Protein AF-0000000084948573 (afdb_homodimer)

Structure (mmCIF, N/CA/C/O backbone):
data_AF-0000000084948573-model_v1
#
loop_
_entity.id
_entity.type
_entity.pdbx_description
1 polymer 'hydroxymethylpyrimidine kinase'
#
loop_
_atom_site.group_PDB
_atom_site.id
_atom_site.type_symbol
_atom_site.label_atom_id
_atom_site.label_alt_id
_atom_site.label_comp_id
_atom_site.label_asym_id
_atom_site.label_entity_id
_atom_site.label_seq_id
_atom_site.pdbx_PDB_ins_code
_atom_site.Cartn_x
_atom_site.Cartn_y
_atom_site.Cartn_z
_atom_site.occupancy
_atom_site.B_iso_or_equiv
_atom_site.auth_seq_id
_atom_site.auth_comp_id
_atom_site.auth_asym_id
_atom_site.auth_atom_id
_atom_site.pdbx_PDB_model_num
ATOM 1 N N . MET A 1 1 ? -22.781 14.805 -17.938 1 33.78 1 MET A N 1
ATOM 2 C CA . MET A 1 1 ? -23.188 13.672 -17.109 1 33.78 1 MET A CA 1
ATOM 3 C C . MET A 1 1 ? -21.984 13.062 -16.406 1 33.78 1 MET A C 1
ATOM 5 O O . MET A 1 1 ? -21 12.664 -17.047 1 33.78 1 MET A O 1
ATOM 9 N N . GLU A 1 2 ? -21.562 13.5 -15.133 1 44.84 2 GLU A N 1
ATOM 10 C CA . GLU A 1 2 ? -20.297 13.422 -14.414 1 44.84 2 GLU A CA 1
ATOM 11 C C . GLU A 1 2 ? -19.797 11.984 -14.32 1 44.84 2 GLU A C 1
ATOM 13 O O . GLU A 1 2 ? -20.531 11.102 -13.859 1 44.84 2 GLU A O 1
ATOM 18 N N . LYS A 1 3 ? -19.062 11.562 -15.125 1 50.34 3 LYS A N 1
ATOM 19 C CA . LYS A 1 3 ? -18.75 10.195 -15.516 1 50.34 3 LYS A CA 1
ATOM 20 C C . LYS A 1 3 ? -18.188 9.406 -14.328 1 50.34 3 LYS A C 1
ATOM 22 O O . LYS A 1 3 ? -17.047 9.625 -13.906 1 50.34 3 LYS A O 1
ATOM 27 N N . MET A 1 4 ? -19.109 9.125 -13.406 1 59.12 4 MET A N 1
ATOM 28 C CA . MET A 1 4 ? -18.719 8.195 -12.344 1 59.12 4 MET A CA 1
ATOM 29 C C . MET A 1 4 ? -18.156 6.914 -12.93 1 59.12 4 MET A C 1
ATOM 31 O O . MET A 1 4 ? -18.609 6.434 -13.969 1 59.12 4 MET A O 1
ATOM 35 N N . SER A 1 5 ? -16.938 6.473 -12.359 1 67 5 SER A N 1
ATOM 36 C CA . SER A 1 5 ? -16.172 5.344 -12.867 1 67 5 SER A CA 1
ATOM 37 C C . SER A 1 5 ? -16.953 4.039 -12.742 1 67 5 SER A C 1
ATOM 39 O O . SER A 1 5 ? -17.859 3.936 -11.914 1 67 5 SER A O 1
ATOM 41 N N . LYS A 1 6 ? -16.766 3.203 -13.648 1 73.44 6 LYS A N 1
ATOM 42 C CA . LYS A 1 6 ? -17.281 1.835 -13.648 1 73.44 6 LYS A CA 1
ATOM 43 C C . LYS A 1 6 ? -16.922 1.106 -12.359 1 73.44 6 LYS A C 1
ATOM 45 O O . LYS A 1 6 ? -15.906 1.417 -11.727 1 73.44 6 LYS A O 1
ATOM 50 N N . HIS A 1 7 ? -17.766 0.296 -11.977 1 89.12 7 HIS A N 1
ATOM 51 C CA . HIS A 1 7 ? -17.562 -0.55 -10.812 1 89.12 7 HIS A CA 1
ATOM 52 C C . HIS A 1 7 ? -16.234 -1.288 -10.891 1 89.12 7 HIS A C 1
ATOM 54 O O . HIS A 1 7 ? -15.875 -1.82 -11.945 1 89.12 7 HIS A O 1
ATOM 60 N N . ARG A 1 8 ? -15.422 -1.22 -9.875 1 95.88 8 ARG A N 1
ATOM 61 C CA . ARG A 1 8 ? -14.164 -1.954 -9.781 1 95.88 8 ARG A CA 1
ATOM 62 C C . ARG A 1 8 ? -14.305 -3.16 -8.859 1 95.88 8 ARG A C 1
ATOM 64 O O . ARG A 1 8 ? -14.586 -3.006 -7.668 1 95.88 8 ARG A O 1
ATOM 71 N N . PRO A 1 9 ? -14.164 -4.363 -9.43 1 98.38 9 PRO A N 1
ATOM 72 C CA . PRO A 1 9 ? -14.242 -5.531 -8.547 1 98.38 9 PRO A CA 1
ATOM 73 C C . PRO A 1 9 ? -13.18 -5.512 -7.445 1 98.38 9 PRO A C 1
ATOM 75 O O . PRO A 1 9 ? -12.094 -4.973 -7.645 1 98.38 9 PRO A O 1
ATOM 78 N N . PHE A 1 10 ? -13.516 -6.109 -6.293 1 98.75 10 PHE A N 1
ATOM 79 C CA . PHE A 1 10 ? -12.57 -6.191 -5.18 1 98.75 10 PHE A CA 1
ATOM 80 C C . PHE A 1 10 ? -11.609 -7.355 -5.379 1 98.75 10 PHE A C 1
ATOM 82 O O . PHE A 1 10 ? -12.016 -8.461 -5.738 1 98.75 10 PHE A O 1
ATOM 89 N N . VAL A 1 11 ? -10.367 -7.098 -5.184 1 98.94 11 VAL A N 1
ATOM 90 C CA . VAL A 1 11 ? -9.32 -8.109 -5.121 1 98.94 11 VAL A CA 1
ATOM 91 C C . VAL A 1 11 ? -8.547 -7.98 -3.811 1 98.94 11 VAL A C 1
ATOM 93 O O . VAL A 1 11 ? -8.578 -6.93 -3.166 1 98.94 11 VAL A O 1
ATOM 96 N N . LEU A 1 12 ? -7.867 -9.078 -3.404 1 98.94 12 LEU A N 1
ATOM 97 C CA . LEU A 1 12 ? -7.152 -9.094 -2.133 1 98.94 12 LEU A CA 1
ATOM 98 C C . LEU A 1 12 ? -5.695 -9.508 -2.332 1 98.94 12 LEU A C 1
ATOM 100 O O . LEU A 1 12 ? -5.41 -10.461 -3.064 1 98.94 12 LEU A O 1
ATOM 104 N N . SER A 1 13 ? -4.832 -8.734 -1.778 1 98.94 13 SER A N 1
ATOM 105 C CA . SER A 1 13 ? -3.436 -9.125 -1.625 1 98.94 13 SER A CA 1
ATOM 106 C C . SER A 1 13 ? -3.158 -9.648 -0.219 1 98.94 13 SER A C 1
ATOM 108 O O . SER A 1 13 ? -3.375 -8.938 0.766 1 98.94 13 SER A O 1
ATOM 110 N N . LEU A 1 14 ? -2.828 -10.844 -0.097 1 98.88 14 LEU A N 1
ATOM 111 C CA . LEU A 1 14 ? -2.309 -11.461 1.118 1 98.88 14 LEU A CA 1
ATOM 112 C C . LEU A 1 14 ? -0.811 -11.727 0.996 1 98.88 14 LEU A C 1
ATOM 114 O O . LEU A 1 14 ? -0.399 -12.742 0.441 1 98.88 14 LEU A O 1
ATOM 118 N N . ALA A 1 15 ? 0.012 -10.781 1.499 1 98.44 15 ALA A N 1
ATOM 119 C CA . ALA A 1 15 ? 1.444 -10.82 1.217 1 98.44 15 ALA A CA 1
ATOM 120 C C . ALA A 1 15 ? 2.229 -10.016 2.246 1 98.44 15 ALA A C 1
ATOM 122 O O . ALA A 1 15 ? 1.662 -9.531 3.23 1 98.44 15 ALA A O 1
ATOM 123 N N . GLY A 1 16 ? 3.527 -10.023 2.086 1 97.5 16 GLY A N 1
ATOM 124 C CA . GLY A 1 16 ? 4.395 -9.289 2.998 1 97.5 16 GLY A CA 1
ATOM 125 C C . GLY A 1 16 ? 4.395 -7.793 2.75 1 97.5 16 GLY A C 1
ATOM 126 O O . GLY A 1 16 ? 3.914 -7.332 1.714 1 97.5 16 GLY A O 1
ATOM 127 N N . PHE A 1 17 ? 4.887 -7.078 3.74 1 98.44 17 PHE A N 1
ATOM 128 C CA . PHE A 1 17 ? 5.055 -5.633 3.656 1 98.44 17 PHE A CA 1
ATOM 129 C C . PHE A 1 17 ? 6.504 -5.273 3.348 1 98.44 17 PHE A C 1
ATOM 131 O O . PHE A 1 17 ? 7.41 -5.625 4.105 1 98.44 17 PHE A O 1
ATOM 138 N N . ASP A 1 18 ? 6.73 -4.602 2.23 1 97.81 18 ASP A N 1
ATOM 139 C CA . ASP A 1 18 ? 8.031 -4.102 1.795 1 97.81 18 ASP A CA 1
ATOM 140 C C . ASP A 1 18 ? 8.086 -2.576 1.878 1 97.81 18 ASP A C 1
ATOM 142 O O . ASP A 1 18 ? 7.461 -1.883 1.071 1 97.81 18 ASP A O 1
ATOM 146 N N . PRO A 1 19 ? 8.93 -2.041 2.754 1 98.62 19 PRO A N 1
ATOM 147 C CA . PRO A 1 19 ? 8.961 -0.59 2.947 1 98.62 19 PRO A CA 1
ATOM 148 C C . PRO A 1 19 ? 9.414 0.163 1.698 1 98.62 19 PRO A C 1
ATOM 150 O O . PRO A 1 19 ? 9.133 1.354 1.555 1 98.62 19 PRO A O 1
ATOM 153 N N . SER A 1 20 ? 10.117 -0.481 0.75 1 98 20 SER A N 1
ATOM 154 C CA . SER A 1 20 ? 10.562 0.183 -0.469 1 98 20 SER A CA 1
ATOM 155 C C . SER A 1 20 ? 9.43 0.314 -1.478 1 98 20 SER A C 1
ATOM 157 O O . SER A 1 20 ? 9.547 1.041 -2.465 1 98 20 SER A O 1
ATOM 159 N N . ALA A 1 21 ? 8.344 -0.411 -1.238 1 98.19 21 ALA A N 1
ATOM 160 C CA . ALA A 1 21 ? 7.156 -0.42 -2.08 1 98.19 21 ALA A CA 1
ATOM 161 C C . ALA A 1 21 ? 7.453 -1.019 -3.451 1 98.19 21 ALA A C 1
ATOM 163 O O . ALA A 1 21 ? 6.688 -0.83 -4.398 1 98.19 21 ALA A O 1
ATOM 164 N N . GLY A 1 22 ? 8.578 -1.693 -3.529 1 96.81 22 GLY A N 1
ATOM 165 C CA . GLY A 1 22 ? 8.891 -2.385 -4.77 1 96.81 22 GLY A CA 1
ATOM 166 C C . GLY A 1 22 ? 8.234 -3.746 -4.879 1 96.81 22 GLY A C 1
ATOM 167 O O . GLY A 1 22 ? 8.023 -4.254 -5.98 1 96.81 22 GLY A O 1
ATOM 168 N N . ALA A 1 23 ? 7.934 -4.32 -3.758 1 96.56 23 ALA A N 1
ATOM 169 C CA . ALA A 1 23 ? 7.297 -5.629 -3.674 1 96.56 23 ALA A CA 1
ATOM 170 C C . ALA A 1 23 ? 6.211 -5.641 -2.604 1 96.56 23 ALA A C 1
ATOM 172 O O . ALA A 1 23 ? 5.836 -4.594 -2.076 1 96.56 23 ALA A O 1
ATOM 173 N N . GLY A 1 24 ? 5.574 -6.746 -2.438 1 97.38 24 GLY A N 1
ATOM 174 C CA . GLY A 1 24 ? 4.621 -6.902 -1.348 1 97.38 24 GLY A CA 1
ATOM 175 C C . GLY A 1 24 ? 3.318 -6.16 -1.584 1 97.38 24 GLY A C 1
ATOM 176 O O . GLY A 1 24 ? 2.994 -5.809 -2.721 1 97.38 24 GLY A O 1
ATOM 177 N N . VAL A 1 25 ? 2.607 -5.895 -0.499 1 98.75 25 VAL A N 1
ATOM 178 C CA . VAL A 1 25 ? 1.239 -5.391 -0.573 1 98.75 25 VAL A CA 1
ATOM 179 C C . VAL A 1 25 ? 1.236 -3.982 -1.157 1 98.75 25 VAL A C 1
ATOM 181 O O . VAL A 1 25 ? 0.274 -3.576 -1.814 1 98.75 25 VAL A O 1
ATOM 184 N N . LEU A 1 26 ? 2.32 -3.221 -0.938 1 98.81 26 LEU A N 1
ATOM 185 C CA . LEU A 1 26 ? 2.357 -1.87 -1.487 1 98.81 26 LEU A CA 1
ATOM 186 C C . LEU A 1 26 ? 2.434 -1.904 -3.01 1 98.81 26 LEU A C 1
ATOM 188 O O . LEU A 1 26 ? 1.719 -1.162 -3.688 1 98.81 26 LEU A O 1
ATOM 192 N N . ALA A 1 27 ? 3.256 -2.771 -3.551 1 98.12 27 ALA A N 1
ATOM 193 C CA . ALA A 1 27 ? 3.318 -2.945 -5 1 98.12 27 ALA A CA 1
ATOM 194 C C . ALA A 1 27 ? 2.008 -3.514 -5.543 1 98.12 27 ALA A C 1
ATOM 196 O O . ALA A 1 27 ? 1.552 -3.117 -6.617 1 98.12 27 ALA A O 1
ATOM 197 N N . ASP A 1 28 ? 1.438 -4.391 -4.793 1 98.62 28 ASP A N 1
ATOM 198 C CA . ASP A 1 28 ? 0.198 -5.035 -5.215 1 98.62 28 ASP A CA 1
ATOM 199 C C . ASP A 1 28 ? -0.926 -4.016 -5.371 1 98.62 28 ASP A C 1
ATOM 201 O O . ASP A 1 28 ? -1.598 -3.979 -6.406 1 98.62 28 ASP A O 1
ATOM 205 N N . VAL A 1 29 ? -1.092 -3.158 -4.379 1 98.5 29 VAL A N 1
ATOM 206 C CA . VAL A 1 29 ? -2.225 -2.236 -4.395 1 98.5 29 VAL A CA 1
ATOM 207 C C . VAL A 1 29 ? -2.023 -1.191 -5.492 1 98.5 29 VAL A C 1
ATOM 209 O O . VAL A 1 29 ? -2.986 -0.75 -6.121 1 98.5 29 VAL A O 1
ATOM 212 N N . LYS A 1 30 ? -0.794 -0.769 -5.711 1 97.56 30 LYS A N 1
ATOM 213 C CA . LYS A 1 30 ? -0.526 0.122 -6.836 1 97.56 30 LYS A CA 1
ATOM 214 C C . LYS A 1 30 ? -0.896 -0.54 -8.164 1 97.56 30 LYS A C 1
ATOM 216 O O . LYS A 1 30 ? -1.521 0.085 -9.023 1 97.56 30 LYS A O 1
ATOM 221 N N . THR A 1 31 ? -0.527 -1.819 -8.305 1 98.06 31 THR A N 1
ATOM 222 C CA . THR A 1 31 ? -0.832 -2.566 -9.523 1 98.06 31 THR A CA 1
ATOM 223 C C . THR A 1 31 ? -2.34 -2.688 -9.719 1 98.06 31 THR A C 1
ATOM 225 O O . THR A 1 31 ? -2.852 -2.451 -10.812 1 98.06 31 THR A O 1
ATOM 228 N N . PHE A 1 32 ? -3.035 -3.033 -8.602 1 98.44 32 PHE A N 1
ATOM 229 C CA . PHE A 1 32 ? -4.484 -3.168 -8.672 1 98.44 32 PHE A CA 1
ATOM 230 C C . PHE A 1 32 ? -5.129 -1.867 -9.141 1 98.44 32 PHE A C 1
ATOM 232 O O . PHE A 1 32 ? -5.996 -1.877 -10.016 1 98.44 32 PHE A O 1
ATOM 239 N N . GLU A 1 33 ? -4.645 -0.78 -8.578 1 96.81 33 GLU A N 1
ATOM 240 C CA . GLU A 1 33 ? -5.188 0.521 -8.961 1 96.81 33 GLU A CA 1
ATOM 241 C C . GLU A 1 33 ? -4.961 0.804 -10.438 1 96.81 33 GLU A C 1
ATOM 243 O O . GLU A 1 33 ? -5.863 1.28 -11.133 1 96.81 33 GLU A O 1
ATOM 248 N N . MET A 1 34 ? -3.822 0.459 -10.938 1 95.56 34 MET A N 1
ATOM 249 C CA . MET A 1 34 ? -3.482 0.692 -12.336 1 95.56 34 MET A CA 1
ATOM 250 C C . MET A 1 34 ? -4.332 -0.181 -13.258 1 95.56 34 MET A C 1
ATOM 252 O O . MET A 1 34 ? -4.594 0.188 -14.398 1 95.56 34 MET A O 1
ATOM 256 N N . GLN A 1 35 ? -4.727 -1.328 -12.75 1 96.88 35 GLN A N 1
ATOM 257 C CA . GLN A 1 35 ? -5.512 -2.264 -13.555 1 96.88 35 GLN A CA 1
ATOM 258 C C . GLN A 1 35 ? -7.008 -2.023 -13.367 1 96.88 35 GLN A C 1
ATOM 260 O O . GLN A 1 35 ? -7.832 -2.809 -13.836 1 96.88 35 GLN A O 1
ATOM 265 N N . LYS A 1 36 ? -7.387 -1.027 -12.625 1 95.94 36 LYS A N 1
ATOM 266 C CA . LYS A 1 36 ? -8.758 -0.564 -12.438 1 95.94 36 LYS A CA 1
ATOM 267 C C . LYS A 1 36 ? -9.594 -1.607 -11.703 1 95.94 36 LYS A C 1
ATOM 269 O O . LYS A 1 36 ? -10.734 -1.882 -12.086 1 95.94 36 LYS A O 1
ATOM 274 N N . VAL A 1 37 ? -9.031 -2.199 -10.781 1 98 37 VAL A N 1
ATOM 275 C CA . VAL A 1 37 ? -9.719 -2.979 -9.758 1 98 37 VAL A CA 1
ATOM 276 C C . VAL A 1 37 ? -9.422 -2.406 -8.375 1 98 37 VAL A C 1
ATOM 278 O O . VAL A 1 37 ? -8.469 -1.638 -8.211 1 98 37 VAL A O 1
ATOM 281 N N . TYR A 1 38 ? -10.227 -2.682 -7.406 1 98.31 38 TYR A N 1
ATOM 282 C CA . TYR A 1 38 ? -9.992 -2.148 -6.07 1 98.31 38 TYR A CA 1
ATOM 283 C C . TYR A 1 38 ? -9.281 -3.168 -5.191 1 98.31 38 TYR A C 1
ATOM 285 O O . TYR A 1 38 ? -9.828 -4.234 -4.898 1 98.31 38 TYR A O 1
ATOM 293 N N . GLY A 1 39 ? -8.102 -2.824 -4.746 1 98.69 39 GLY A N 1
ATOM 294 C CA . GLY A 1 39 ? -7.273 -3.76 -4.008 1 98.69 39 GLY A CA 1
ATOM 295 C C . GLY A 1 39 ? -7.383 -3.598 -2.504 1 98.69 39 GLY A C 1
ATOM 296 O O . GLY A 1 39 ? -7.117 -2.518 -1.969 1 98.69 39 GLY A O 1
ATOM 297 N N . LEU A 1 40 ? -7.754 -4.664 -1.82 1 98.88 40 LEU A N 1
ATOM 298 C CA . LEU A 1 40 ? -7.598 -4.848 -0.382 1 98.88 40 LEU A CA 1
ATOM 299 C C . LEU A 1 40 ? -6.27 -5.531 -0.064 1 98.88 40 LEU A C 1
ATOM 301 O O . LEU A 1 40 ? -5.652 -6.133 -0.944 1 98.88 40 LEU A O 1
ATOM 305 N N . ALA A 1 41 ? -5.84 -5.391 1.224 1 98.94 41 ALA A N 1
ATOM 306 C CA . ALA A 1 41 ? -4.578 -6.055 1.549 1 98.94 41 ALA A CA 1
ATOM 307 C C . ALA A 1 41 ? -4.547 -6.484 3.014 1 98.94 41 ALA A C 1
ATOM 309 O O . ALA A 1 41 ? -5.051 -5.773 3.887 1 98.94 41 ALA A O 1
ATOM 310 N N . VAL A 1 42 ? -4 -7.605 3.256 1 98.88 42 VAL A N 1
ATOM 311 C CA . VAL A 1 42 ? -3.654 -8.117 4.574 1 98.88 42 VAL A CA 1
ATOM 312 C C . VAL A 1 42 ? -2.193 -8.562 4.594 1 98.88 42 VAL A C 1
ATOM 314 O O . VAL A 1 42 ? -1.747 -9.289 3.701 1 98.88 42 VAL A O 1
ATOM 317 N N . ILE A 1 43 ? -1.435 -8.125 5.57 1 98.69 43 ILE A N 1
ATOM 318 C CA . ILE A 1 43 ? -0.004 -8.414 5.566 1 98.69 43 ILE A CA 1
ATOM 319 C C . ILE A 1 43 ? 0.26 -9.734 6.277 1 98.69 43 ILE A C 1
ATOM 321 O O . ILE A 1 43 ? -0.309 -10 7.34 1 98.69 43 ILE A O 1
ATOM 325 N N . THR A 1 44 ? 1.104 -10.531 5.684 1 97.5 44 THR A N 1
ATOM 326 C CA . THR A 1 44 ? 1.516 -11.789 6.293 1 97.5 44 THR A CA 1
ATOM 327 C C . THR A 1 44 ? 2.742 -11.586 7.18 1 97.5 44 THR A C 1
ATOM 329 O O . THR A 1 44 ? 3.039 -12.414 8.039 1 97.5 44 THR A O 1
ATOM 332 N N . GLY A 1 45 ? 3.414 -10.57 6.887 1 96.5 45 GLY A N 1
ATOM 333 C CA . GLY A 1 45 ? 4.613 -10.203 7.625 1 96.5 45 GLY A CA 1
ATOM 334 C C . GLY A 1 45 ? 5.125 -8.82 7.281 1 96.5 45 GLY A C 1
ATOM 335 O O . GLY A 1 45 ? 4.758 -8.25 6.25 1 96.5 45 GLY A O 1
ATOM 336 N N . ASN A 1 46 ? 5.922 -8.266 8.172 1 97.44 46 ASN A N 1
ATOM 337 C CA . ASN A 1 46 ? 6.586 -6.98 8.023 1 97.44 46 ASN A CA 1
ATOM 338 C C . ASN A 1 46 ? 8.094 -7.141 7.84 1 97.44 46 ASN A C 1
ATOM 340 O O . ASN A 1 46 ? 8.719 -7.965 8.508 1 97.44 46 ASN A O 1
ATOM 344 N N . THR A 1 47 ? 8.664 -6.387 6.887 1 96.5 47 THR A N 1
ATOM 345 C CA . THR A 1 47 ? 10.094 -6.559 6.637 1 96.5 47 THR A CA 1
ATOM 346 C C . THR A 1 47 ? 10.836 -5.246 6.836 1 96.5 47 THR A C 1
ATOM 348 O O . THR A 1 47 ? 10.234 -4.172 6.84 1 96.5 47 THR A O 1
ATOM 351 N N . ILE A 1 48 ? 12.094 -5.375 7.109 1 96.81 48 ILE A N 1
ATOM 352 C CA . ILE A 1 48 ? 13.078 -4.309 6.938 1 96.81 48 ILE A CA 1
ATOM 353 C C . ILE A 1 48 ? 13.992 -4.637 5.758 1 96.81 48 ILE A C 1
ATOM 355 O O . ILE A 1 48 ? 14.766 -5.598 5.809 1 96.81 48 ILE A O 1
ATOM 359 N N . GLN A 1 49 ? 13.766 -3.852 4.703 1 94.88 49 GLN A N 1
ATOM 360 C CA . GLN A 1 49 ? 14.477 -4.137 3.463 1 94.88 49 GLN A CA 1
ATOM 361 C C . GLN A 1 49 ? 14.5 -2.916 2.547 1 94.88 49 GLN A C 1
ATOM 363 O O . GLN A 1 49 ? 13.742 -1.968 2.752 1 94.88 49 GLN A O 1
ATOM 368 N N . THR A 1 50 ? 15.398 -2.92 1.636 1 95.25 50 THR A N 1
ATOM 369 C CA . THR A 1 50 ? 15.43 -2.068 0.451 1 95.25 50 THR A CA 1
ATOM 370 C C . THR A 1 50 ? 15.297 -2.904 -0.819 1 95.25 50 THR A C 1
ATOM 372 O O . THR A 1 50 ? 15.078 -4.113 -0.752 1 95.25 50 THR A O 1
ATOM 375 N N . GLU A 1 51 ? 15.352 -2.207 -1.934 1 92.62 51 GLU A N 1
ATOM 376 C CA . GLU A 1 51 ? 15.141 -2.934 -3.182 1 92.62 51 GLU A CA 1
ATOM 377 C C . GLU A 1 51 ? 16.234 -3.977 -3.404 1 92.62 51 GLU A C 1
ATOM 379 O O . GLU A 1 51 ? 16.047 -4.922 -4.176 1 92.62 51 GLU A O 1
ATOM 384 N N . ASP A 1 52 ? 17.328 -3.834 -2.67 1 90.81 52 ASP A N 1
ATOM 385 C CA . ASP A 1 52 ? 18.453 -4.699 -3.006 1 90.81 52 ASP A CA 1
ATOM 386 C C . ASP A 1 52 ? 18.953 -5.449 -1.775 1 90.81 52 ASP A C 1
ATOM 388 O O . ASP A 1 52 ? 19.906 -6.238 -1.865 1 90.81 52 ASP A O 1
ATOM 392 N N . ARG A 1 53 ? 18.359 -5.148 -0.622 1 91 53 ARG A N 1
ATOM 393 C CA . ARG A 1 53 ? 18.797 -5.801 0.609 1 91 53 ARG A CA 1
ATOM 394 C C . ARG A 1 53 ? 17.609 -6.203 1.469 1 91 53 ARG A C 1
ATOM 396 O O . ARG A 1 53 ? 16.656 -5.434 1.617 1 91 53 ARG A O 1
ATOM 403 N N . PHE A 1 54 ? 17.672 -7.445 2.016 1 91.69 54 PHE A N 1
ATOM 404 C CA . PHE A 1 54 ? 16.703 -7.953 2.984 1 91.69 54 PHE A CA 1
ATOM 405 C C . PHE A 1 54 ? 17.359 -8.125 4.355 1 91.69 54 PHE A C 1
ATOM 407 O O . PHE A 1 54 ? 18.312 -8.883 4.504 1 91.69 54 PHE A O 1
ATOM 414 N N . LEU A 1 55 ? 16.781 -7.52 5.352 1 93.06 55 LEU A N 1
ATOM 415 C CA . LEU A 1 55 ? 17.5 -7.473 6.625 1 93.06 55 LEU A CA 1
ATOM 416 C C . LEU A 1 55 ? 16.734 -8.234 7.703 1 93.06 55 LEU A C 1
ATOM 418 O O . LEU A 1 55 ? 17.312 -9.008 8.461 1 93.06 55 LEU A O 1
ATOM 422 N N . LYS A 1 56 ? 15.445 -7.953 7.84 1 93.75 56 LYS A N 1
ATOM 423 C CA . LYS A 1 56 ? 14.656 -8.547 8.922 1 93.75 56 LYS A CA 1
ATOM 424 C C . LYS A 1 56 ? 13.25 -8.891 8.445 1 93.75 56 LYS A C 1
ATOM 426 O O . LYS A 1 56 ? 12.734 -8.281 7.508 1 93.75 56 LYS A O 1
ATOM 431 N N . MET A 1 57 ? 12.656 -9.891 9.117 1 93.62 57 MET A N 1
ATOM 432 C CA . MET A 1 57 ? 11.273 -10.328 8.914 1 93.62 57 MET A CA 1
ATOM 433 C C . MET A 1 57 ? 10.57 -10.547 10.25 1 93.62 57 MET A C 1
ATOM 435 O O . MET A 1 57 ? 11.164 -11.102 11.18 1 93.62 57 MET A O 1
ATOM 439 N N . GLU A 1 58 ? 9.453 -10 10.344 1 95.25 58 GLU A N 1
ATOM 440 C CA . GLU A 1 58 ? 8.547 -10.32 11.445 1 95.25 58 GLU A CA 1
ATOM 441 C C . GLU A 1 58 ? 7.188 -10.781 10.922 1 95.25 58 GLU A C 1
ATOM 443 O O . GLU A 1 58 ? 6.461 -10 10.297 1 95.25 58 GLU A O 1
ATOM 448 N N . TRP A 1 59 ? 6.82 -12.023 11.203 1 95.31 59 TRP A N 1
ATOM 449 C CA . TRP A 1 59 ? 5.566 -12.586 10.719 1 95.31 59 TRP A CA 1
ATOM 450 C C . TRP A 1 59 ? 4.391 -12.102 11.555 1 95.31 59 TRP A C 1
ATOM 452 O O . TRP A 1 59 ? 4.512 -11.938 12.773 1 95.31 59 TRP A O 1
ATOM 462 N N . MET A 1 60 ? 3.279 -11.898 10.883 1 96.81 60 MET A N 1
ATOM 463 C CA . MET A 1 60 ? 2.035 -11.656 11.609 1 96.81 60 MET A CA 1
ATOM 464 C C . MET A 1 60 ? 1.527 -12.945 12.258 1 96.81 60 MET A C 1
ATOM 466 O O . MET A 1 60 ? 1.744 -14.039 11.734 1 96.81 60 MET A O 1
ATOM 470 N N . ASN A 1 61 ? 0.822 -12.695 13.359 1 96.88 61 ASN A N 1
ATOM 471 C CA . ASN A 1 61 ? 0.112 -13.844 13.922 1 96.88 61 ASN A CA 1
ATOM 472 C C . ASN A 1 61 ? -0.971 -14.352 12.969 1 96.88 61 ASN A C 1
ATOM 474 O O . ASN A 1 61 ? -1.739 -13.562 12.422 1 96.88 61 ASN A O 1
ATOM 478 N N . THR A 1 62 ? -0.972 -15.695 12.867 1 97.31 62 THR A N 1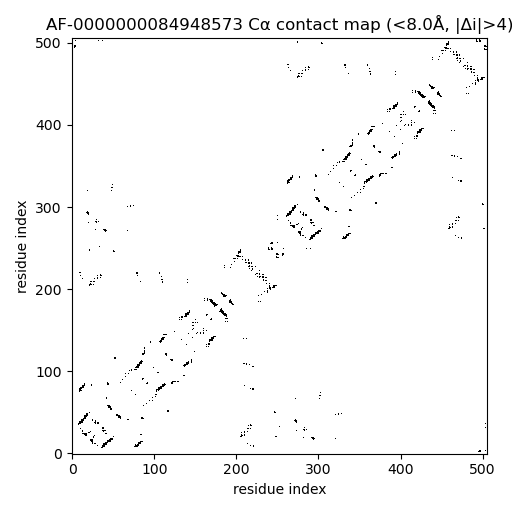
ATOM 479 C CA . THR A 1 62 ? -1.959 -16.297 11.984 1 97.31 62 THR A CA 1
ATOM 480 C C . THR A 1 62 ? -3.373 -15.891 12.383 1 97.31 62 THR A C 1
ATOM 482 O O . THR A 1 62 ? -4.219 -15.633 11.523 1 97.31 62 THR A O 1
ATOM 485 N N . SER A 1 63 ? -3.588 -15.805 13.688 1 98.12 63 SER A N 1
ATOM 486 C CA . SER A 1 63 ? -4.914 -15.43 14.172 1 98.12 63 SER A CA 1
ATOM 487 C C . SER A 1 63 ? -5.281 -14.008 13.734 1 98.12 63 SER A C 1
ATOM 489 O O . SER A 1 63 ? -6.445 -13.727 13.445 1 98.12 63 SER A O 1
ATOM 491 N N . TRP A 1 64 ? -4.324 -13.102 13.719 1 98.31 64 TRP A N 1
ATOM 492 C CA . TRP A 1 64 ? -4.566 -11.742 13.266 1 98.31 64 TRP A CA 1
ATOM 493 C C . TRP A 1 64 ? -4.973 -11.727 11.797 1 98.31 64 TRP A C 1
ATOM 495 O O . TRP A 1 64 ? -5.926 -11.039 11.414 1 98.31 64 TRP A O 1
ATOM 505 N N . VAL A 1 65 ? -4.262 -12.5 10.984 1 98.69 65 VAL A N 1
ATOM 506 C CA . VAL A 1 65 ? -4.531 -12.562 9.555 1 98.69 65 VAL A CA 1
ATOM 507 C C . VAL A 1 65 ? -5.941 -13.109 9.32 1 98.69 65 VAL A C 1
ATOM 509 O O . VAL A 1 65 ? -6.723 -12.516 8.57 1 98.69 65 VAL A O 1
ATOM 512 N N . ILE A 1 66 ? -6.258 -14.148 10.023 1 98.75 66 ILE A N 1
ATOM 513 C CA . ILE A 1 66 ? -7.555 -14.797 9.867 1 98.75 66 ILE A CA 1
ATOM 514 C C . ILE A 1 66 ? -8.664 -13.844 10.312 1 98.75 66 ILE A C 1
ATOM 516 O O . ILE A 1 66 ? -9.688 -13.719 9.641 1 98.75 66 ILE A O 1
ATOM 520 N N . ASP A 1 67 ? -8.43 -13.164 11.43 1 98.62 67 ASP A N 1
ATOM 521 C CA . ASP A 1 67 ? -9.406 -12.195 11.914 1 98.62 67 ASP A CA 1
ATOM 522 C C . ASP A 1 67 ? -9.625 -11.078 10.891 1 98.62 67 ASP A C 1
ATOM 524 O O . ASP A 1 67 ? -10.758 -10.656 10.664 1 98.62 67 ASP A O 1
ATOM 528 N N . SER A 1 68 ? -8.602 -10.617 10.336 1 98.75 68 SER A N 1
ATOM 529 C CA . SER A 1 68 ? -8.695 -9.578 9.312 1 98.75 68 SER A CA 1
ATOM 530 C C . SER A 1 68 ? -9.492 -10.055 8.109 1 98.75 68 SER A C 1
ATOM 532 O O . SER A 1 68 ? -10.398 -9.359 7.637 1 98.75 68 SER A O 1
ATOM 534 N N . LEU A 1 69 ? -9.203 -11.258 7.613 1 98.88 69 LEU A N 1
ATOM 535 C CA . LEU A 1 69 ? -9.914 -11.828 6.477 1 98.88 69 LEU A CA 1
ATOM 536 C C . LEU A 1 69 ? -11.398 -11.969 6.785 1 98.88 69 LEU A C 1
ATOM 538 O O . LEU A 1 69 ? -12.242 -11.617 5.957 1 98.88 69 LEU A O 1
ATOM 542 N N . ASN A 1 70 ? -11.688 -12.438 7.965 1 98.75 70 ASN A N 1
ATOM 543 C CA . ASN A 1 70 ? -13.078 -12.617 8.383 1 98.75 70 ASN A CA 1
ATOM 544 C C . ASN A 1 70 ? -13.844 -11.297 8.359 1 98.75 70 ASN A C 1
ATOM 546 O O . ASN A 1 70 ? -14.992 -11.25 7.91 1 98.75 70 ASN A O 1
ATOM 550 N N . HIS A 1 71 ? -13.219 -10.336 8.82 1 98.25 71 HIS A N 1
ATOM 551 C CA . HIS A 1 71 ? -13.891 -9.047 8.891 1 98.25 71 HIS A CA 1
ATOM 552 C C . HIS A 1 71 ? -14.07 -8.438 7.5 1 98.25 71 HIS A C 1
ATOM 554 O O . HIS A 1 71 ? -15.102 -7.828 7.211 1 98.25 71 HIS A O 1
ATOM 560 N N . LEU A 1 72 ? -13.086 -8.547 6.633 1 98.69 72 LEU A N 1
ATOM 561 C CA . LEU A 1 72 ? -13.211 -8.062 5.266 1 98.69 72 LEU A CA 1
ATOM 562 C C . LEU A 1 72 ? -14.344 -8.781 4.535 1 98.69 72 LEU A C 1
ATOM 564 O O . LEU A 1 72 ? -15.062 -8.164 3.742 1 98.69 72 LEU A O 1
ATOM 568 N N . ALA A 1 73 ? -14.523 -10.031 4.82 1 98.5 73 ALA A N 1
ATOM 569 C CA . ALA A 1 73 ? -15.5 -10.859 4.117 1 98.5 73 ALA A CA 1
ATOM 570 C C . ALA A 1 73 ? -16.922 -10.414 4.441 1 98.5 73 ALA A C 1
ATOM 572 O O . ALA A 1 73 ? -17.844 -10.664 3.666 1 98.5 73 ALA A O 1
ATOM 573 N N . LYS A 1 74 ? -17.109 -9.766 5.566 1 97.5 74 LYS A N 1
ATOM 574 C CA . LYS A 1 74 ? -18.422 -9.281 5.953 1 97.5 74 LYS A CA 1
ATOM 575 C C . LYS A 1 74 ? -18.828 -8.078 5.105 1 97.5 74 LYS A C 1
ATOM 577 O O . LYS A 1 74 ? -20.016 -7.758 5.008 1 97.5 74 LYS A O 1
ATOM 582 N N . GLN A 1 75 ? -17.875 -7.469 4.449 1 96.62 75 GLN A N 1
ATOM 583 C CA . GLN A 1 75 ? -18.141 -6.195 3.789 1 96.62 75 GLN A CA 1
ATOM 584 C C . GLN A 1 75 ? -17.891 -6.293 2.285 1 96.62 75 GLN A C 1
ATOM 586 O O . GLN A 1 75 ? -18.562 -5.621 1.496 1 96.62 75 GLN A O 1
ATOM 591 N N . TYR A 1 76 ? -16.922 -7.113 1.902 1 98 76 TYR A N 1
ATOM 592 C CA . TYR A 1 76 ? -16.469 -7.086 0.519 1 98 76 TYR A CA 1
ATOM 593 C C . TYR A 1 76 ? -16.609 -8.453 -0.132 1 98 76 TYR A C 1
ATOM 595 O O . TYR A 1 76 ? -16.281 -9.477 0.474 1 98 76 TYR A O 1
ATOM 603 N N . GLU A 1 77 ? -17.125 -8.461 -1.331 1 98.44 77 GLU A N 1
ATOM 604 C CA . GLU A 1 77 ? -17.109 -9.664 -2.158 1 98.44 77 GLU A CA 1
ATOM 605 C C . GLU A 1 77 ? -15.859 -9.711 -3.031 1 98.44 77 GLU A C 1
ATOM 607 O O . GLU A 1 77 ? -15.836 -9.148 -4.125 1 98.44 77 GLU A O 1
ATOM 612 N N . VAL A 1 78 ? -14.875 -10.43 -2.559 1 98.81 78 VAL A N 1
ATOM 613 C CA . VAL A 1 78 ? -13.586 -10.5 -3.238 1 98.81 78 VAL A CA 1
ATOM 614 C C . VAL A 1 78 ? -13.664 -11.5 -4.395 1 98.81 78 VAL A C 1
ATOM 616 O O . VAL A 1 78 ? -14.102 -12.641 -4.211 1 98.81 78 VAL A O 1
ATOM 619 N N . GLN A 1 79 ? -13.172 -11.016 -5.562 1 98.81 79 GLN A N 1
ATOM 620 C CA . GLN A 1 79 ? -13.305 -11.836 -6.766 1 98.81 79 GLN A CA 1
ATOM 621 C C . GLN A 1 79 ? -12.031 -12.625 -7.039 1 98.81 79 GLN A C 1
ATOM 623 O O . GLN A 1 79 ? -12.07 -13.656 -7.715 1 98.81 79 GLN A O 1
ATOM 628 N N . ALA A 1 80 ? -10.945 -12.156 -6.566 1 98.94 80 ALA A N 1
ATOM 629 C CA . ALA A 1 80 ? -9.664 -12.836 -6.758 1 98.94 80 ALA A CA 1
ATOM 630 C C . ALA A 1 80 ? -8.68 -12.477 -5.645 1 98.94 80 ALA A C 1
ATOM 632 O O . ALA A 1 80 ? -8.758 -11.398 -5.059 1 98.94 80 ALA A O 1
ATOM 633 N N . VAL A 1 81 ? -7.734 -13.383 -5.348 1 98.94 81 VAL A N 1
ATOM 634 C CA . VAL A 1 81 ? -6.77 -13.219 -4.266 1 98.94 81 VAL A CA 1
ATOM 635 C C . VAL A 1 81 ? -5.363 -13.531 -4.773 1 98.94 81 VAL A C 1
ATOM 637 O O . VAL A 1 81 ? -5.152 -14.547 -5.441 1 98.94 81 VAL A O 1
ATOM 640 N N . LYS A 1 82 ? -4.469 -12.641 -4.523 1 98.94 82 LYS A N 1
ATOM 641 C CA . LYS A 1 82 ? -3.045 -12.891 -4.707 1 98.94 82 LYS A CA 1
ATOM 642 C C . LYS A 1 82 ? -2.367 -13.211 -3.377 1 98.94 82 LYS A C 1
ATOM 644 O O . LYS A 1 82 ? -2.516 -12.461 -2.406 1 98.94 82 LYS A O 1
ATOM 649 N N . ILE A 1 83 ? -1.666 -14.305 -3.332 1 98.69 83 ILE A N 1
ATOM 650 C CA . ILE A 1 83 ? -0.911 -14.688 -2.143 1 98.69 83 ILE A CA 1
ATOM 651 C C . ILE A 1 83 ? 0.586 -14.609 -2.436 1 98.69 83 ILE A C 1
ATOM 653 O O . ILE A 1 83 ? 1.065 -15.188 -3.41 1 98.69 83 ILE A O 1
ATOM 657 N N . GLY A 1 84 ? 1.29 -13.828 -1.613 1 97.06 84 GLY A N 1
ATOM 658 C CA . GLY A 1 84 ? 2.734 -13.703 -1.719 1 97.06 84 GLY A CA 1
ATOM 659 C C . GLY A 1 84 ? 3.48 -14.492 -0.657 1 97.06 84 GLY A C 1
ATOM 660 O O . GLY A 1 84 ? 3.234 -15.688 -0.472 1 97.06 84 GLY A O 1
ATOM 661 N N . ILE A 1 85 ? 4.398 -13.852 0.038 1 94.5 85 ILE A N 1
ATOM 662 C CA . ILE A 1 85 ? 5.27 -14.523 0.997 1 94.5 85 ILE A CA 1
ATOM 663 C C . ILE A 1 85 ? 4.445 -15.023 2.182 1 94.5 85 ILE A C 1
ATOM 665 O O . ILE A 1 85 ? 3.537 -14.328 2.65 1 94.5 85 ILE A O 1
ATOM 669 N N . ILE A 1 86 ? 4.691 -16.188 2.584 1 92.81 86 ILE A N 1
ATOM 670 C CA . ILE A 1 86 ? 4.023 -16.844 3.701 1 92.81 86 ILE A CA 1
ATOM 671 C C . ILE A 1 86 ? 5.062 -17.531 4.59 1 92.81 86 ILE A C 1
ATOM 673 O O . ILE A 1 86 ? 6.145 -17.891 4.121 1 92.81 86 ILE A O 1
ATOM 677 N N . PRO A 1 87 ? 4.703 -17.734 5.855 1 90.19 87 PRO A N 1
ATOM 678 C CA . PRO A 1 87 ? 5.684 -18.328 6.777 1 90.19 87 PRO A CA 1
ATOM 679 C C . PRO A 1 87 ? 5.949 -19.797 6.492 1 90.19 87 PRO A C 1
ATOM 681 O O . PRO A 1 87 ? 7.055 -20.281 6.738 1 90.19 87 PRO A O 1
ATOM 684 N N . SER A 1 88 ? 4.879 -20.516 6.039 1 88.44 88 SER A N 1
ATOM 685 C CA . SER A 1 88 ? 5.012 -21.953 5.797 1 88.44 88 SER A CA 1
ATOM 686 C C . SER A 1 88 ? 3.865 -22.469 4.938 1 88.44 88 SER A C 1
ATOM 688 O O . SER A 1 88 ? 2.846 -21.797 4.773 1 88.44 88 SER A O 1
ATOM 690 N N . LEU A 1 89 ? 4.062 -23.703 4.492 1 89.81 89 LEU A N 1
ATOM 691 C CA . LEU A 1 89 ? 3.002 -24.328 3.709 1 89.81 89 LEU A CA 1
ATOM 692 C C . LEU A 1 89 ? 1.798 -24.656 4.586 1 89.81 89 LEU A C 1
ATOM 694 O O . LEU A 1 89 ? 0.656 -24.609 4.121 1 89.81 89 LEU A O 1
ATOM 698 N N . GLU A 1 90 ? 2.113 -24.953 5.824 1 90.44 90 GLU A N 1
ATOM 699 C CA . GLU A 1 90 ? 1.023 -25.188 6.762 1 90.44 90 GLU A CA 1
ATOM 700 C C . GLU A 1 90 ? 0.158 -23.953 6.941 1 90.44 90 GLU A C 1
ATOM 702 O O . GLU A 1 90 ? -1.072 -24.031 6.922 1 90.44 90 GLU A O 1
ATOM 707 N N . THR A 1 91 ? 0.829 -22.828 7.078 1 93.75 91 THR A N 1
ATOM 708 C CA . THR A 1 91 ? 0.11 -21.562 7.207 1 93.75 91 THR A CA 1
ATOM 709 C C . THR A 1 91 ? -0.634 -21.219 5.918 1 93.75 91 THR A C 1
ATOM 711 O O . THR A 1 91 ? -1.763 -20.734 5.957 1 93.75 91 THR A O 1
ATOM 714 N N . LEU A 1 92 ? 0.009 -21.547 4.82 1 95.44 92 LEU A N 1
ATOM 715 C CA . LEU A 1 92 ? -0.649 -21.344 3.535 1 95.44 92 LEU A CA 1
ATOM 716 C C . LEU A 1 92 ? -1.938 -22.156 3.449 1 95.44 92 LEU A C 1
ATOM 718 O O . LEU A 1 92 ? -2.969 -21.641 3.008 1 95.44 92 LEU A O 1
ATOM 722 N N . ASP A 1 93 ? -1.831 -23.344 3.83 1 95.5 93 ASP A N 1
ATOM 723 C CA . ASP A 1 93 ? -3.008 -24.203 3.818 1 95.5 93 ASP A CA 1
ATOM 724 C C . ASP A 1 93 ? -4.137 -23.609 4.652 1 95.5 93 ASP A C 1
ATOM 726 O O . ASP A 1 93 ? -5.297 -23.609 4.234 1 95.5 93 ASP A O 1
ATOM 730 N N . THR A 1 94 ? -3.781 -23.125 5.785 1 97.12 94 THR A N 1
ATOM 731 C CA . THR A 1 94 ? -4.754 -22.484 6.664 1 97.12 94 THR A CA 1
ATOM 732 C C . THR A 1 94 ? -5.383 -21.266 5.992 1 97.12 94 THR A C 1
ATOM 734 O O . THR A 1 94 ? -6.602 -21.094 6.023 1 97.12 94 THR A O 1
ATOM 737 N N . TYR A 1 95 ? -4.57 -20.438 5.367 1 98.44 95 TYR A N 1
ATOM 738 C CA . TYR A 1 95 ? -5.07 -19.25 4.676 1 98.44 95 TYR A CA 1
ATOM 739 C C . TYR A 1 95 ? -5.973 -19.641 3.512 1 98.44 95 TYR A C 1
ATOM 741 O O . TYR A 1 95 ? -7.035 -19.047 3.316 1 98.44 95 TYR A O 1
ATOM 749 N N . LEU A 1 96 ? -5.59 -20.625 2.773 1 98.56 96 LEU A N 1
ATOM 750 C CA . LEU A 1 96 ? -6.355 -21.062 1.611 1 98.56 96 LEU A CA 1
ATOM 751 C C . LEU A 1 96 ? -7.727 -21.578 2.029 1 98.56 96 LEU A C 1
ATOM 753 O O . LEU A 1 96 ? -8.742 -21.203 1.435 1 98.56 96 LEU A O 1
ATOM 757 N N . LYS A 1 97 ? -7.754 -22.391 3.031 1 98.38 97 LYS A N 1
ATOM 758 C CA . LYS A 1 97 ? -9.023 -22.922 3.533 1 98.38 97 LYS A CA 1
ATOM 759 C C . LYS A 1 97 ? -9.93 -21.781 4.012 1 98.38 97 LYS A C 1
ATOM 761 O O . LYS A 1 97 ? -11.133 -21.797 3.736 1 98.38 97 LYS A O 1
ATOM 766 N N . THR A 1 98 ? -9.359 -20.859 4.688 1 98.81 98 THR A N 1
ATOM 767 C CA . THR A 1 98 ? -10.117 -19.703 5.172 1 98.81 98 THR A CA 1
ATOM 768 C C . THR A 1 98 ? -10.672 -18.891 4.004 1 98.81 98 THR A C 1
ATOM 770 O O . THR A 1 98 ? -11.859 -18.562 3.982 1 98.81 98 THR A O 1
ATOM 773 N N .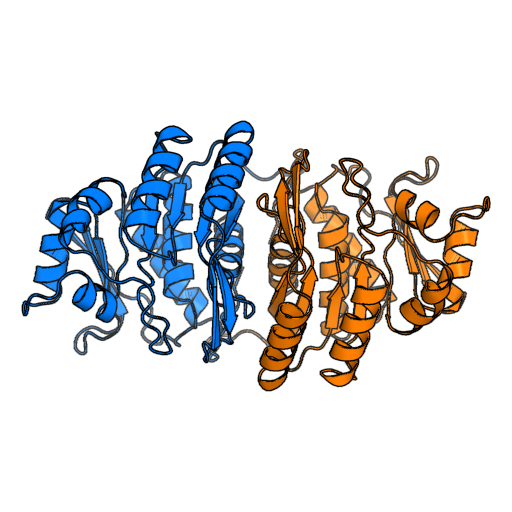 ILE A 1 99 ? -9.852 -18.625 3.029 1 98.88 99 ILE A N 1
ATOM 774 C CA . ILE A 1 99 ? -10.234 -17.812 1.876 1 98.88 99 ILE A CA 1
ATOM 775 C C . ILE A 1 99 ? -11.352 -18.516 1.105 1 98.88 99 ILE A C 1
ATOM 777 O O . ILE A 1 99 ? -12.328 -17.875 0.71 1 98.88 99 ILE A O 1
ATOM 781 N N . LYS A 1 100 ? -11.25 -19.766 0.938 1 98.62 100 LYS A N 1
ATOM 782 C CA . LYS A 1 100 ? -12.234 -20.516 0.181 1 98.62 100 LYS A CA 1
ATOM 783 C C . LYS A 1 100 ? -13.578 -20.562 0.912 1 98.62 100 LYS A C 1
ATOM 785 O O . LYS A 1 100 ? -14.633 -20.562 0.279 1 98.62 100 LYS A O 1
ATOM 790 N N . LEU A 1 101 ? -13.5 -20.625 2.184 1 98.62 101 LEU A N 1
ATOM 791 C CA . LEU A 1 101 ? -14.719 -20.578 2.982 1 98.62 101 LEU A CA 1
ATOM 792 C C . LEU A 1 101 ? -15.391 -19.219 2.875 1 98.62 101 LEU A C 1
ATOM 794 O O . LEU A 1 101 ? -16.609 -19.141 2.74 1 98.62 101 LEU A O 1
ATOM 798 N N . LEU A 1 102 ? -14.648 -18.172 2.906 1 98.81 102 LEU A N 1
ATOM 799 C CA . LEU A 1 102 ? -15.172 -16.797 2.943 1 98.81 102 LEU A CA 1
ATOM 800 C C . LEU A 1 102 ? -15.609 -16.359 1.556 1 98.81 102 LEU A C 1
ATOM 802 O O . LEU A 1 102 ? -16.609 -15.633 1.419 1 98.81 102 LEU A O 1
ATOM 806 N N . TRP A 1 103 ? -14.828 -16.734 0.553 1 98.75 103 TRP A N 1
ATOM 807 C CA . TRP A 1 103 ? -15.086 -16.375 -0.838 1 98.75 103 TRP A CA 1
ATOM 808 C C . TRP A 1 103 ? -14.953 -17.594 -1.745 1 98.75 103 TRP A C 1
ATOM 810 O O . TRP A 1 103 ? -13.992 -17.719 -2.51 1 98.75 103 TRP A O 1
ATOM 820 N N . PRO A 1 104 ? -15.93 -18.422 -1.819 1 98.38 104 PRO A N 1
ATOM 821 C CA . PRO A 1 104 ? -15.836 -19.703 -2.508 1 98.38 104 PRO A CA 1
ATOM 822 C C . PRO A 1 104 ? -15.609 -19.562 -4.012 1 98.38 104 PRO A C 1
ATOM 824 O O . PRO A 1 104 ? -15.062 -20.469 -4.648 1 98.38 104 PRO A O 1
ATOM 827 N N . LYS A 1 105 ? -15.969 -18.453 -4.57 1 98.12 105 LYS A N 1
ATOM 828 C CA . LYS A 1 105 ? -15.859 -18.297 -6.02 1 98.12 105 LYS A CA 1
ATOM 829 C C . LYS A 1 105 ? -14.594 -17.531 -6.395 1 98.12 105 LYS A C 1
ATOM 831 O O . LYS A 1 105 ? -14.289 -17.359 -7.578 1 98.12 105 LYS A O 1
ATOM 836 N N . ALA A 1 106 ? -13.828 -17.047 -5.445 1 98.81 106 ALA A N 1
ATOM 837 C CA . ALA A 1 106 ? -12.648 -16.234 -5.719 1 98.81 106 ALA A CA 1
ATOM 838 C C . ALA A 1 106 ? -11.555 -17.047 -6.395 1 98.81 106 ALA A C 1
ATOM 840 O O . ALA A 1 106 ? -11.289 -18.188 -6.008 1 98.81 106 ALA A O 1
ATOM 841 N N . LYS A 1 107 ? -10.984 -16.484 -7.457 1 98.88 107 LYS A N 1
ATOM 842 C CA . LYS A 1 107 ? -9.781 -17.062 -8.039 1 98.88 107 LYS A CA 1
ATOM 843 C C . LYS A 1 107 ? -8.555 -16.797 -7.172 1 98.88 107 LYS A C 1
ATOM 845 O O . LYS A 1 107 ? -8.414 -15.703 -6.613 1 98.88 107 LYS A O 1
ATOM 850 N N . ILE A 1 108 ? -7.664 -17.766 -7.055 1 98.94 108 ILE A N 1
ATOM 851 C CA . ILE A 1 108 ? -6.512 -17.609 -6.176 1 98.94 108 ILE A CA 1
ATOM 852 C C . ILE A 1 108 ? -5.223 -17.781 -6.98 1 98.94 108 ILE A C 1
ATOM 854 O O . ILE A 1 108 ? -5.02 -18.812 -7.621 1 98.94 108 ILE A O 1
ATOM 858 N N . VAL A 1 109 ? -4.395 -16.766 -6.984 1 98.94 109 VAL A N 1
ATOM 859 C CA . VAL A 1 109 ? -3.066 -16.781 -7.59 1 98.94 109 VAL A CA 1
ATOM 860 C C . VAL A 1 109 ? -2 -16.828 -6.496 1 98.94 109 VAL A C 1
ATOM 862 O O . VAL A 1 109 ? -1.947 -15.945 -5.633 1 98.94 109 VAL A O 1
ATOM 865 N N . TRP A 1 110 ? -1.161 -17.844 -6.504 1 98.38 110 TRP A N 1
ATOM 866 C CA . TRP A 1 110 ? -0.066 -17.953 -5.543 1 98.38 110 TRP A CA 1
ATOM 867 C C . TRP A 1 110 ? 1.271 -17.641 -6.207 1 98.38 110 TRP A C 1
ATOM 869 O O . TRP A 1 110 ? 1.702 -18.359 -7.113 1 98.38 110 TRP A O 1
ATOM 879 N N . ASP A 1 111 ? 1.882 -16.562 -5.832 1 97.12 111 ASP A N 1
ATOM 880 C CA . ASP A 1 111 ? 3.256 -16.234 -6.188 1 97.12 111 ASP A CA 1
ATOM 881 C C . ASP A 1 111 ? 4.238 -16.734 -5.129 1 97.12 111 ASP A C 1
ATOM 883 O O . ASP A 1 111 ? 4.457 -16.062 -4.113 1 97.12 111 ASP A O 1
ATOM 887 N N . PRO A 1 112 ? 4.828 -17.859 -5.367 1 93.31 112 PRO A N 1
ATOM 888 C CA . PRO A 1 112 ? 5.621 -18.516 -4.32 1 93.31 112 PRO A CA 1
ATOM 889 C C . PRO A 1 112 ? 6.953 -17.812 -4.066 1 93.31 112 PRO A C 1
ATOM 891 O O . PRO A 1 112 ? 8 -18.281 -4.504 1 93.31 112 PRO A O 1
ATOM 894 N N . VAL A 1 113 ? 6.945 -16.766 -3.305 1 85 113 VAL A N 1
ATOM 895 C CA . VAL A 1 113 ? 8.164 -16.047 -2.922 1 85 113 VAL A CA 1
ATOM 896 C C . VAL A 1 113 ? 8.922 -16.844 -1.864 1 85 113 VAL A C 1
ATOM 898 O O . VAL A 1 113 ? 8.773 -16.594 -0.666 1 85 113 VAL A O 1
ATOM 901 N N . LEU A 1 114 ? 9.664 -17.812 -2.26 1 75.69 114 LEU A N 1
ATOM 902 C CA . LEU A 1 114 ? 10.273 -18.781 -1.36 1 75.69 114 LEU A CA 1
ATOM 903 C C . LEU A 1 114 ? 11.633 -18.281 -0.869 1 75.69 114 LEU A C 1
ATOM 905 O O . LEU A 1 114 ? 12.102 -18.703 0.192 1 75.69 114 LEU A O 1
ATOM 909 N N . LYS A 1 115 ? 12.266 -17.562 -1.627 1 64.5 115 LYS A N 1
ATOM 910 C CA . LYS A 1 115 ? 13.531 -16.953 -1.242 1 64.5 115 LYS A CA 1
ATOM 911 C C . LYS A 1 115 ? 13.523 -15.453 -1.491 1 64.5 115 LYS A C 1
ATOM 913 O O . LYS A 1 115 ? 12.906 -14.984 -2.447 1 64.5 115 LYS A O 1
ATOM 918 N N . ALA A 1 116 ? 13.961 -14.82 -0.372 1 56.56 116 ALA A N 1
ATOM 919 C CA . ALA A 1 116 ? 14.227 -13.422 -0.7 1 56.56 116 ALA A CA 1
ATOM 920 C C . ALA A 1 116 ? 15.398 -13.305 -1.678 1 56.56 116 ALA A C 1
ATOM 922 O O . ALA A 1 116 ? 16.25 -14.195 -1.751 1 56.56 116 ALA A O 1
ATOM 923 N N . THR A 1 117 ? 15.195 -12.414 -2.617 1 48.06 117 THR A N 1
ATOM 924 C CA . THR A 1 117 ? 16.328 -12.133 -3.502 1 48.06 117 THR A CA 1
ATOM 925 C C . THR A 1 117 ? 17.641 -12.164 -2.729 1 48.06 117 THR A C 1
ATOM 927 O O . THR A 1 117 ? 18.672 -12.562 -3.27 1 48.06 117 THR A O 1
ATOM 930 N N . ALA A 1 118 ? 17.531 -11.828 -1.402 1 46.56 118 ALA A N 1
ATOM 931 C CA . ALA A 1 118 ? 18.797 -11.773 -0.672 1 46.56 118 ALA A CA 1
ATOM 932 C C . ALA A 1 118 ? 19.141 -13.125 -0.048 1 46.56 118 ALA A C 1
ATOM 934 O O . ALA A 1 118 ? 19.938 -13.195 0.878 1 46.56 118 ALA A O 1
ATOM 935 N N . ASN A 1 119 ? 18.656 -14.188 -0.521 1 49.28 119 ASN A N 1
ATOM 936 C CA . ASN A 1 119 ? 19.016 -15.555 -0.17 1 49.28 119 ASN A CA 1
ATOM 937 C C . ASN A 1 119 ? 18.453 -15.945 1.196 1 49.28 119 ASN A C 1
ATOM 939 O O . ASN A 1 119 ? 19.047 -16.781 1.894 1 49.28 119 ASN A O 1
ATOM 943 N N . TYR A 1 120 ? 17.531 -15.234 1.659 1 47.62 120 TYR A N 1
ATOM 944 C CA . TYR A 1 120 ? 16.891 -15.68 2.887 1 47.62 120 TYR A CA 1
ATOM 945 C C . TYR A 1 120 ? 15.812 -16.719 2.592 1 47.62 120 TYR A C 1
ATOM 947 O O . TYR A 1 120 ? 14.977 -16.531 1.708 1 47.62 120 TYR A O 1
ATOM 955 N N . GLU A 1 121 ? 16.141 -17.953 3.135 1 57.16 121 GLU A N 1
ATOM 956 C CA . GLU A 1 121 ? 15.203 -19.062 2.941 1 57.16 121 GLU A CA 1
ATOM 957 C C . GLU A 1 121 ? 13.984 -18.906 3.844 1 57.16 121 GLU A C 1
ATOM 959 O O . GLU A 1 121 ? 14.117 -18.812 5.066 1 57.16 121 GLU A O 1
ATOM 964 N N . PHE A 1 122 ? 12.859 -18.562 3.26 1 53.69 122 PHE A N 1
ATOM 965 C CA . PHE A 1 122 ? 11.688 -18.297 4.082 1 53.69 122 PHE A CA 1
ATOM 966 C C . PHE A 1 122 ? 11.016 -19.578 4.52 1 53.69 122 PHE A C 1
ATOM 968 O O . PHE A 1 122 ? 10.68 -19.75 5.695 1 53.69 122 PHE A O 1
ATOM 975 N N . THR A 1 123 ? 10.523 -20.5 3.566 1 57 123 THR A N 1
ATOM 976 C CA . THR A 1 123 ? 9.531 -21.531 3.832 1 57 123 THR A CA 1
ATOM 977 C C . THR A 1 123 ? 10.141 -22.922 3.697 1 57 123 THR A C 1
ATOM 979 O O . THR A 1 123 ? 10.562 -23.328 2.607 1 57 123 THR A O 1
ATOM 982 N N . PRO A 1 124 ? 10.445 -23.484 4.855 1 57.44 124 PRO A N 1
ATOM 983 C CA . PRO A 1 124 ? 10.781 -24.906 4.645 1 57.44 124 PRO A CA 1
ATOM 984 C C . PRO A 1 124 ? 9.695 -25.656 3.879 1 57.44 124 PRO A C 1
ATOM 986 O O . PRO A 1 124 ? 8.5 -25.5 4.172 1 57.44 124 PRO A O 1
ATOM 989 N N . LEU A 1 125 ? 9.922 -26.125 2.641 1 61.41 125 LEU A N 1
ATOM 990 C CA . LEU A 1 125 ? 8.93 -26.875 1.87 1 61.41 125 LEU A CA 1
ATOM 991 C C . LEU A 1 125 ? 8.75 -28.281 2.426 1 61.41 125 LEU A C 1
ATOM 993 O O . LEU A 1 125 ? 9.734 -28.953 2.74 1 61.41 125 LEU A O 1
ATOM 997 N N . ILE A 1 126 ? 7.527 -28.453 2.904 1 62.25 126 ILE A N 1
ATOM 998 C CA . ILE A 1 126 ? 7.141 -29.844 3.145 1 62.25 126 ILE A CA 1
ATOM 999 C C . ILE A 1 126 ? 6.492 -30.422 1.891 1 62.25 126 ILE A C 1
ATOM 1001 O O . ILE A 1 126 ? 5.332 -30.125 1.591 1 62.25 126 ILE A O 1
ATOM 1005 N N . TYR A 1 127 ? 7.148 -31.281 1.237 1 70.62 127 TYR A N 1
ATOM 1006 C CA . TYR A 1 127 ? 6.82 -31.781 -0.09 1 70.62 127 TYR A CA 1
ATOM 1007 C C . TYR A 1 127 ? 5.52 -32.594 -0.062 1 70.62 127 TYR A C 1
ATOM 1009 O O . TYR A 1 127 ? 4.734 -32.531 -1.009 1 70.62 127 TYR A O 1
ATOM 1017 N N . ASP A 1 128 ? 5.184 -33.094 1.091 1 79.62 128 ASP A N 1
ATOM 1018 C CA . ASP A 1 128 ? 4.043 -34 1.13 1 79.62 128 ASP A CA 1
ATOM 1019 C C . ASP A 1 128 ? 2.727 -33.219 1.037 1 79.62 128 ASP A C 1
ATOM 1021 O O . ASP A 1 128 ? 1.723 -33.781 0.566 1 79.62 128 ASP A O 1
ATOM 1025 N N . CYS A 1 129 ? 2.758 -32.031 1.325 1 87.06 129 CYS A N 1
ATOM 1026 C CA . CYS A 1 129 ? 1.494 -31.312 1.361 1 87.06 129 CYS A CA 1
ATOM 1027 C C . CYS A 1 129 ? 1.337 -30.438 0.129 1 87.06 129 CYS A C 1
ATOM 1029 O O . CYS A 1 129 ? 0.27 -29.859 -0.098 1 87.06 129 CYS A O 1
ATOM 1031 N N . LEU A 1 130 ? 2.279 -30.391 -0.739 1 91.44 130 LEU A N 1
ATOM 1032 C CA . LEU A 1 130 ? 2.307 -29.469 -1.866 1 91.44 130 LEU A CA 1
ATOM 1033 C C . LEU A 1 130 ? 1.164 -29.75 -2.834 1 91.44 130 LEU A C 1
ATOM 1035 O O . LEU A 1 130 ? 0.441 -28.844 -3.238 1 91.44 130 LEU A O 1
ATOM 1039 N N . PRO A 1 131 ? 0.907 -31.031 -3.162 1 92.81 131 PRO A N 1
ATOM 1040 C CA . PRO A 1 131 ? -0.181 -31.297 -4.105 1 92.81 131 PRO A CA 1
ATOM 1041 C C . PRO A 1 131 ? -1.534 -30.797 -3.602 1 92.81 131 PRO A C 1
ATOM 1043 O O . PRO A 1 131 ? -2.293 -30.203 -4.359 1 92.81 131 PRO A O 1
ATOM 1046 N N . SER A 1 132 ? -1.763 -31.047 -2.357 1 94.44 132 SER A N 1
ATOM 1047 C CA . SER A 1 132 ? -3.029 -30.609 -1.782 1 94.44 132 SER A CA 1
ATOM 1048 C C . SER A 1 132 ? -3.141 -29.094 -1.792 1 94.44 132 SER A C 1
ATOM 1050 O O . SER A 1 132 ? -4.23 -28.547 -1.984 1 94.44 132 SER A O 1
ATOM 1052 N N . ILE A 1 133 ? -2.08 -28.422 -1.576 1 95.31 133 ILE A N 1
ATOM 1053 C CA . ILE A 1 133 ? -2.035 -26.969 -1.606 1 95.31 133 ILE A CA 1
ATOM 1054 C C . ILE A 1 133 ? -2.283 -26.469 -3.029 1 95.31 133 ILE A C 1
ATOM 1056 O O . ILE A 1 133 ? -3.105 -25.578 -3.248 1 95.31 133 ILE A O 1
ATOM 1060 N N . LEU A 1 134 ? -1.623 -27.109 -3.947 1 96.62 134 LEU A N 1
ATOM 1061 C CA . LEU A 1 134 ? -1.722 -26.688 -5.344 1 96.62 134 LEU A CA 1
ATOM 1062 C C . LEU A 1 134 ? -3.148 -26.859 -5.859 1 96.62 134 LEU A C 1
ATOM 1064 O O . LEU A 1 134 ? -3.617 -26.047 -6.668 1 96.62 134 LEU A O 1
ATOM 1068 N N . GLU A 1 135 ? -3.855 -27.781 -5.391 1 97.25 135 GLU A N 1
ATOM 1069 C CA . GLU A 1 135 ? -5.223 -28.062 -5.828 1 97.25 135 GLU A CA 1
ATOM 1070 C C . GLU A 1 135 ? -6.184 -26.984 -5.336 1 97.25 135 GLU A C 1
ATOM 1072 O O . GLU A 1 135 ? -7.312 -26.875 -5.816 1 97.25 135 GLU A O 1
ATOM 1077 N N . GLN A 1 136 ? -5.66 -26.188 -4.414 1 97.69 136 GLN A N 1
ATOM 1078 C CA . GLN A 1 136 ? -6.512 -25.156 -3.83 1 97.69 136 GLN A CA 1
ATOM 1079 C C . GLN A 1 136 ? -6.309 -23.812 -4.527 1 97.69 136 GLN A C 1
ATOM 1081 O O . GLN A 1 136 ? -7.016 -22.844 -4.238 1 97.69 136 GLN A O 1
ATOM 1086 N N . VAL A 1 137 ? -5.344 -23.672 -5.371 1 98.38 137 VAL A N 1
ATOM 1087 C CA . VAL A 1 137 ? -5.102 -22.422 -6.059 1 98.38 137 VAL A CA 1
ATOM 1088 C C . VAL A 1 137 ? -5.41 -22.562 -7.547 1 98.38 137 VAL A C 1
ATOM 1090 O O . VAL A 1 137 ? -5.438 -23.688 -8.07 1 98.38 137 VAL A O 1
ATOM 1093 N N . ASP A 1 138 ? -5.656 -21.469 -8.195 1 98.69 138 ASP A N 1
ATOM 1094 C CA . ASP A 1 138 ? -6.004 -21.484 -9.617 1 98.69 138 ASP A CA 1
ATOM 1095 C C . ASP A 1 138 ? -4.766 -21.312 -10.492 1 98.69 138 ASP A C 1
ATOM 1097 O O . ASP A 1 138 ? -4.766 -21.688 -11.664 1 98.69 138 ASP A O 1
ATOM 1101 N N . LEU A 1 139 ? -3.744 -20.703 -9.891 1 98.81 139 LEU A N 1
ATOM 1102 C CA . LEU A 1 139 ? -2.5 -20.438 -10.609 1 98.81 139 LEU A CA 1
ATOM 1103 C C . LEU A 1 139 ? -1.335 -20.281 -9.633 1 98.81 139 LEU A C 1
ATOM 1105 O O . LEU A 1 139 ? -1.469 -19.641 -8.594 1 98.81 139 LEU A O 1
ATOM 1109 N N . ILE A 1 140 ? -0.239 -20.891 -9.938 1 98.12 140 ILE A N 1
ATOM 1110 C CA . ILE A 1 140 ? 1.029 -20.609 -9.281 1 98.12 140 ILE A CA 1
ATOM 1111 C C . ILE A 1 140 ? 2.014 -20.016 -10.289 1 98.12 140 ILE A C 1
ATOM 1113 O O . ILE A 1 140 ? 2.041 -20.422 -11.453 1 98.12 140 ILE A O 1
ATOM 1117 N N . THR A 1 141 ? 2.924 -19.047 -9.844 1 97.69 141 THR A N 1
ATOM 1118 C CA . THR A 1 141 ? 3.768 -18.328 -10.789 1 97.69 141 THR A CA 1
ATOM 1119 C C . THR A 1 141 ? 5.238 -18.422 -10.391 1 97.69 141 THR A C 1
ATOM 1121 O O . THR A 1 141 ? 5.91 -17.406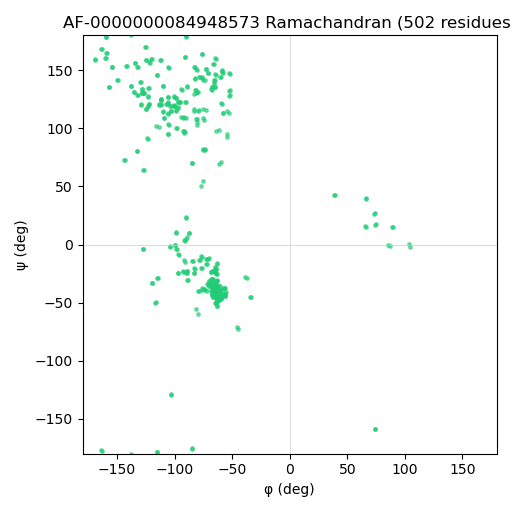 -10.203 1 97.69 141 THR A O 1
ATOM 1124 N N . PRO A 1 142 ? 5.809 -19.547 -10.391 1 94.75 142 PRO A N 1
ATOM 1125 C CA . PRO A 1 142 ? 7.195 -19.719 -9.953 1 94.75 142 PRO A CA 1
ATOM 1126 C C . PRO A 1 142 ? 8.203 -19.234 -10.992 1 94.75 142 PRO A C 1
ATOM 1128 O O . PRO A 1 142 ? 7.961 -19.344 -12.195 1 94.75 142 PRO A O 1
ATOM 1131 N N . ASN A 1 143 ? 9.281 -18.656 -10.484 1 91.25 143 ASN A N 1
ATOM 1132 C CA . ASN A 1 143 ? 10.453 -18.5 -11.344 1 91.25 143 ASN A CA 1
ATOM 1133 C C . ASN A 1 143 ? 11.32 -19.75 -11.344 1 91.25 143 ASN A C 1
ATOM 1135 O O . ASN A 1 143 ? 10.945 -20.766 -10.766 1 91.25 143 ASN A O 1
ATOM 1139 N N . HIS A 1 144 ? 12.43 -19.641 -12.016 1 88.5 144 HIS A N 1
ATOM 1140 C CA . HIS A 1 144 ? 13.266 -20.812 -12.188 1 88.5 144 HIS A CA 1
ATOM 1141 C C . HIS A 1 144 ? 13.758 -21.344 -10.836 1 88.5 144 HIS A C 1
ATOM 1143 O O . HIS A 1 144 ? 13.68 -22.547 -10.57 1 88.5 144 HIS A O 1
ATOM 1149 N N . ASN A 1 145 ? 14.25 -20.484 -10.016 1 87 145 ASN A N 1
ATOM 1150 C CA . ASN A 1 145 ? 14.758 -20.875 -8.703 1 87 145 ASN A CA 1
ATOM 1151 C C . ASN A 1 145 ? 13.648 -21.469 -7.836 1 87 145 ASN A C 1
ATOM 1153 O O . ASN A 1 145 ? 13.867 -22.469 -7.141 1 87 145 ASN A O 1
ATOM 1157 N N . GLU A 1 146 ? 12.523 -20.875 -7.875 1 89.88 146 GLU A N 1
ATOM 1158 C CA . GLU A 1 146 ? 11.375 -21.359 -7.113 1 89.88 146 GLU A CA 1
ATOM 1159 C C . GLU A 1 146 ? 10.906 -22.719 -7.621 1 89.88 146 GLU A C 1
ATOM 1161 O O . GLU A 1 146 ? 10.531 -23.594 -6.828 1 89.88 146 GLU A O 1
ATOM 1166 N N . LEU A 1 147 ? 10.953 -22.875 -8.914 1 89.62 147 LEU A N 1
ATOM 1167 C CA . LEU A 1 147 ? 10.609 -24.156 -9.516 1 89.62 147 LEU A CA 1
ATOM 1168 C C . LEU A 1 147 ? 11.531 -25.266 -9 1 89.62 147 LEU A C 1
ATOM 1170 O O . LEU A 1 147 ? 11.078 -26.375 -8.711 1 89.62 147 LEU A O 1
ATOM 1174 N N . ASP A 1 148 ? 12.805 -24.891 -8.852 1 88.44 148 ASP A N 1
ATOM 1175 C CA . ASP A 1 148 ? 13.797 -25.859 -8.375 1 88.44 148 ASP A CA 1
ATOM 1176 C C . ASP A 1 148 ? 13.516 -26.25 -6.922 1 88.44 148 ASP A C 1
ATOM 1178 O O . ASP A 1 148 ? 13.766 -27.391 -6.52 1 88.44 148 ASP A O 1
ATOM 1182 N N . ILE A 1 149 ? 13.008 -25.312 -6.199 1 87.56 149 ILE A N 1
ATOM 1183 C CA . ILE A 1 149 ? 12.711 -25.562 -4.793 1 87.56 149 ILE A CA 1
ATOM 1184 C C . ILE A 1 149 ? 11.43 -26.391 -4.68 1 87.56 149 ILE A C 1
ATOM 1186 O O . ILE A 1 149 ? 11.367 -27.344 -3.893 1 87.56 149 ILE A O 1
ATOM 1190 N N . LEU A 1 150 ? 10.477 -26.141 -5.508 1 90.25 150 LEU A N 1
ATOM 1191 C CA . LEU A 1 150 ? 9.18 -26.812 -5.457 1 90.25 150 LEU A CA 1
ATOM 1192 C C . LEU A 1 150 ? 9.273 -28.234 -5.965 1 90.25 150 LEU A C 1
ATOM 1194 O O . LEU A 1 150 ? 8.562 -29.125 -5.484 1 90.25 150 LEU A O 1
ATOM 1198 N N . VAL A 1 151 ? 10.062 -28.391 -6.965 1 90.69 151 VAL A N 1
ATOM 1199 C CA . VAL A 1 151 ? 10.305 -29.703 -7.566 1 90.69 151 VAL A CA 1
ATOM 1200 C C . VAL A 1 151 ? 11.797 -30 -7.555 1 90.69 151 VAL A C 1
ATOM 1202 O O . VAL A 1 151 ? 12.492 -29.766 -8.539 1 90.69 151 VAL A O 1
ATOM 1205 N N . PRO A 1 152 ? 12.234 -30.641 -6.512 1 88.88 152 PRO A N 1
ATOM 1206 C CA . PRO A 1 152 ? 13.68 -30.797 -6.32 1 88.88 152 PRO A CA 1
ATOM 1207 C C . PRO A 1 152 ? 14.289 -31.875 -7.227 1 88.88 152 PRO A C 1
ATOM 1209 O O . PRO A 1 152 ? 15.508 -31.969 -7.34 1 88.88 152 PRO A O 1
ATOM 1212 N N . GLN A 1 153 ? 13.5 -32.625 -7.871 1 88.38 153 GLN A N 1
ATOM 1213 C CA . GLN A 1 153 ? 14.016 -33.656 -8.773 1 88.38 153 GLN A CA 1
ATOM 1214 C C . GLN A 1 153 ? 14.883 -33.031 -9.867 1 88.38 153 GLN A C 1
ATOM 1216 O O . GLN A 1 153 ? 14.656 -31.906 -10.281 1 88.38 153 GLN A O 1
ATOM 1221 N N . SER A 1 154 ? 15.852 -33.781 -10.289 1 92.38 154 SER A N 1
ATOM 1222 C CA . SER A 1 154 ? 16.766 -33.312 -11.328 1 92.38 154 SER A CA 1
ATOM 1223 C C . SER A 1 154 ? 16.188 -33.562 -12.719 1 92.38 154 SER A C 1
ATOM 1225 O O . SER A 1 154 ? 16.672 -34.438 -13.445 1 92.38 154 SER A O 1
ATOM 1227 N N . ILE A 1 155 ? 15.195 -32.875 -13.102 1 94.06 155 ILE A N 1
ATOM 1228 C CA . ILE A 1 155 ? 14.555 -32.906 -14.422 1 94.06 155 ILE A CA 1
ATOM 1229 C C . ILE A 1 155 ? 14.516 -31.5 -15.016 1 94.06 155 ILE A C 1
ATOM 1231 O O . ILE A 1 155 ? 14.93 -30.547 -14.367 1 94.06 155 ILE A O 1
ATOM 1235 N N . SER A 1 156 ? 14.164 -31.406 -16.266 1 93.38 156 SER A N 1
ATOM 1236 C CA . SER A 1 156 ? 14.156 -30.109 -16.938 1 93.38 156 SER A CA 1
ATOM 1237 C C . SER A 1 156 ? 13.102 -29.188 -16.344 1 93.38 156 SER A C 1
ATOM 1239 O O . SER A 1 156 ? 12.133 -29.641 -15.742 1 93.38 156 SER A O 1
ATOM 1241 N N . PRO A 1 157 ? 13.289 -27.938 -16.469 1 91.75 157 PRO A N 1
ATOM 1242 C CA . PRO A 1 157 ? 12.297 -26.984 -15.953 1 91.75 157 PRO A CA 1
ATOM 1243 C C . PRO A 1 157 ? 10.898 -27.234 -16.531 1 91.75 157 PRO A C 1
ATOM 1245 O O . PRO A 1 157 ? 9.906 -27.109 -15.82 1 91.75 157 PRO A O 1
ATOM 1248 N N . LEU A 1 158 ? 10.828 -27.5 -17.781 1 91.06 158 LEU A N 1
ATOM 1249 C CA . LEU A 1 158 ? 9.531 -27.781 -18.406 1 91.06 158 LEU A CA 1
ATOM 1250 C C . LEU A 1 158 ? 8.867 -28.984 -17.766 1 91.06 158 LEU A C 1
ATOM 1252 O O . LEU A 1 158 ? 7.66 -28.984 -17.531 1 91.06 158 LEU A O 1
ATOM 1256 N N . GLU A 1 159 ? 9.641 -29.984 -17.5 1 93.19 159 GLU A N 1
ATOM 1257 C CA . GLU A 1 159 ? 9.117 -31.172 -16.844 1 93.19 159 GLU A CA 1
ATOM 1258 C C . GLU A 1 159 ? 8.633 -30.859 -15.422 1 93.19 159 GLU A C 1
ATOM 1260 O O . GLU A 1 159 ? 7.609 -31.375 -14.984 1 93.19 159 GLU A O 1
ATOM 1265 N N . LYS A 1 160 ? 9.477 -30.062 -14.711 1 93.88 160 LYS A N 1
ATOM 1266 C CA . LYS A 1 160 ? 9.07 -29.625 -13.375 1 93.88 160 LYS A CA 1
ATOM 1267 C C . LYS A 1 160 ? 7.727 -28.906 -13.414 1 93.88 160 LYS A C 1
ATOM 1269 O O . LYS A 1 160 ? 6.863 -29.156 -12.57 1 93.88 160 LYS A O 1
ATOM 1274 N N . THR A 1 161 ? 7.59 -28.031 -14.391 1 95.12 161 THR A N 1
ATOM 1275 C CA . THR A 1 161 ? 6.359 -27.266 -14.562 1 95.12 161 THR A CA 1
ATOM 1276 C C . THR A 1 161 ? 5.18 -28.203 -14.844 1 95.12 161 THR A C 1
ATOM 1278 O O . THR A 1 161 ? 4.09 -28.016 -14.305 1 95.12 161 THR A O 1
ATOM 1281 N N . GLU A 1 162 ? 5.383 -29.156 -15.672 1 95.06 162 GLU A N 1
ATOM 1282 C CA . GLU A 1 162 ? 4.344 -30.125 -16.031 1 95.06 162 GLU A CA 1
ATOM 1283 C C . GLU A 1 162 ? 3.9 -30.922 -14.812 1 95.06 162 GLU A C 1
ATOM 1285 O O . GLU A 1 162 ? 2.721 -31.25 -14.68 1 95.06 162 GLU A O 1
ATOM 1290 N N . LEU A 1 163 ? 4.871 -31.25 -13.977 1 94.06 163 LEU A N 1
ATOM 1291 C CA . LEU A 1 163 ? 4.531 -31.984 -12.758 1 94.06 163 LEU A CA 1
ATOM 1292 C C . LEU A 1 163 ? 3.602 -31.156 -11.875 1 94.06 163 LEU A C 1
ATOM 1294 O O . LEU A 1 163 ? 2.607 -31.672 -11.359 1 94.06 163 LEU A O 1
ATOM 1298 N N . LEU A 1 164 ? 3.957 -29.891 -11.703 1 95.5 164 LEU A N 1
ATOM 1299 C CA . LEU A 1 164 ? 3.102 -29.016 -10.922 1 95.5 164 LEU A CA 1
ATOM 1300 C C . LEU A 1 164 ? 1.735 -28.859 -11.578 1 95.5 164 LEU A C 1
ATOM 1302 O O . LEU A 1 164 ? 0.712 -28.797 -10.891 1 95.5 164 LEU A O 1
ATOM 1306 N N . ALA A 1 165 ? 1.723 -28.828 -12.898 1 97.12 165 ALA A N 1
ATOM 1307 C CA . ALA A 1 165 ? 0.53 -28.531 -13.688 1 97.12 165 ALA A CA 1
ATOM 1308 C C . ALA A 1 165 ? -0.475 -29.672 -13.609 1 97.12 165 ALA A C 1
ATOM 1310 O O . ALA A 1 165 ? -1.628 -29.531 -14.023 1 97.12 165 ALA A O 1
ATOM 1311 N N . GLN A 1 166 ? -0.057 -30.797 -13.086 1 96.19 166 GLN A N 1
ATOM 1312 C CA . GLN A 1 166 ? -0.995 -31.891 -12.836 1 96.19 166 GLN A CA 1
ATOM 1313 C C . GLN A 1 166 ? -2.025 -31.484 -11.781 1 96.19 166 GLN A C 1
ATOM 1315 O O . GLN A 1 166 ? -3.102 -32.094 -11.703 1 96.19 166 GLN A O 1
ATOM 1320 N N . HIS A 1 167 ? -1.707 -30.484 -11 1 96.31 167 HIS A N 1
ATOM 1321 C CA . HIS A 1 167 ? -2.547 -30.141 -9.859 1 96.31 167 HIS A CA 1
ATOM 1322 C C . HIS A 1 167 ? -3.184 -28.766 -10.031 1 96.31 167 HIS A C 1
ATOM 1324 O O . HIS A 1 167 ? -4.238 -28.5 -9.453 1 96.31 167 HIS A O 1
ATOM 1330 N N . THR A 1 168 ? -2.568 -27.859 -10.734 1 97.94 168 THR A N 1
ATOM 1331 C CA . THR A 1 168 ? -3.041 -26.484 -10.93 1 97.94 168 THR A CA 1
ATOM 1332 C C . THR A 1 168 ? -2.408 -25.875 -12.172 1 97.94 168 THR A C 1
ATOM 1334 O O . THR A 1 168 ? -1.487 -26.438 -12.758 1 97.94 168 THR A O 1
ATOM 1337 N N . ALA A 1 169 ? -2.939 -24.766 -12.672 1 98.56 169 ALA A N 1
ATOM 1338 C CA . ALA A 1 169 ? -2.254 -24.031 -13.727 1 98.56 169 ALA A CA 1
ATOM 1339 C C . ALA A 1 169 ? -0.938 -23.438 -13.227 1 98.56 169 ALA A C 1
ATOM 1341 O O . ALA A 1 169 ? -0.846 -23 -12.078 1 98.56 169 ALA A O 1
ATOM 1342 N N . VAL A 1 170 ? 0.083 -23.453 -14.078 1 98.06 170 VAL A N 1
ATOM 1343 C CA . VAL A 1 170 ? 1.409 -22.984 -13.703 1 98.06 170 VAL A CA 1
ATOM 1344 C C . VAL A 1 170 ? 1.921 -21.984 -14.742 1 98.06 170 VAL A C 1
ATOM 1346 O O . VAL A 1 170 ? 1.929 -22.281 -15.938 1 98.06 170 VAL A O 1
ATOM 1349 N N . LEU A 1 171 ? 2.195 -20.797 -14.312 1 97.94 171 LEU A N 1
ATOM 1350 C CA . LEU A 1 171 ? 2.953 -19.859 -15.133 1 97.94 171 LEU A CA 1
ATOM 1351 C C . LEU A 1 171 ? 4.422 -19.859 -14.734 1 97.94 171 LEU A C 1
ATOM 1353 O O . LEU A 1 171 ? 4.793 -19.234 -13.727 1 97.94 171 LEU A O 1
ATOM 1357 N N . TRP A 1 172 ? 5.238 -20.547 -15.492 1 95.69 172 TRP A N 1
ATOM 1358 C CA . TRP A 1 172 ? 6.68 -20.547 -15.266 1 95.69 172 TRP A CA 1
ATOM 1359 C C . TRP A 1 172 ? 7.316 -19.297 -15.891 1 95.69 172 TRP A C 1
ATOM 1361 O O . TRP A 1 172 ? 7.324 -19.141 -17.109 1 95.69 172 TRP A O 1
ATOM 1371 N N . LYS A 1 173 ? 7.727 -18.391 -15.078 1 91.06 173 LYS A N 1
ATOM 1372 C CA . LYS A 1 173 ? 8.312 -17.125 -15.516 1 91.06 173 LYS A CA 1
ATOM 1373 C C . LYS A 1 173 ? 9.781 -17.312 -15.883 1 91.06 173 LYS A C 1
ATOM 1375 O O . LYS A 1 173 ? 10.578 -17.781 -15.078 1 91.06 173 LYS A O 1
ATOM 1380 N N . GLY A 1 174 ? 10.078 -17.312 -17.344 1 70.44 174 GLY A N 1
ATOM 1381 C CA . GLY A 1 174 ? 11.312 -17.688 -18.031 1 70.44 174 GLY A CA 1
ATOM 1382 C C . GLY A 1 174 ? 12.383 -16.625 -17.953 1 70.44 174 GLY A C 1
ATOM 1383 O O . GLY A 1 174 ? 12.367 -15.672 -18.75 1 70.44 174 GLY A O 1
ATOM 1384 N N . GLY A 1 175 ? 12.781 -16.031 -16.828 1 53.22 175 GLY A N 1
ATOM 1385 C CA . GLY A 1 175 ? 13.914 -15.141 -17.016 1 53.22 175 GLY A CA 1
ATOM 1386 C C . GLY A 1 175 ? 15.023 -15.742 -17.859 1 53.22 175 GLY A C 1
ATOM 1387 O O . GLY A 1 175 ? 15.453 -15.141 -18.844 1 53.22 175 GLY A O 1
ATOM 1388 N N . HIS A 1 176 ? 15.75 -16.734 -17.312 1 49.22 176 HIS A N 1
ATOM 1389 C CA . HIS A 1 176 ? 17.125 -17.094 -17.641 1 49.22 176 HIS A CA 1
ATOM 1390 C C . HIS A 1 176 ? 17.156 -18.109 -18.781 1 49.22 176 HIS A C 1
ATOM 1392 O O . HIS A 1 176 ? 18.203 -18.688 -19.062 1 49.22 176 HIS A O 1
ATOM 1398 N N . ASN A 1 177 ? 16.125 -18.422 -19.359 1 48.53 177 ASN A N 1
ATOM 1399 C CA . ASN A 1 177 ? 16.453 -19.297 -20.469 1 48.53 177 ASN A CA 1
ATOM 1400 C C . ASN A 1 177 ? 17.297 -18.594 -21.516 1 48.53 177 ASN A C 1
ATOM 1402 O O . ASN A 1 177 ? 16.875 -17.594 -22.094 1 48.53 177 ASN A O 1
ATOM 1406 N N . ILE A 1 178 ? 18.531 -18.844 -21.391 1 47.94 178 ILE A N 1
ATOM 1407 C CA . ILE A 1 178 ? 19.578 -18.328 -22.266 1 47.94 178 ILE A CA 1
ATOM 1408 C C . ILE A 1 178 ? 19.062 -18.203 -23.688 1 47.94 178 ILE A C 1
ATOM 1410 O O . ILE A 1 178 ? 19.344 -17.219 -24.375 1 47.94 178 ILE A O 1
ATOM 1414 N N . SER A 1 179 ? 18.391 -19.203 -24.125 1 47.81 179 SER A N 1
ATOM 1415 C CA . SER A 1 179 ? 18.094 -19.25 -25.562 1 47.81 179 SER A CA 1
ATOM 1416 C C . SER A 1 179 ? 16.859 -18.406 -25.891 1 47.81 179 SER A C 1
ATOM 1418 O O . SER A 1 179 ? 16.656 -18.016 -27.031 1 47.81 179 SER A O 1
ATOM 1420 N N . GLN A 1 180 ? 15.977 -18.094 -24.891 1 57.19 180 GLN A N 1
ATOM 1421 C CA . GLN A 1 180 ? 14.789 -17.297 -25.172 1 57.19 180 GLN A CA 1
ATOM 1422 C C . GLN A 1 180 ? 14.469 -16.359 -24.016 1 57.19 180 GLN A C 1
ATOM 1424 O O . GLN A 1 180 ? 13.484 -16.562 -23.297 1 57.19 180 GLN A O 1
ATOM 1429 N N . LEU A 1 181 ? 15.25 -15.312 -23.828 1 60.62 181 LEU A N 1
ATOM 1430 C CA . LEU A 1 181 ? 15.18 -14.352 -22.734 1 60.62 181 LEU A CA 1
ATOM 1431 C C . LEU A 1 181 ? 13.812 -13.695 -22.672 1 60.62 181 LEU A C 1
ATOM 1433 O O . LEU A 1 181 ? 13.281 -13.258 -23.703 1 60.62 181 LEU A O 1
ATOM 1437 N N . GLY A 1 182 ? 13.094 -14 -21.609 1 75.12 182 GLY A N 1
ATOM 1438 C CA . GLY A 1 182 ? 11.867 -13.258 -21.344 1 75.12 182 GLY A CA 1
ATOM 1439 C C . GLY A 1 182 ? 10.617 -14.039 -21.688 1 75.12 182 GLY A C 1
ATOM 1440 O O . GLY A 1 182 ? 9.5 -13.539 -21.5 1 75.12 182 GLY A O 1
ATOM 1441 N N . THR A 1 183 ? 10.75 -15.273 -22.219 1 87.06 183 THR A N 1
ATOM 1442 C CA . THR A 1 183 ? 9.578 -16.062 -22.562 1 87.06 183 THR A CA 1
ATOM 1443 C C . THR A 1 183 ? 9.016 -16.766 -21.328 1 87.06 183 THR A C 1
ATOM 1445 O O . THR A 1 183 ? 9.766 -17.391 -20.562 1 87.06 183 THR A O 1
ATOM 1448 N N . ASP A 1 184 ? 7.742 -16.656 -21.094 1 93.19 184 ASP A N 1
ATOM 1449 C CA . ASP A 1 184 ? 7.035 -17.359 -20.016 1 93.19 184 ASP A CA 1
ATOM 1450 C C . ASP A 1 184 ? 6.191 -18.5 -20.578 1 93.19 184 ASP A C 1
ATOM 1452 O O . ASP A 1 184 ? 5.793 -18.469 -21.75 1 93.19 184 ASP A O 1
ATOM 1456 N N . TYR A 1 185 ? 5.984 -19.5 -19.766 1 94.62 185 TYR A N 1
ATOM 1457 C CA . TYR A 1 185 ? 5.188 -20.656 -20.172 1 94.62 185 TYR A CA 1
ATOM 1458 C C . TYR A 1 185 ? 4.02 -20.875 -19.203 1 94.62 185 TYR A C 1
ATOM 1460 O O . TYR A 1 185 ? 4.219 -21.047 -18 1 94.62 185 TYR A O 1
ATOM 1468 N N . LEU A 1 186 ? 2.848 -20.797 -19.766 1 97.44 186 LEU A N 1
ATOM 1469 C CA . LEU A 1 186 ? 1.636 -21.125 -19.031 1 97.44 186 LEU A CA 1
ATOM 1470 C C . LEU A 1 186 ? 1.147 -22.531 -19.375 1 97.44 186 LEU A C 1
ATOM 1472 O O . LEU A 1 186 ? 0.89 -22.828 -20.547 1 97.44 186 LEU A O 1
ATOM 1476 N N . ILE A 1 187 ? 1.086 -23.359 -18.375 1 97.62 187 ILE A N 1
ATOM 1477 C CA . ILE A 1 187 ? 0.587 -24.703 -18.594 1 97.62 187 ILE A CA 1
ATOM 1478 C C . ILE A 1 187 ? -0.734 -24.891 -17.844 1 97.62 187 ILE A C 1
ATOM 1480 O O . ILE A 1 187 ? -0.808 -24.688 -16.641 1 97.62 187 ILE A O 1
ATOM 1484 N N . ILE A 1 188 ? -1.754 -25.219 -18.641 1 96.25 188 ILE A N 1
ATOM 1485 C CA . ILE A 1 188 ? -3.088 -25.531 -18.125 1 96.25 188 ILE A CA 1
ATOM 1486 C C . ILE A 1 188 ? -3.506 -26.922 -18.578 1 96.25 188 ILE A C 1
ATOM 1488 O O . ILE A 1 188 ? -3.631 -27.188 -19.766 1 96.25 188 ILE A O 1
ATOM 1492 N N . SER A 1 189 ? -3.908 -27.766 -17.703 1 89.56 189 SER A N 1
ATOM 1493 C CA . SER A 1 189 ? -4.391 -29.109 -18.047 1 89.56 189 SER A CA 1
ATOM 1494 C C . SER A 1 189 ? -3.58 -29.719 -19.188 1 89.56 189 SER A C 1
ATOM 1496 O O . SER A 1 189 ? -4.145 -30.172 -20.172 1 89.56 189 SER A O 1
ATOM 1498 N N . HIS A 1 190 ? -2.33 -29.656 -19.297 1 85.88 190 HIS A N 1
ATOM 1499 C CA . HIS A 1 190 ? -1.395 -30.281 -20.219 1 85.88 190 HIS A CA 1
ATOM 1500 C C . HIS A 1 190 ? -1.228 -29.453 -21.484 1 85.88 190 HIS A C 1
ATOM 1502 O O . HIS A 1 190 ? -0.589 -29.891 -22.453 1 85.88 190 HIS A O 1
ATOM 1508 N N . GLU A 1 191 ? -1.929 -28.344 -21.594 1 94 191 GLU A N 1
ATOM 1509 C CA . GLU A 1 191 ? -1.722 -27.422 -22.703 1 94 191 GLU A CA 1
ATOM 1510 C C . GLU A 1 191 ? -0.723 -26.328 -22.328 1 94 191 GLU A C 1
ATOM 1512 O O . GLU A 1 191 ? -0.835 -25.719 -21.281 1 94 191 GLU A O 1
ATOM 1517 N N . THR A 1 192 ? 0.175 -26.141 -23.219 1 94.5 192 THR A N 1
ATOM 1518 C CA . THR A 1 192 ? 1.212 -25.141 -22.984 1 94.5 192 THR A CA 1
ATOM 1519 C C . THR A 1 192 ? 0.962 -23.891 -23.828 1 94.5 192 THR A C 1
ATOM 1521 O O . THR A 1 192 ? 0.78 -23.969 -25.047 1 94.5 192 THR A O 1
ATOM 1524 N N . HIS A 1 193 ? 0.83 -22.766 -23.188 1 94.81 193 HIS A N 1
ATOM 1525 C CA . HIS A 1 193 ? 0.78 -21.453 -23.812 1 94.81 193 HIS A CA 1
ATOM 1526 C C . HIS A 1 193 ? 2.102 -20.719 -23.656 1 94.81 193 HIS A C 1
ATOM 1528 O O . HIS A 1 193 ? 2.539 -20.469 -22.531 1 94.81 193 HIS A O 1
ATOM 1534 N N . THR A 1 194 ? 2.719 -20.391 -24.797 1 93.31 194 THR A N 1
ATOM 1535 C CA . THR A 1 194 ? 3.965 -19.641 -24.766 1 93.31 194 THR A CA 1
ATOM 1536 C C . THR A 1 194 ? 3.691 -18.141 -24.812 1 93.31 194 THR A C 1
ATOM 1538 O O . THR A 1 194 ? 2.994 -17.672 -25.719 1 93.31 194 THR A O 1
ATOM 1541 N N . LEU A 1 195 ? 4.168 -17.484 -23.828 1 94.12 195 LEU A N 1
ATOM 1542 C CA . LEU A 1 195 ? 4.043 -16.031 -23.781 1 94.12 195 LEU A CA 1
ATOM 1543 C C . LEU A 1 195 ? 5.375 -15.359 -24.094 1 94.12 195 LEU A C 1
ATOM 1545 O O . LEU A 1 195 ? 6.242 -15.25 -23.234 1 94.12 195 LEU A O 1
ATOM 1549 N N . LYS A 1 196 ? 5.555 -14.82 -25.266 1 89.31 196 LYS A N 1
ATOM 1550 C CA . LYS A 1 196 ? 6.793 -14.188 -25.719 1 89.31 196 LYS A CA 1
ATOM 1551 C C . LYS A 1 196 ? 6.875 -12.742 -25.234 1 89.31 196 LYS A C 1
ATOM 1553 O O . LYS A 1 196 ? 5.848 -12.086 -25.047 1 89.31 196 LYS A O 1
ATOM 1558 N N . PRO A 1 197 ? 8.062 -12.305 -25.094 1 87.31 197 PRO A N 1
ATOM 1559 C CA . PRO A 1 197 ? 8.203 -10.891 -24.734 1 87.31 197 PRO A CA 1
ATOM 1560 C C . PRO A 1 197 ? 7.84 -9.945 -25.875 1 87.31 197 PRO A C 1
ATOM 1562 O O . PRO A 1 197 ? 8.016 -10.289 -27.047 1 87.31 197 PRO A O 1
ATOM 1565 N N . SER A 1 198 ? 7.324 -8.828 -25.484 1 83.62 198 SER A N 1
ATOM 1566 C CA . SER A 1 198 ? 6.988 -7.816 -26.484 1 83.62 198 SER A CA 1
ATOM 1567 C C . SER A 1 198 ? 8.148 -6.852 -26.688 1 83.62 198 SER A C 1
ATOM 1569 O O . SER A 1 198 ? 8.125 -6.043 -27.625 1 83.62 198 SER A O 1
ATOM 1571 N N . THR A 1 199 ? 9.109 -6.855 -25.828 1 79.44 199 THR A N 1
ATOM 1572 C CA . THR A 1 199 ? 10.266 -5.977 -25.953 1 79.44 199 THR A CA 1
ATOM 1573 C C . THR A 1 199 ? 11.562 -6.754 -25.75 1 79.44 199 THR A C 1
ATOM 1575 O O . THR A 1 199 ? 11.562 -7.82 -25.125 1 79.44 199 THR A O 1
ATOM 1578 N N . ASN A 1 200 ? 12.617 -6.273 -26.359 1 74.06 200 ASN A N 1
ATOM 1579 C CA . ASN A 1 200 ? 13.914 -6.945 -26.281 1 74.06 200 ASN A CA 1
ATOM 1580 C C . ASN A 1 200 ? 14.727 -6.461 -25.078 1 74.06 200 ASN A C 1
ATOM 1582 O O . ASN A 1 200 ? 15.672 -7.129 -24.656 1 74.06 200 ASN A O 1
ATOM 1586 N N . LYS A 1 201 ? 14.422 -5.273 -24.641 1 79.62 201 LYS A N 1
ATOM 1587 C CA . LYS A 1 201 ? 15.18 -4.742 -23.516 1 79.62 201 LYS A CA 1
ATOM 1588 C C . LYS A 1 201 ? 14.297 -4.625 -22.266 1 79.62 201 LYS A C 1
ATOM 1590 O O . LYS A 1 201 ? 13.195 -4.09 -22.328 1 79.62 201 LYS A O 1
ATOM 1595 N N . ILE A 1 202 ? 14.75 -5.352 -21.234 1 82.25 202 ILE A N 1
ATOM 1596 C CA . ILE A 1 202 ? 14.031 -5.281 -19.969 1 82.25 202 ILE A CA 1
ATOM 1597 C C . ILE A 1 202 ? 15.016 -4.973 -18.828 1 82.25 202 ILE A C 1
ATOM 1599 O O . ILE A 1 202 ? 16.125 -5.5 -18.797 1 82.25 202 ILE A O 1
ATOM 1603 N N . TYR A 1 203 ? 14.617 -4.051 -18.016 1 87.38 203 TYR A N 1
ATOM 1604 C CA . TYR A 1 203 ? 15.398 -3.721 -16.828 1 87.38 203 TYR A CA 1
ATOM 1605 C C . TYR A 1 203 ? 14.828 -4.41 -15.586 1 87.38 203 TYR A C 1
ATOM 1607 O O . TYR A 1 203 ? 13.641 -4.27 -15.281 1 87.38 203 TYR A O 1
ATOM 1615 N N . PRO A 1 204 ? 15.633 -5.102 -14.914 1 87.62 204 PRO A N 1
ATOM 1616 C CA . PRO A 1 204 ? 15.148 -5.809 -13.734 1 87.62 204 PRO A CA 1
ATOM 1617 C C . PRO A 1 204 ? 14.555 -4.867 -12.688 1 87.62 204 PRO A C 1
ATOM 1619 O O . PRO A 1 204 ? 15.031 -3.736 -12.531 1 87.62 204 PRO A O 1
ATOM 1622 N N . LYS A 1 205 ? 13.555 -5.336 -12.055 1 90.88 205 LYS A N 1
ATOM 1623 C CA . LYS A 1 205 ? 12.93 -4.598 -10.961 1 90.88 205 LYS A CA 1
ATOM 1624 C C . LYS A 1 205 ? 12.773 -5.48 -9.727 1 90.88 205 LYS A C 1
ATOM 1626 O O . LYS A 1 205 ? 12.461 -6.668 -9.836 1 90.88 205 LYS A O 1
ATOM 1631 N N . HIS A 1 206 ? 13.023 -4.879 -8.602 1 91.44 206 HIS A N 1
ATOM 1632 C CA . HIS A 1 206 ? 12.578 -5.461 -7.336 1 91.44 206 HIS A CA 1
ATOM 1633 C C . HIS A 1 206 ? 11.062 -5.641 -7.312 1 91.44 206 HIS A C 1
ATOM 1635 O O . HIS A 1 206 ? 10.32 -4.703 -7.605 1 91.44 206 HIS A O 1
ATOM 1641 N N . GLY A 1 207 ? 10.617 -6.867 -7.129 1 92.44 207 GLY A N 1
ATOM 1642 C CA . GLY A 1 207 ? 9.188 -7.109 -6.996 1 92.44 207 GLY A CA 1
ATOM 1643 C C . GLY A 1 207 ? 8.5 -7.363 -8.32 1 92.44 207 GLY A C 1
ATOM 1644 O O . GLY A 1 207 ? 7.27 -7.305 -8.414 1 92.44 207 GLY A O 1
ATOM 1645 N N . SER A 1 208 ? 9.273 -7.645 -9.367 1 92.94 208 SER A N 1
ATOM 1646 C CA . SER A 1 208 ? 8.672 -7.891 -10.672 1 92.94 208 SER A CA 1
ATOM 1647 C C . SER A 1 208 ? 7.656 -9.031 -10.609 1 92.94 208 SER A C 1
ATOM 1649 O O . SER A 1 208 ? 6.613 -8.969 -11.266 1 92.94 208 SER A O 1
ATOM 1651 N N . GLY A 1 209 ? 7.93 -10.062 -9.828 1 93.75 209 GLY A N 1
ATOM 1652 C CA . GLY A 1 209 ? 6.996 -11.164 -9.656 1 93.75 209 GLY A CA 1
ATOM 1653 C C . GLY A 1 209 ? 5.715 -10.758 -8.953 1 93.75 209 GLY A C 1
ATOM 1654 O O . GLY A 1 209 ? 4.629 -11.211 -9.32 1 93.75 209 GLY A O 1
ATOM 1655 N N . CYS A 1 210 ? 5.867 -9.883 -7.953 1 96.19 210 CYS A N 1
ATOM 1656 C CA . CYS A 1 210 ? 4.703 -9.375 -7.238 1 96.19 210 CYS A CA 1
ATOM 1657 C C . CYS A 1 210 ? 3.811 -8.555 -8.164 1 96.19 210 CYS A C 1
ATOM 1659 O O . CYS A 1 210 ? 2.588 -8.711 -8.148 1 96.19 210 CYS A O 1
ATOM 1661 N N . ILE A 1 211 ? 4.395 -7.73 -9.008 1 97 211 ILE A N 1
ATOM 1662 C CA . ILE A 1 211 ? 3.646 -6.895 -9.938 1 97 211 ILE A CA 1
ATOM 1663 C C . ILE A 1 211 ? 2.934 -7.773 -10.969 1 97 211 ILE A C 1
ATOM 1665 O O . ILE A 1 211 ? 1.742 -7.59 -11.227 1 97 211 ILE A O 1
ATOM 1669 N N . LEU A 1 212 ? 3.617 -8.75 -11.469 1 96.94 212 LEU A N 1
ATOM 1670 C CA . LEU A 1 212 ? 3.049 -9.641 -12.469 1 96.94 212 LEU A CA 1
ATOM 1671 C C . LEU A 1 212 ? 1.866 -10.422 -11.898 1 96.94 212 LEU A C 1
ATOM 1673 O O . LEU A 1 212 ? 0.783 -10.43 -12.492 1 96.94 212 LEU A O 1
ATOM 1677 N N . SER A 1 213 ? 2.08 -11.078 -10.766 1 98.56 213 SER A N 1
ATOM 1678 C CA . SER A 1 213 ? 1.031 -11.906 -10.172 1 98.56 213 SER A CA 1
ATOM 1679 C C . SER A 1 213 ? -0.17 -11.055 -9.766 1 98.56 213 SER A C 1
ATOM 1681 O O . SER A 1 213 ? -1.313 -11.508 -9.859 1 98.56 213 SER A O 1
ATOM 1683 N N . SER A 1 214 ? 0.083 -9.828 -9.32 1 98.81 214 SER A N 1
ATOM 1684 C CA . SER A 1 214 ? -1.012 -8.922 -8.984 1 98.81 214 SER A CA 1
ATOM 1685 C C . SER A 1 214 ? -1.795 -8.516 -10.227 1 98.81 214 SER A C 1
ATOM 1687 O O . SER A 1 214 ? -3.025 -8.438 -10.195 1 98.81 214 SER A O 1
ATOM 1689 N N . ALA A 1 215 ? -1.091 -8.242 -11.32 1 98.69 215 ALA A N 1
ATOM 1690 C CA . ALA A 1 215 ? -1.766 -7.902 -12.562 1 98.69 215 ALA A CA 1
ATOM 1691 C C . ALA A 1 215 ? -2.625 -9.062 -13.062 1 98.69 215 ALA A C 1
ATOM 1693 O O . ALA A 1 215 ? -3.752 -8.852 -13.523 1 98.69 215 ALA A O 1
ATOM 1694 N N . ILE A 1 216 ? -2.113 -10.273 -12.969 1 98.88 216 ILE A N 1
ATOM 1695 C CA . ILE A 1 216 ? -2.885 -11.445 -13.352 1 98.88 216 ILE A CA 1
ATOM 1696 C C . ILE A 1 216 ? -4.148 -11.539 -12.5 1 98.88 216 ILE A C 1
ATOM 1698 O O . ILE A 1 216 ? -5.246 -11.734 -13.031 1 98.88 216 ILE A O 1
ATOM 1702 N N . THR A 1 217 ? -3.959 -11.367 -11.203 1 98.94 217 THR A N 1
ATOM 1703 C CA . THR A 1 217 ? -5.074 -11.406 -10.266 1 98.94 217 THR A CA 1
ATOM 1704 C C . THR A 1 217 ? -6.141 -10.383 -10.641 1 98.94 217 THR A C 1
ATOM 1706 O O . THR A 1 217 ? -7.332 -10.688 -10.633 1 98.94 217 THR A O 1
ATOM 1709 N N . ALA A 1 218 ? -5.707 -9.195 -11.008 1 98.88 218 ALA A N 1
ATOM 1710 C CA . ALA A 1 218 ? -6.629 -8.133 -11.406 1 98.88 218 ALA A CA 1
ATOM 1711 C C . ALA A 1 218 ? -7.441 -8.547 -12.633 1 98.88 218 ALA A C 1
ATOM 1713 O O . ALA A 1 218 ? -8.664 -8.383 -12.656 1 98.88 218 ALA A O 1
ATOM 1714 N N . HIS A 1 219 ? -6.828 -9.07 -13.617 1 98.88 219 HIS A N 1
ATOM 1715 C CA . HIS A 1 219 ? -7.508 -9.43 -14.859 1 98.88 219 HIS A CA 1
ATOM 1716 C C . HIS A 1 219 ? -8.461 -10.602 -14.641 1 98.88 219 HIS A C 1
ATOM 1718 O O . HIS A 1 219 ? -9.516 -10.68 -15.273 1 98.88 219 HIS A O 1
ATOM 1724 N N . LEU A 1 220 ? -8.062 -11.539 -13.742 1 98.88 220 LEU A N 1
ATOM 1725 C CA . LEU A 1 220 ? -8.992 -12.609 -13.383 1 98.88 220 LEU A CA 1
ATOM 1726 C C . LEU A 1 220 ? -10.258 -12.039 -12.75 1 98.88 220 LEU A C 1
ATOM 1728 O O . LEU A 1 220 ? -11.359 -12.492 -13.047 1 98.88 220 LEU A O 1
ATOM 1732 N N . ALA A 1 221 ? -10.047 -11.062 -11.891 1 98.75 221 ALA A N 1
ATOM 1733 C CA . ALA A 1 221 ? -11.188 -10.422 -11.234 1 98.75 221 ALA A CA 1
ATOM 1734 C C . ALA A 1 221 ? -12.062 -9.695 -12.25 1 98.75 221 ALA A C 1
ATOM 1736 O O . ALA A 1 221 ? -13.242 -9.445 -11.984 1 98.75 221 ALA A O 1
ATOM 1737 N N . LEU A 1 222 ? -11.5 -9.32 -13.367 1 98.38 222 LEU A N 1
ATOM 1738 C CA . LEU A 1 222 ? -12.227 -8.664 -14.453 1 98.38 222 LEU A CA 1
ATOM 1739 C C . LEU A 1 222 ? -12.828 -9.695 -15.398 1 98.38 222 LEU A C 1
ATOM 1741 O O . LEU A 1 222 ? -13.211 -9.359 -16.516 1 98.38 222 LEU A O 1
ATOM 1745 N N . ASP A 1 223 ? -12.789 -10.891 -15.039 1 97.75 223 ASP A N 1
ATOM 1746 C CA . ASP A 1 223 ? -13.453 -12.008 -15.695 1 97.75 223 ASP A CA 1
ATOM 1747 C C . ASP A 1 223 ? -12.742 -12.383 -17 1 97.75 223 ASP A C 1
ATOM 1749 O O . ASP A 1 223 ? -13.375 -12.828 -17.953 1 97.75 223 ASP A O 1
ATOM 1753 N N . LYS A 1 224 ? -11.508 -12.125 -17.094 1 98.38 224 LYS A N 1
ATOM 1754 C CA . LYS A 1 224 ? -10.711 -12.617 -18.219 1 98.38 224 LYS A CA 1
ATOM 1755 C C . LYS A 1 224 ? -10.289 -14.062 -18 1 98.38 224 LYS A C 1
ATOM 1757 O O . LYS A 1 224 ? -10.141 -14.508 -16.859 1 98.38 224 LYS A O 1
ATOM 1762 N N . SER A 1 225 ? -10.125 -14.766 -19.109 1 98.25 225 SER A N 1
ATOM 1763 C CA . SER A 1 225 ? -9.602 -16.125 -19.016 1 98.25 225 SER A CA 1
ATOM 1764 C C . SER A 1 225 ? -8.172 -16.125 -18.469 1 98.25 225 SER A C 1
ATOM 1766 O O . SER A 1 225 ? -7.484 -15.109 -18.531 1 98.25 225 SER A O 1
ATOM 1768 N N . LEU A 1 226 ? -7.77 -17.266 -17.969 1 98.38 226 LEU A N 1
ATOM 1769 C CA . LEU A 1 226 ? -6.438 -17.359 -17.391 1 98.38 226 LEU A CA 1
ATOM 1770 C C . LEU A 1 226 ? -5.363 -17.031 -18.422 1 98.38 226 LEU A C 1
ATOM 1772 O O . LEU A 1 226 ? -4.477 -16.219 -18.172 1 98.38 226 LEU A O 1
ATOM 1776 N N . PRO A 1 227 ? -5.414 -17.578 -19.703 1 98 227 PRO A N 1
ATOM 1777 C CA . PRO A 1 227 ? -4.422 -17.203 -20.719 1 98 227 PRO A CA 1
ATOM 1778 C C . PRO A 1 227 ? -4.438 -15.711 -21.031 1 98 227 PRO A C 1
ATOM 1780 O O . PRO A 1 227 ? -3.377 -15.086 -21.141 1 98 227 PRO A O 1
ATOM 1783 N N . GLU A 1 228 ? -5.586 -15.133 -21.156 1 98.25 228 GLU A N 1
ATOM 1784 C CA . GLU A 1 228 ? -5.703 -13.711 -21.438 1 98.25 228 GLU A CA 1
ATOM 1785 C C . GLU A 1 228 ? -5.156 -12.867 -20.281 1 98.25 228 GLU A C 1
ATOM 1787 O O . GLU A 1 228 ? -4.488 -11.859 -20.5 1 98.25 228 GLU A O 1
ATOM 1792 N N . SER A 1 229 ? -5.512 -13.305 -19.047 1 98.75 229 SER A N 1
ATOM 1793 C CA . SER A 1 229 ? -5.016 -12.609 -17.859 1 98.75 229 SER A CA 1
ATOM 1794 C C . SER A 1 229 ? -3.49 -12.594 -17.828 1 98.75 229 SER A C 1
ATOM 1796 O O . SER A 1 229 ? -2.877 -11.562 -17.547 1 98.75 229 SER A O 1
ATOM 1798 N N . CYS A 1 230 ? -2.893 -13.703 -18.141 1 98.19 230 CYS A N 1
ATOM 1799 C CA . CYS A 1 230 ? -1.438 -13.812 -18.141 1 98.19 230 CYS A CA 1
ATOM 1800 C C . CYS A 1 230 ? -0.829 -12.969 -19.266 1 98.19 230 CYS A C 1
ATOM 1802 O O . CYS A 1 230 ? 0.194 -12.312 -19.062 1 98.19 230 CYS A O 1
ATOM 1804 N N . LYS A 1 231 ? -1.448 -12.961 -20.391 1 96.94 231 LYS A N 1
ATOM 1805 C CA . LYS A 1 231 ? -0.958 -12.18 -21.531 1 96.94 231 LYS A CA 1
ATOM 1806 C C . LYS A 1 231 ? -0.993 -10.688 -21.219 1 96.94 231 LYS A C 1
ATOM 1808 O O . LYS A 1 231 ? 0 -9.984 -21.422 1 96.94 231 LYS A O 1
ATOM 1813 N N . LYS A 1 232 ? -2.1 -10.203 -20.734 1 97.38 232 LYS A N 1
ATOM 1814 C CA . LYS A 1 232 ? -2.254 -8.789 -20.406 1 97.38 232 LYS A CA 1
ATOM 1815 C C . LYS A 1 232 ? -1.311 -8.375 -19.281 1 97.38 232 LYS A C 1
ATOM 1817 O O . LYS A 1 232 ? -0.739 -7.281 -19.328 1 97.38 232 LYS A O 1
ATOM 1822 N N . ALA A 1 233 ? -1.188 -9.258 -18.297 1 97.5 233 ALA A N 1
ATOM 1823 C CA . ALA A 1 233 ? -0.271 -8.984 -17.203 1 97.5 233 ALA A CA 1
ATOM 1824 C C . ALA A 1 233 ? 1.169 -8.883 -17.688 1 97.5 233 ALA A C 1
ATOM 1826 O O . ALA A 1 233 ? 1.935 -8.039 -17.219 1 97.5 233 ALA A O 1
ATOM 1827 N N . LYS A 1 234 ? 1.547 -9.742 -18.578 1 94.25 234 LYS A N 1
ATOM 1828 C CA . LYS A 1 234 ? 2.893 -9.711 -19.141 1 94.25 234 LYS A CA 1
ATOM 1829 C C . LYS A 1 234 ? 3.146 -8.391 -19.859 1 94.25 234 LYS A C 1
ATOM 1831 O O . LYS A 1 234 ? 4.211 -7.785 -19.719 1 94.25 234 LYS A O 1
ATOM 1836 N N . GLN A 1 235 ? 2.193 -7.914 -20.641 1 93.25 235 GLN A N 1
ATOM 1837 C CA . GLN A 1 235 ? 2.318 -6.629 -21.328 1 93.25 235 GLN A CA 1
ATOM 1838 C C . GLN A 1 235 ? 2.504 -5.492 -20.328 1 93.25 235 GLN A C 1
ATOM 1840 O O . GLN A 1 235 ? 3.354 -4.621 -20.516 1 93.25 235 GLN A O 1
ATOM 1845 N N . PHE A 1 236 ? 1.755 -5.578 -19.312 1 94.12 236 PHE A N 1
ATOM 1846 C CA . PHE A 1 236 ? 1.815 -4.551 -18.281 1 94.12 236 PHE A CA 1
ATOM 1847 C C . PHE A 1 236 ? 3.18 -4.543 -17.609 1 94.12 236 PHE A C 1
ATOM 1849 O O . PHE A 1 236 ? 3.795 -3.484 -17.453 1 94.12 236 PHE A O 1
ATOM 1856 N N . ILE A 1 237 ? 3.625 -5.715 -17.172 1 92.75 237 ILE A N 1
ATOM 1857 C CA . ILE A 1 237 ? 4.867 -5.785 -16.422 1 92.75 237 ILE A CA 1
ATOM 1858 C C . ILE A 1 237 ? 6.039 -5.371 -17.312 1 92.75 237 ILE A C 1
ATOM 1860 O O . ILE A 1 237 ? 7 -4.762 -16.828 1 92.75 237 ILE A O 1
ATOM 1864 N N . GLU A 1 238 ? 5.957 -5.684 -18.562 1 90.81 238 GLU A N 1
ATOM 1865 C CA . GLU A 1 238 ? 7.027 -5.281 -19.469 1 90.81 238 GLU A CA 1
ATOM 1866 C C . GLU A 1 238 ? 7.113 -3.764 -19.594 1 90.81 238 GLU A C 1
ATOM 1868 O O . GLU A 1 238 ? 8.203 -3.195 -19.594 1 90.81 238 GLU A O 1
ATOM 1873 N N . GLN A 1 239 ? 5.98 -3.143 -19.625 1 90.75 239 GLN A N 1
ATOM 1874 C CA . GLN A 1 239 ? 5.957 -1.685 -19.625 1 90.75 239 GLN A CA 1
ATOM 1875 C C . GLN A 1 239 ? 6.496 -1.115 -18.312 1 90.75 239 GLN A C 1
ATOM 1877 O O . GLN A 1 239 ? 7.258 -0.146 -18.328 1 90.75 239 GLN A O 1
ATOM 1882 N N . THR A 1 240 ? 6.094 -1.729 -17.297 1 91.75 240 THR A N 1
ATOM 1883 C CA . THR A 1 240 ? 6.484 -1.272 -15.961 1 91.75 240 THR A CA 1
ATOM 1884 C C . THR A 1 240 ? 7.988 -1.449 -15.75 1 91.75 240 THR A C 1
ATOM 1886 O O . THR A 1 240 ? 8.648 -0.564 -15.211 1 91.75 240 THR A O 1
ATOM 1889 N N . LEU A 1 241 ? 8.539 -2.572 -16.219 1 89.31 241 LEU A N 1
ATOM 1890 C CA . LEU A 1 241 ? 9.969 -2.857 -16.094 1 89.31 241 LEU A CA 1
ATOM 1891 C C . LEU A 1 241 ? 10.789 -1.847 -16.891 1 89.31 241 LEU A C 1
ATOM 1893 O O . LEU A 1 241 ? 11.922 -1.535 -16.531 1 89.31 241 LEU A O 1
ATOM 1897 N N . ASN A 1 242 ? 10.203 -1.272 -17.891 1 88.75 242 ASN A N 1
ATOM 1898 C CA . ASN A 1 242 ? 10.914 -0.337 -18.75 1 88.75 242 ASN A CA 1
ATOM 1899 C C . ASN A 1 242 ? 10.625 1.111 -18.375 1 88.75 242 ASN A C 1
ATOM 1901 O O . ASN A 1 242 ? 10.953 2.033 -19.125 1 88.75 242 ASN A O 1
ATOM 1905 N N . SER A 1 243 ? 10 1.311 -17.281 1 89.5 243 SER A N 1
ATOM 1906 C CA . SER A 1 243 ? 9.664 2.658 -16.828 1 89.5 243 SER A CA 1
ATOM 1907 C C . SER A 1 243 ? 10.922 3.477 -16.547 1 89.5 243 SER A C 1
ATOM 1909 O O . SER A 1 243 ? 10.906 4.703 -16.656 1 89.5 243 SER A O 1
ATOM 1911 N N . ASN A 1 244 ? 12.008 2.855 -16.109 1 90.62 244 ASN A N 1
ATOM 1912 C CA . ASN A 1 244 ? 13.32 3.432 -15.844 1 90.62 244 ASN A CA 1
ATOM 1913 C C . ASN A 1 244 ? 14.398 2.354 -15.742 1 90.62 244 ASN A C 1
ATOM 1915 O O . ASN A 1 244 ? 14.102 1.165 -15.891 1 90.62 244 ASN A O 1
ATOM 1919 N N . LYS A 1 245 ? 15.594 2.742 -15.453 1 89.69 245 LYS A N 1
ATOM 1920 C CA . LYS A 1 245 ? 16.688 1.778 -15.453 1 89.69 245 LYS A CA 1
ATOM 1921 C C . LYS A 1 245 ? 17.016 1.313 -14.039 1 89.69 245 LYS A C 1
ATOM 1923 O O . LYS A 1 245 ? 17.922 0.492 -13.836 1 89.69 245 LYS A O 1
ATOM 1928 N N . LYS A 1 246 ? 16.312 1.832 -13.062 1 92.25 246 LYS A N 1
ATOM 1929 C CA . LYS A 1 246 ? 16.594 1.521 -11.664 1 92.25 246 LYS A CA 1
ATOM 1930 C C . LYS A 1 246 ? 15.805 0.302 -11.203 1 92.25 246 LYS A C 1
ATOM 1932 O O . LYS A 1 246 ? 15.016 -0.261 -11.969 1 92.25 246 LYS A O 1
ATOM 1937 N N . LEU A 1 247 ? 15.945 -0.126 -9.969 1 93.31 247 LEU A N 1
ATOM 1938 C CA . LEU A 1 247 ? 15.352 -1.354 -9.453 1 93.31 247 LEU A CA 1
ATOM 1939 C C . LEU A 1 247 ? 13.922 -1.111 -8.984 1 93.31 247 LEU A C 1
ATOM 1941 O O . LEU A 1 247 ? 13.164 -2.061 -8.766 1 93.31 247 LEU A O 1
ATOM 1945 N N . LEU A 1 248 ? 13.602 0.134 -8.859 1 94.25 248 LEU A N 1
ATOM 1946 C CA . LEU A 1 248 ? 12.25 0.464 -8.422 1 94.25 248 LEU A CA 1
ATOM 1947 C C . LEU A 1 248 ? 11.422 0.992 -9.586 1 94.25 248 LEU A C 1
ATOM 1949 O O . LEU A 1 248 ? 11.781 1.993 -10.203 1 94.25 248 LEU A O 1
ATOM 1953 N N . ALA A 1 249 ? 10.312 0.396 -9.758 1 92.38 249 ALA A N 1
ATOM 1954 C CA . ALA A 1 249 ? 9.5 0.685 -10.938 1 92.38 249 ALA A CA 1
ATOM 1955 C C . ALA A 1 249 ? 8.656 1.94 -10.734 1 92.38 249 ALA A C 1
ATOM 1957 O O . ALA A 1 249 ? 8.227 2.229 -9.617 1 92.38 249 ALA A O 1
ATOM 1958 N N . TYR A 1 250 ? 8.531 2.705 -11.828 1 92.5 250 TYR A N 1
ATOM 1959 C CA . TYR A 1 250 ? 7.496 3.725 -11.93 1 92.5 250 TYR A CA 1
ATOM 1960 C C . TYR A 1 250 ? 6.27 3.182 -12.656 1 92.5 250 TYR A C 1
ATOM 1962 O O . TYR A 1 250 ? 6.383 2.648 -13.766 1 92.5 250 TYR A O 1
ATOM 1970 N N . TYR A 1 251 ? 5.133 3.266 -11.945 1 90.12 251 TYR A N 1
ATOM 1971 C CA . TYR A 1 251 ? 3.932 2.779 -12.617 1 90.12 251 TYR A CA 1
ATOM 1972 C C . TYR A 1 251 ? 3.393 3.814 -13.594 1 90.12 251 TYR A C 1
ATOM 1974 O O . TYR A 1 251 ? 3.326 5.004 -13.273 1 90.12 251 TYR A O 1
ATOM 1982 N N . VAL A 1 252 ? 3.402 3.537 -14.875 1 69.88 252 VAL A N 1
ATOM 1983 C CA . VAL A 1 252 ? 3.07 4.48 -15.938 1 69.88 252 VAL A CA 1
ATOM 1984 C C . VAL A 1 252 ? 1.586 4.371 -16.281 1 69.88 252 VAL A C 1
ATOM 1986 O O . VAL A 1 252 ? 1.048 3.266 -16.391 1 69.88 252 VAL A O 1
ATOM 1989 N N . THR A 1 253 ? 0.842 5.434 -15.883 1 57.97 253 THR A N 1
ATOM 1990 C CA . THR A 1 253 ? -0.546 5.496 -16.328 1 57.97 253 THR A CA 1
ATOM 1991 C C . THR A 1 253 ? -0.63 5.961 -17.781 1 57.97 253 THR A C 1
ATOM 1993 O O . THR A 1 253 ? 0.234 6.707 -18.25 1 57.97 253 THR A O 1
ATOM 1996 N N . MET B 1 1 ? 13.227 7.734 -29.219 1 33.22 1 MET B N 1
ATOM 1997 C CA . MET B 1 1 ? 14.039 7.867 -28.016 1 33.22 1 MET B CA 1
ATOM 1998 C C . MET B 1 1 ? 13.242 7.488 -26.781 1 33.22 1 MET B C 1
ATOM 2000 O O . MET B 1 1 ? 12.18 8.055 -26.516 1 33.22 1 MET B O 1
ATOM 2004 N N . GLU B 1 2 ? 13.211 6.18 -26.266 1 44.66 2 GLU B N 1
ATOM 2005 C CA . GLU B 1 2 ? 12.297 5.457 -25.391 1 44.66 2 GLU B CA 1
ATOM 2006 C C . GLU B 1 2 ? 12.086 6.203 -24.078 1 44.66 2 GLU B C 1
ATOM 2008 O O . GLU B 1 2 ? 13.047 6.547 -23.375 1 44.66 2 GLU B O 1
ATOM 2013 N N . LYS B 1 3 ? 11.18 6.906 -23.953 1 49.88 3 LYS B N 1
ATOM 2014 C CA . LYS B 1 3 ? 10.953 8.016 -23.031 1 49.88 3 LYS B CA 1
ATOM 2015 C C . LYS B 1 3 ? 10.984 7.547 -21.578 1 49.88 3 LYS B C 1
ATOM 2017 O O . LYS B 1 3 ? 10.047 6.895 -21.125 1 49.88 3 LYS B O 1
ATOM 2022 N N . MET B 1 4 ? 12.195 7.18 -21.156 1 58.72 4 MET B N 1
ATOM 2023 C CA . MET B 1 4 ? 12.344 6.922 -19.719 1 58.72 4 MET B CA 1
ATOM 2024 C C . MET B 1 4 ? 11.812 8.094 -18.906 1 58.72 4 MET B C 1
ATOM 2026 O O . MET B 1 4 ? 11.969 9.25 -19.297 1 58.72 4 MET B O 1
ATOM 2030 N N . SER B 1 5 ? 10.961 7.727 -17.828 1 66.88 5 SER B N 1
ATOM 2031 C CA . SER B 1 5 ? 10.266 8.719 -17.016 1 66.88 5 SER B CA 1
ATOM 2032 C C . SER B 1 5 ? 11.242 9.586 -16.234 1 66.88 5 SER B C 1
ATOM 2034 O O . SER B 1 5 ? 12.391 9.18 -16 1 66.88 5 SER B O 1
ATOM 2036 N N . LYS B 1 6 ? 10.906 10.758 -16.047 1 74.31 6 LYS B N 1
ATOM 2037 C CA . LYS B 1 6 ? 11.609 11.727 -15.211 1 74.31 6 LYS B CA 1
ATOM 2038 C C . LYS B 1 6 ? 11.836 11.172 -13.812 1 74.31 6 LYS B C 1
ATOM 2040 O O . LYS B 1 6 ? 11.062 10.344 -13.336 1 74.31 6 LYS B O 1
ATOM 2045 N N . HIS B 1 7 ? 12.883 11.57 -13.273 1 88.94 7 HIS B N 1
ATOM 2046 C CA . HIS B 1 7 ? 13.234 11.211 -11.898 1 88.94 7 HIS B CA 1
ATOM 2047 C C . HIS B 1 7 ? 12.094 11.531 -10.938 1 88.94 7 HIS B C 1
ATOM 2049 O O . HIS B 1 7 ? 11.484 12.602 -11.023 1 88.94 7 HIS B O 1
ATOM 2055 N N . ARG B 1 8 ? 11.68 10.586 -10.133 1 95.81 8 ARG B N 1
ATOM 2056 C CA . ARG B 1 8 ? 10.664 10.789 -9.109 1 95.81 8 ARG B CA 1
ATOM 2057 C C . ARG B 1 8 ? 11.305 10.898 -7.723 1 95.81 8 ARG B C 1
ATOM 2059 O O . ARG B 1 8 ? 11.945 9.953 -7.258 1 95.81 8 ARG B O 1
ATOM 2066 N N . PRO B 1 9 ? 11.172 12.094 -7.102 1 98.38 9 PRO B N 1
ATOM 2067 C CA . PRO B 1 9 ? 11.727 12.195 -5.75 1 98.38 9 PRO B CA 1
ATOM 2068 C C . PRO B 1 9 ? 11.117 11.188 -4.777 1 98.38 9 PRO B C 1
ATOM 2070 O O . PRO B 1 9 ? 9.953 10.812 -4.922 1 98.38 9 PRO B O 1
ATOM 2073 N N . PHE B 1 10 ? 11.914 10.758 -3.783 1 98.75 10 PHE B N 1
ATOM 2074 C CA . PHE B 1 10 ? 11.438 9.828 -2.768 1 98.75 10 PHE B CA 1
ATOM 2075 C C . PHE B 1 10 ? 10.664 10.57 -1.682 1 98.75 10 PHE B C 1
ATOM 2077 O O . PHE B 1 10 ? 11.102 11.617 -1.201 1 98.75 10 PHE B O 1
ATOM 2084 N N . VAL B 1 11 ? 9.539 10.055 -1.352 1 98.94 11 VAL B N 1
ATOM 2085 C CA . VAL B 1 11 ? 8.758 10.492 -0.201 1 98.94 11 VAL B CA 1
ATOM 2086 C C . VAL B 1 11 ? 8.469 9.305 0.711 1 98.94 11 VAL B C 1
ATOM 2088 O O . VAL B 1 11 ? 8.555 8.148 0.282 1 98.94 11 VAL B O 1
ATOM 2091 N N . LEU B 1 12 ? 8.156 9.594 1.998 1 98.94 12 LEU B N 1
ATOM 2092 C CA . LEU B 1 12 ? 7.934 8.539 2.982 1 98.94 12 LEU B CA 1
ATOM 2093 C C . LEU B 1 12 ? 6.582 8.719 3.672 1 98.94 12 LEU B C 1
ATOM 2095 O O . LEU B 1 12 ? 6.223 9.836 4.059 1 98.94 12 LEU B O 1
ATOM 2099 N N . SER B 1 13 ? 5.844 7.66 3.703 1 98.94 13 SER B N 1
ATOM 2100 C CA . SER B 1 13 ? 4.668 7.578 4.562 1 98.94 13 SER B CA 1
ATOM 2101 C C . SER B 1 13 ? 4.977 6.82 5.852 1 98.94 13 SER B C 1
ATOM 2103 O O . SER B 1 13 ? 5.398 5.66 5.809 1 98.94 13 SER B O 1
ATOM 2105 N N . LEU B 1 14 ? 4.906 7.445 6.926 1 98.88 14 LEU B N 1
ATOM 2106 C CA . LEU B 1 14 ? 4.938 6.848 8.258 1 98.88 14 LEU B CA 1
ATOM 2107 C C . LEU B 1 14 ? 3.551 6.863 8.891 1 98.88 14 LEU B C 1
ATOM 2109 O O . LEU B 1 14 ? 3.145 7.867 9.484 1 98.88 14 LEU B O 1
ATOM 2113 N N . ALA B 1 15 ? 2.803 5.746 8.75 1 98.44 15 ALA B N 1
ATOM 2114 C CA . ALA B 1 15 ? 1.387 5.746 9.109 1 98.44 15 ALA B CA 1
ATOM 2115 C C . ALA B 1 15 ? 0.881 4.328 9.359 1 98.44 15 ALA B C 1
ATOM 2117 O O . ALA B 1 15 ? 1.664 3.377 9.359 1 98.44 15 ALA B O 1
ATOM 2118 N N . GLY B 1 16 ? -0.373 4.242 9.719 1 97.56 16 GLY B N 1
ATOM 2119 C CA . GLY B 1 16 ? -0.983 2.951 9.992 1 97.56 16 GLY B CA 1
ATOM 2120 C C . GLY B 1 16 ? -1.312 2.172 8.727 1 97.56 16 GLY B C 1
ATOM 2121 O O . GLY B 1 16 ? -1.296 2.725 7.629 1 97.56 16 GLY B O 1
ATOM 2122 N N . PHE B 1 17 ? -1.544 0.893 8.922 1 98.44 17 PHE B N 1
ATOM 2123 C CA . PHE B 1 17 ? -1.961 -0.007 7.855 1 98.44 17 PHE B CA 1
ATOM 2124 C C . PHE B 1 17 ? -3.465 -0.248 7.906 1 98.44 17 PHE B C 1
ATOM 2126 O O . PHE B 1 17 ? -3.986 -0.736 8.914 1 98.44 17 PHE B O 1
ATOM 2133 N N . ASP B 1 18 ? -4.164 0.117 6.848 1 97.88 18 ASP B N 1
ATOM 2134 C CA . ASP B 1 18 ? -5.598 -0.095 6.672 1 97.88 18 ASP B CA 1
ATOM 2135 C C . ASP B 1 18 ? -5.867 -1.145 5.598 1 97.88 18 ASP B C 1
ATOM 2137 O O . ASP B 1 18 ? -5.688 -0.882 4.406 1 97.88 18 ASP B O 1
ATOM 2141 N N . PRO B 1 19 ? -6.438 -2.283 5.984 1 98.62 19 PRO B N 1
ATOM 2142 C CA . PRO B 1 19 ? -6.637 -3.365 5.016 1 98.62 19 PRO B CA 1
ATOM 2143 C C . PRO B 1 19 ? -7.602 -2.988 3.898 1 98.62 19 PRO B C 1
ATOM 2145 O O . PRO B 1 19 ? -7.582 -3.598 2.826 1 98.62 19 PRO B O 1
ATOM 2148 N N . SER B 1 20 ? -8.469 -1.979 4.09 1 98 20 SER B N 1
ATOM 2149 C CA . SER B 1 20 ? -9.406 -1.565 3.051 1 98 20 SER B CA 1
ATOM 2150 C C . SER B 1 20 ? -8.719 -0.711 1.992 1 98 20 SER B C 1
ATOM 2152 O O . SER B 1 20 ? -9.281 -0.459 0.926 1 98 20 SER B O 1
ATOM 2154 N N . ALA B 1 21 ? -7.52 -0.254 2.297 1 98.19 21 ALA B N 1
ATOM 2155 C CA . ALA B 1 21 ? -6.703 0.577 1.418 1 98.19 21 ALA B CA 1
ATOM 2156 C C . ALA B 1 21 ? -7.352 1.938 1.186 1 98.19 21 ALA B C 1
ATOM 2158 O O . ALA B 1 21 ? -6.992 2.652 0.246 1 98.19 21 ALA B O 1
ATOM 2159 N N . GLY B 1 22 ? -8.305 2.25 2.029 1 96.81 22 GLY B N 1
ATOM 2160 C CA . GLY B 1 22 ? -8.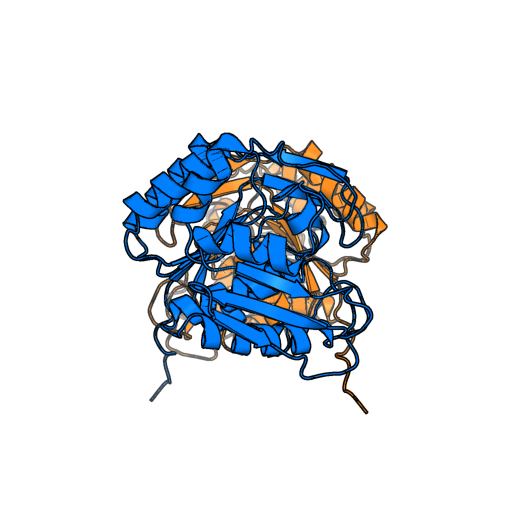906 3.57 1.946 1 96.81 22 GLY B CA 1
ATOM 2161 C C . GLY B 1 22 ? -8.117 4.637 2.676 1 96.81 22 GLY B C 1
ATOM 2162 O O . GLY B 1 22 ? -8.219 5.824 2.355 1 96.81 22 GLY B O 1
ATOM 2163 N N . ALA B 1 23 ? -7.359 4.219 3.637 1 96.62 23 ALA B N 1
ATOM 2164 C CA . ALA B 1 23 ? -6.527 5.105 4.445 1 96.62 23 ALA B CA 1
ATOM 2165 C C . ALA B 1 23 ? -5.152 4.492 4.691 1 96.62 23 ALA B C 1
ATOM 2167 O O . ALA B 1 23 ? -4.801 3.479 4.082 1 96.62 23 ALA B O 1
ATOM 2168 N N . GLY B 1 24 ? -4.332 5.184 5.395 1 97.44 24 GLY B N 1
ATOM 2169 C CA . GLY B 1 24 ? -3.053 4.625 5.809 1 97.44 24 GLY B CA 1
ATOM 2170 C C . GLY B 1 24 ? -2.051 4.531 4.672 1 97.44 24 GLY B C 1
ATOM 2171 O O . GLY B 1 24 ? -2.195 5.207 3.652 1 97.44 24 GLY B O 1
ATOM 2172 N N . VAL B 1 25 ? -1.065 3.668 4.852 1 98.75 25 VAL B N 1
ATOM 2173 C CA . VAL B 1 25 ? 0.094 3.617 3.965 1 98.75 25 VAL B CA 1
ATOM 2174 C C . VAL B 1 25 ? -0.334 3.146 2.578 1 98.75 25 VAL B C 1
ATOM 2176 O O . VAL B 1 25 ? 0.265 3.533 1.571 1 98.75 25 VAL B O 1
ATOM 2179 N N . LEU B 1 26 ? -1.387 2.32 2.504 1 98.81 26 LEU B N 1
ATOM 2180 C CA . LEU B 1 26 ? -1.829 1.854 1.195 1 98.81 26 LEU B CA 1
ATOM 2181 C C . LEU B 1 26 ? -2.412 3.002 0.377 1 98.81 26 LEU B C 1
ATOM 2183 O O . LEU B 1 26 ? -2.102 3.146 -0.807 1 98.81 26 LEU B O 1
ATOM 2187 N N . ALA B 1 27 ? -3.221 3.834 0.998 1 98.12 27 ALA B N 1
ATOM 2188 C CA . ALA B 1 27 ? -3.744 5.02 0.324 1 98.12 27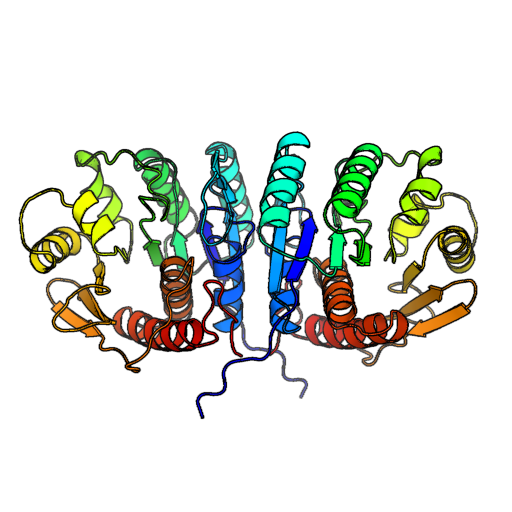 ALA B CA 1
ATOM 2189 C C . ALA B 1 27 ? -2.625 6 -0.008 1 98.12 27 ALA B C 1
ATOM 2191 O O . ALA B 1 27 ? -2.635 6.629 -1.07 1 98.12 27 ALA B O 1
ATOM 2192 N N . ASP B 1 28 ? -1.702 6.098 0.883 1 98.62 28 ASP B N 1
ATOM 2193 C CA . ASP B 1 28 ? -0.592 7.027 0.705 1 98.62 28 ASP B CA 1
ATOM 2194 C C . ASP B 1 28 ? 0.232 6.672 -0.53 1 98.62 28 ASP B C 1
ATOM 2196 O O . ASP B 1 28 ? 0.496 7.527 -1.376 1 98.62 28 ASP B O 1
ATOM 2200 N N . VAL B 1 29 ? 0.592 5.398 -0.665 1 98.5 29 VAL B N 1
ATOM 2201 C CA . VAL B 1 29 ? 1.485 5 -1.747 1 98.5 29 VAL B CA 1
ATOM 2202 C C . VAL B 1 29 ? 0.758 5.113 -3.086 1 98.5 29 VAL B C 1
ATOM 2204 O O . VAL B 1 29 ? 1.365 5.457 -4.102 1 98.5 29 VAL B O 1
ATOM 2207 N N . LYS B 1 30 ? -0.522 4.812 -3.113 1 97.56 30 LYS B N 1
ATOM 2208 C CA . LYS B 1 30 ? -1.298 5.035 -4.328 1 97.56 30 LYS B CA 1
ATOM 2209 C C . LYS B 1 30 ? -1.304 6.512 -4.715 1 97.56 30 LYS B C 1
ATOM 2211 O O . LYS B 1 30 ? -1.126 6.852 -5.887 1 97.56 30 LYS B O 1
ATOM 2216 N N . THR B 1 31 ? -1.484 7.375 -3.719 1 98.06 31 THR B N 1
ATOM 2217 C CA . THR B 1 31 ? -1.496 8.812 -3.959 1 98.06 31 THR B CA 1
ATOM 2218 C C . THR B 1 31 ? -0.146 9.289 -4.492 1 98.06 31 THR B C 1
ATOM 2220 O O . THR B 1 31 ? -0.086 10.039 -5.469 1 98.06 31 THR B O 1
ATOM 2223 N N . PHE B 1 32 ? 0.923 8.789 -3.84 1 98.44 32 PHE B N 1
ATOM 2224 C CA . PHE B 1 32 ? 2.266 9.164 -4.27 1 98.44 32 PHE B CA 1
ATOM 2225 C C . PHE B 1 32 ? 2.492 8.773 -5.727 1 98.44 32 PHE B C 1
ATOM 2227 O O . PHE B 1 32 ? 3.002 9.578 -6.516 1 98.44 32 PHE B O 1
ATOM 2234 N N . GLU B 1 33 ? 2.061 7.582 -6.055 1 96.81 33 GLU B N 1
ATOM 2235 C CA . GLU B 1 33 ? 2.225 7.113 -7.426 1 96.81 33 GLU B CA 1
ATOM 2236 C C . GLU B 1 33 ? 1.464 8 -8.406 1 96.81 33 GLU B C 1
ATOM 2238 O O . GLU B 1 33 ? 1.987 8.359 -9.461 1 96.81 33 GLU B O 1
ATOM 2243 N N . MET B 1 34 ? 0.296 8.406 -8.039 1 95.56 34 MET B N 1
ATOM 2244 C CA . MET B 1 34 ? -0.533 9.25 -8.898 1 95.56 34 MET B CA 1
ATOM 2245 C C . MET B 1 34 ? 0.083 10.633 -9.062 1 95.56 34 MET B C 1
ATOM 2247 O O . MET B 1 34 ? -0.12 11.297 -10.078 1 95.56 34 MET B O 1
ATOM 2251 N N . GLN B 1 35 ? 0.807 11.07 -8.055 1 96.88 35 GLN B N 1
ATOM 2252 C CA . GLN B 1 35 ? 1.413 12.398 -8.078 1 96.88 35 GLN B CA 1
ATOM 2253 C C . GLN B 1 35 ? 2.822 12.344 -8.664 1 96.88 35 GLN B C 1
ATOM 2255 O O . GLN B 1 35 ? 3.551 13.336 -8.633 1 96.88 35 GLN B O 1
ATOM 2260 N N . LYS B 1 36 ? 3.262 11.211 -9.109 1 95.94 36 LYS B N 1
ATOM 2261 C CA . LYS B 1 36 ? 4.52 10.992 -9.82 1 95.94 36 LYS B CA 1
ATOM 2262 C C . LYS B 1 36 ? 5.715 11.25 -8.906 1 95.94 36 LYS B C 1
ATOM 2264 O O . LYS B 1 36 ? 6.684 11.898 -9.312 1 95.94 36 LYS B O 1
ATOM 2269 N N . VAL B 1 37 ? 5.594 10.859 -7.738 1 98 37 VAL B N 1
ATOM 2270 C CA . VAL B 1 37 ? 6.711 10.711 -6.812 1 98 37 VAL B CA 1
ATOM 2271 C C . VAL B 1 37 ? 6.816 9.258 -6.344 1 98 37 VAL B C 1
ATOM 2273 O O . VAL B 1 37 ? 5.867 8.484 -6.5 1 98 37 VAL B O 1
ATOM 2276 N N . TYR B 1 38 ? 7.945 8.844 -5.863 1 98.31 38 TYR B N 1
ATOM 2277 C CA . TYR B 1 38 ? 8.102 7.469 -5.422 1 98.31 38 TYR B CA 1
ATOM 2278 C C . TYR B 1 38 ? 7.91 7.352 -3.914 1 98.31 38 TYR B C 1
ATOM 2280 O O . TYR B 1 38 ? 8.695 7.902 -3.137 1 98.31 38 TYR B O 1
ATOM 2288 N N . GLY B 1 39 ? 6.91 6.609 -3.51 1 98.69 39 GLY B N 1
ATOM 2289 C CA . GLY B 1 39 ? 6.547 6.527 -2.105 1 98.69 39 GLY B CA 1
ATOM 2290 C C . GLY B 1 39 ? 7.129 5.312 -1.407 1 98.69 39 GLY B C 1
ATOM 2291 O O . GLY B 1 39 ? 6.875 4.176 -1.813 1 98.69 39 GLY B O 1
ATOM 2292 N N . LEU B 1 40 ? 7.879 5.551 -0.354 1 98.88 40 LEU B N 1
ATOM 2293 C CA . LEU B 1 40 ? 8.25 4.566 0.657 1 98.88 40 LEU B CA 1
ATOM 2294 C C . LEU B 1 40 ? 7.238 4.555 1.8 1 98.88 40 LEU B C 1
ATOM 2296 O O . LEU B 1 40 ? 6.461 5.496 1.956 1 98.88 40 LEU B O 1
ATOM 2300 N N . ALA B 1 41 ? 7.254 3.43 2.574 1 98.94 41 ALA B N 1
ATOM 2301 C CA . ALA B 1 41 ? 6.309 3.408 3.688 1 98.94 41 ALA B CA 1
ATOM 2302 C C . ALA B 1 41 ? 6.852 2.586 4.852 1 98.94 41 ALA B C 1
ATOM 2304 O O . ALA B 1 41 ? 7.492 1.554 4.648 1 98.94 41 ALA B O 1
ATOM 2305 N N . VAL B 1 42 ? 6.613 3.053 6.016 1 98.88 42 VAL B N 1
ATOM 2306 C CA . VAL B 1 42 ? 6.828 2.34 7.273 1 98.88 42 VAL B CA 1
ATOM 2307 C C . VAL B 1 42 ? 5.555 2.373 8.109 1 98.88 42 VAL B C 1
ATOM 2309 O O . VAL B 1 42 ? 4.957 3.436 8.297 1 98.88 42 VAL B O 1
ATOM 2312 N N . ILE B 1 43 ? 5.113 1.219 8.602 1 98.69 43 ILE B N 1
ATOM 2313 C CA . ILE B 1 43 ? 3.834 1.169 9.297 1 98.69 43 ILE B CA 1
ATOM 2314 C C . ILE B 1 43 ? 4.043 1.45 10.781 1 98.69 43 ILE B C 1
ATOM 2316 O O . ILE B 1 43 ? 4.977 0.924 11.391 1 98.69 43 ILE B O 1
ATOM 2320 N N . THR B 1 44 ? 3.178 2.275 11.328 1 97.56 44 THR B N 1
ATOM 2321 C CA . THR B 1 44 ? 3.209 2.564 12.758 1 97.56 44 THR B CA 1
ATOM 2322 C C . THR B 1 44 ? 2.34 1.575 13.523 1 97.56 44 THR B C 1
ATOM 2324 O O . THR B 1 44 ? 2.494 1.42 14.742 1 97.56 44 THR B O 1
ATOM 2327 N N . GLY B 1 45 ? 1.459 1.033 12.844 1 96.56 45 GLY B N 1
ATOM 2328 C CA . GLY B 1 45 ? 0.536 0.056 13.398 1 96.56 45 GLY B CA 1
ATOM 2329 C C . GLY B 1 45 ? -0.28 -0.663 12.336 1 96.56 45 GLY B C 1
ATOM 2330 O O . GLY B 1 45 ? -0.382 -0.196 11.203 1 96.56 45 GLY B O 1
ATOM 2331 N N . ASN B 1 46 ? -0.8 -1.819 12.703 1 97.5 46 ASN B N 1
ATOM 2332 C CA . ASN B 1 46 ? -1.675 -2.645 11.883 1 97.5 46 ASN B CA 1
ATOM 2333 C C . ASN B 1 46 ? -3.105 -2.654 12.414 1 97.5 46 ASN B C 1
ATOM 2335 O O . ASN B 1 46 ? -3.32 -2.727 13.625 1 97.5 46 ASN B O 1
ATOM 2339 N N . THR B 1 47 ? -4.082 -2.523 11.5 1 96.56 47 THR B N 1
ATOM 2340 C CA . THR B 1 47 ? -5.461 -2.457 11.977 1 96.56 47 THR B CA 1
ATOM 2341 C C . THR B 1 47 ? -6.297 -3.574 11.359 1 96.56 47 THR B C 1
ATOM 2343 O O . THR B 1 47 ? -5.906 -4.168 10.352 1 96.56 47 THR B O 1
ATOM 2346 N N . ILE B 1 48 ? -7.352 -3.904 12.031 1 96.88 48 ILE B N 1
ATOM 2347 C CA . ILE B 1 48 ? -8.492 -4.621 11.469 1 96.88 48 ILE B CA 1
ATOM 2348 C C . ILE B 1 48 ? -9.688 -3.68 11.352 1 96.88 48 ILE B C 1
ATOM 2350 O O . ILE B 1 48 ? -10.234 -3.227 12.359 1 96.88 48 ILE B O 1
ATOM 2354 N N . GLN B 1 49 ? -9.961 -3.361 10.102 1 94.94 49 GLN B N 1
ATOM 2355 C CA . GLN B 1 49 ? -11 -2.365 9.852 1 94.94 49 GLN B CA 1
ATOM 2356 C C . GLN B 1 49 ? -11.523 -2.467 8.422 1 94.94 49 GLN B C 1
ATOM 2358 O O . GLN B 1 49 ? -10.906 -3.105 7.57 1 94.94 49 GLN B O 1
ATOM 2363 N N . THR B 1 50 ? -12.672 -1.927 8.195 1 95.25 50 THR B N 1
ATOM 2364 C CA . THR B 1 50 ? -13.234 -1.592 6.895 1 95.25 50 THR B CA 1
ATOM 2365 C C . THR B 1 50 ? -13.414 -0.083 6.754 1 95.25 50 THR B C 1
ATOM 2367 O O . THR B 1 50 ? -12.984 0.682 7.621 1 95.25 50 THR B O 1
ATOM 2370 N N . GLU B 1 51 ? -13.953 0.295 5.617 1 92.75 51 GLU B N 1
ATOM 2371 C CA . GLU B 1 51 ? -14.062 1.731 5.383 1 92.75 51 GLU B CA 1
ATOM 2372 C C . GLU B 1 51 ? -14.984 2.389 6.41 1 92.75 51 GLU B C 1
ATOM 2374 O O . GLU B 1 51 ? -14.922 3.602 6.613 1 92.75 51 GLU B O 1
ATOM 2379 N N . ASP B 1 52 ? -15.773 1.566 7.105 1 90.88 52 ASP B N 1
ATOM 2380 C CA . ASP B 1 52 ? -16.797 2.189 7.945 1 90.88 52 ASP B CA 1
ATOM 2381 C C . ASP B 1 52 ? -16.719 1.661 9.375 1 90.88 52 ASP B C 1
ATOM 2383 O O . ASP B 1 52 ? -17.484 2.084 10.242 1 90.88 52 ASP B O 1
ATOM 2387 N N . ARG B 1 53 ? -15.828 0.703 9.602 1 91 53 ARG B N 1
ATOM 2388 C CA . ARG B 1 53 ? -15.711 0.126 10.938 1 91 53 ARG B CA 1
ATOM 2389 C C . ARG B 1 53 ? -14.25 -0.067 11.312 1 91 53 ARG B C 1
ATOM 2391 O O . ARG B 1 53 ? -13.445 -0.522 10.5 1 91 53 ARG B O 1
ATOM 2398 N N . PHE B 1 54 ? -13.914 0.311 12.586 1 91.81 54 PHE B N 1
ATOM 2399 C CA . PHE B 1 54 ? -12.609 0.072 13.188 1 91.81 54 PHE B CA 1
ATOM 2400 C C . PHE B 1 54 ? -12.711 -0.95 14.312 1 91.81 54 PHE B C 1
ATOM 2402 O O . PHE B 1 54 ? -13.43 -0.732 15.289 1 91.81 54 PHE B O 1
ATOM 2409 N N . LEU B 1 55 ? -11.938 -1.979 14.242 1 93.06 55 LEU B N 1
ATOM 2410 C CA . LEU B 1 55 ? -12.164 -3.074 15.18 1 93.06 55 LEU B CA 1
ATOM 2411 C C . LEU B 1 55 ? -10.961 -3.256 16.094 1 93.06 55 LEU B C 1
ATOM 2413 O O . LEU B 1 55 ? -11.117 -3.41 17.312 1 93.06 55 LEU B O 1
ATOM 2417 N N . LYS B 1 56 ? -9.773 -3.342 15.523 1 93.81 56 LYS B N 1
ATOM 2418 C CA . LYS B 1 56 ? -8.578 -3.641 16.312 1 93.81 56 LYS B CA 1
ATOM 2419 C C . LYS B 1 56 ? -7.379 -2.834 15.82 1 93.81 56 LYS B C 1
ATOM 2421 O O . LYS B 1 56 ? -7.324 -2.439 14.656 1 93.81 56 LYS B O 1
ATOM 2426 N N . MET B 1 57 ? -6.438 -2.596 16.75 1 93.69 57 MET B N 1
ATOM 2427 C CA . MET B 1 57 ? -5.16 -1.938 16.484 1 93.69 57 MET B CA 1
ATOM 2428 C C . MET B 1 57 ? -4.02 -2.68 17.172 1 93.69 57 MET B C 1
ATOM 2430 O O . MET B 1 57 ? -4.156 -3.117 18.312 1 93.69 57 MET B O 1
ATOM 2434 N N . GLU B 1 58 ? -3.037 -2.918 16.438 1 95.31 58 GLU B N 1
ATOM 2435 C CA . GLU B 1 58 ? -1.771 -3.377 17 1 95.31 58 GLU B CA 1
ATOM 2436 C C . GLU B 1 58 ? -0.619 -2.467 16.578 1 95.31 58 GLU B C 1
ATOM 2438 O O . GLU B 1 58 ? -0.288 -2.381 15.391 1 95.31 58 GLU B O 1
ATOM 2443 N N . TRP B 1 59 ? 0.008 -1.809 17.531 1 95.38 59 TRP B N 1
ATOM 2444 C CA . TRP B 1 59 ? 1.097 -0.876 17.25 1 95.38 59 TRP B CA 1
ATOM 2445 C C . TRP B 1 59 ? 2.393 -1.625 16.969 1 95.38 59 TRP B C 1
ATOM 2447 O O . TRP B 1 59 ? 2.672 -2.658 17.578 1 95.38 59 TRP B O 1
ATOM 2457 N N . MET B 1 60 ? 3.16 -1.074 16.062 1 96.88 60 MET B N 1
ATOM 2458 C CA . MET B 1 60 ? 4.52 -1.571 15.859 1 96.88 60 MET B CA 1
ATOM 2459 C C . MET B 1 60 ? 5.426 -1.148 17.016 1 96.88 60 MET B C 1
ATOM 2461 O O . MET B 1 60 ? 5.219 -0.09 17.609 1 96.88 60 MET B O 1
ATOM 2465 N N . ASN B 1 61 ? 6.414 -2.002 17.219 1 96.94 61 ASN B N 1
ATOM 2466 C CA . ASN B 1 61 ? 7.449 -1.575 18.156 1 96.94 61 ASN B CA 1
ATOM 2467 C C . ASN B 1 61 ? 8.211 -0.363 17.625 1 96.94 61 ASN B C 1
ATOM 2469 O O . ASN B 1 61 ? 8.609 -0.331 16.453 1 96.94 61 ASN B O 1
ATOM 2473 N N . THR B 1 62 ? 8.406 0.578 18.562 1 97.38 62 THR B N 1
ATOM 2474 C CA . THR B 1 62 ? 9.117 1.792 18.188 1 97.38 62 THR B CA 1
ATOM 2475 C C . THR B 1 62 ? 10.5 1.455 17.625 1 97.38 62 THR B C 1
ATOM 2477 O O . THR B 1 62 ? 10.953 2.066 16.656 1 97.38 62 THR B O 1
ATOM 2480 N N . SER B 1 63 ? 11.117 0.454 18.234 1 98.12 63 SER B N 1
ATOM 2481 C CA . SER B 1 63 ? 12.453 0.063 17.781 1 98.12 63 SER B CA 1
ATOM 2482 C C . SER B 1 63 ? 12.414 -0.463 16.344 1 98.12 63 SER B C 1
ATOM 2484 O O . SER B 1 63 ? 13.352 -0.238 15.578 1 98.12 63 SER B O 1
ATOM 2486 N N . TRP B 1 64 ? 11.367 -1.189 15.977 1 98.31 64 TRP B N 1
ATOM 2487 C CA . TRP B 1 64 ? 11.219 -1.685 14.617 1 98.31 64 TRP B CA 1
ATOM 2488 C C . TRP B 1 64 ? 11.094 -0.53 13.625 1 98.31 64 TRP B C 1
ATOM 2490 O O . TRP B 1 64 ? 11.742 -0.529 12.578 1 98.31 64 TRP B O 1
ATOM 2500 N N . VAL B 1 65 ? 10.281 0.454 13.984 1 98.69 65 VAL B N 1
ATOM 2501 C CA . VAL B 1 65 ? 10.055 1.611 13.125 1 98.69 65 VAL B CA 1
ATOM 2502 C C . VAL B 1 65 ? 11.367 2.363 12.914 1 98.69 65 VAL B C 1
ATOM 2504 O O . VAL B 1 65 ? 11.742 2.668 11.781 1 98.69 65 VAL B O 1
ATOM 2507 N N . ILE B 1 66 ? 12.07 2.566 13.992 1 98.75 66 ILE B N 1
ATOM 2508 C CA . ILE B 1 66 ? 13.328 3.312 13.945 1 98.75 66 ILE B CA 1
ATOM 2509 C C . ILE B 1 66 ? 14.352 2.545 13.109 1 98.75 66 ILE B C 1
ATOM 2511 O O . ILE B 1 66 ? 15.055 3.133 12.281 1 98.75 66 ILE B O 1
ATOM 2515 N N . ASP B 1 67 ? 14.406 1.235 13.32 1 98.62 67 ASP B N 1
ATOM 2516 C CA . ASP B 1 67 ? 15.312 0.4 12.539 1 98.62 67 ASP B CA 1
ATOM 2517 C C . ASP B 1 67 ? 14.992 0.475 11.047 1 98.62 67 ASP B C 1
ATOM 2519 O O . ASP B 1 67 ? 15.898 0.56 10.219 1 98.62 67 ASP B O 1
ATOM 2523 N N . SER B 1 68 ? 13.781 0.429 10.727 1 98.75 68 SER B N 1
ATOM 2524 C CA . SER B 1 68 ? 13.352 0.536 9.336 1 98.75 68 SER B CA 1
ATOM 2525 C C . SER B 1 68 ? 13.75 1.878 8.734 1 98.75 68 SER B C 1
ATOM 2527 O O . SER B 1 68 ? 14.32 1.928 7.641 1 98.75 68 SER B O 1
ATOM 2529 N N . LEU B 1 69 ? 13.508 2.971 9.453 1 98.88 69 LEU B N 1
ATOM 2530 C CA . LEU B 1 69 ? 13.875 4.305 8.992 1 98.88 69 LEU B CA 1
ATOM 2531 C C . LEU B 1 69 ? 15.383 4.406 8.758 1 98.88 69 LEU B C 1
ATOM 2533 O O . LEU B 1 69 ? 15.82 4.938 7.738 1 98.88 69 LEU B O 1
ATOM 2537 N N . ASN B 1 70 ? 16.125 3.869 9.68 1 98.69 70 ASN B N 1
ATOM 2538 C CA . ASN B 1 70 ? 17.578 3.904 9.578 1 98.69 70 ASN B CA 1
ATOM 2539 C C . ASN B 1 70 ? 18.078 3.193 8.32 1 98.69 70 ASN B C 1
ATOM 2541 O O . ASN B 1 70 ? 18.969 3.686 7.633 1 98.69 70 ASN B O 1
ATOM 2545 N N . HIS B 1 71 ? 17.484 2.127 8.062 1 98.25 71 HIS B N 1
ATOM 2546 C CA . HIS B 1 71 ? 17.938 1.354 6.906 1 98.25 71 HIS B CA 1
ATOM 2547 C C . HIS B 1 71 ? 17.516 2.029 5.605 1 98.25 71 HIS B C 1
ATOM 2549 O O . HIS B 1 71 ? 18.266 2.018 4.629 1 98.25 71 HIS B O 1
ATOM 2555 N N . LEU B 1 72 ? 16.328 2.594 5.547 1 98.69 72 LEU B N 1
ATOM 2556 C CA . LEU B 1 72 ? 15.891 3.324 4.363 1 98.69 72 LEU B CA 1
ATOM 2557 C C . LEU B 1 72 ? 16.797 4.52 4.094 1 98.69 72 LEU B C 1
ATOM 2559 O O . LEU B 1 72 ? 17.094 4.828 2.939 1 98.69 72 LEU B O 1
ATOM 2563 N N . ALA B 1 73 ? 17.266 5.145 5.133 1 98.5 73 ALA B N 1
ATOM 2564 C CA . ALA B 1 73 ? 18.062 6.359 5.012 1 98.5 73 ALA B CA 1
ATOM 2565 C C . ALA B 1 73 ? 19.422 6.062 4.375 1 98.5 73 ALA B C 1
ATOM 2567 O O . ALA B 1 73 ? 20.047 6.953 3.797 1 98.5 73 ALA B O 1
ATOM 2568 N N . LYS B 1 74 ? 19.875 4.832 4.48 1 97.56 74 LYS B N 1
ATOM 2569 C CA . LYS B 1 74 ? 21.141 4.441 3.887 1 97.56 74 LYS B CA 1
ATOM 2570 C C . LYS B 1 74 ? 21.047 4.367 2.365 1 97.56 74 LYS B C 1
ATOM 2572 O O . LYS B 1 74 ? 22.062 4.43 1.665 1 97.56 74 LYS B O 1
ATOM 2577 N N . GLN B 1 75 ? 19.828 4.309 1.86 1 96.62 75 GLN B N 1
ATOM 2578 C CA . GLN B 1 75 ? 19.641 4.023 0.44 1 96.62 75 GLN B CA 1
ATOM 2579 C C . GLN B 1 75 ? 18.922 5.168 -0.26 1 96.62 75 GLN B C 1
A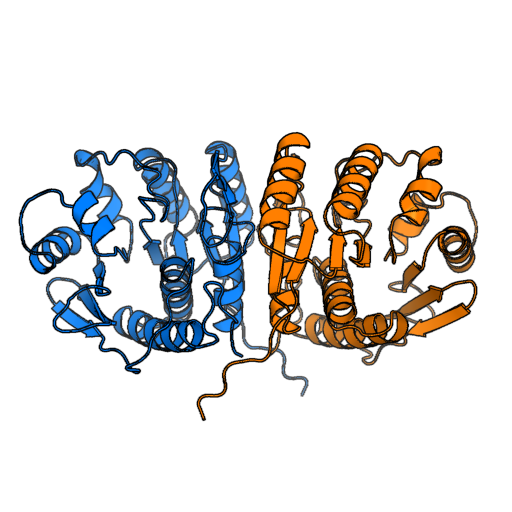TOM 2581 O O . GLN B 1 75 ? 19.156 5.434 -1.44 1 96.62 75 GLN B O 1
ATOM 2586 N N . TYR B 1 76 ? 18.031 5.828 0.471 1 98 76 TYR B N 1
ATOM 2587 C CA . TYR B 1 76 ? 17.125 6.766 -0.183 1 98 76 TYR B CA 1
ATOM 2588 C C . TYR B 1 76 ? 17.25 8.156 0.419 1 98 76 TYR B C 1
ATOM 2590 O O . TYR B 1 76 ? 17.312 8.312 1.642 1 98 76 TYR B O 1
ATOM 2598 N N . GLU B 1 77 ? 17.312 9.148 -0.446 1 98.44 77 GLU B N 1
ATOM 2599 C CA . GLU B 1 77 ? 17.219 10.539 -0.013 1 98.44 77 GLU B CA 1
ATOM 2600 C C . GLU B 1 77 ? 15.773 11.031 -0.042 1 98.44 77 GLU B C 1
ATOM 2602 O O . GLU B 1 77 ? 15.289 11.484 -1.078 1 98.44 77 GLU B O 1
ATOM 2607 N N . VAL B 1 78 ? 15.148 10.961 1.098 1 98.81 78 VAL B N 1
ATOM 2608 C CA . VAL B 1 78 ? 13.742 11.312 1.208 1 98.81 78 VAL B CA 1
ATOM 2609 C C . VAL B 1 78 ? 13.586 12.828 1.264 1 98.81 78 VAL B C 1
ATOM 2611 O O . VAL B 1 78 ? 14.242 13.5 2.064 1 98.81 78 VAL B O 1
ATOM 2614 N N . GLN B 1 79 ? 12.641 13.32 0.406 1 98.81 79 GLN B N 1
ATOM 2615 C CA . GLN B 1 79 ? 12.492 14.766 0.284 1 98.81 79 GLN B CA 1
ATOM 2616 C C . GLN B 1 79 ? 11.352 15.273 1.155 1 98.81 79 GLN B C 1
ATOM 2618 O O . GLN B 1 79 ? 11.32 16.453 1.523 1 98.81 79 GLN B O 1
ATOM 2623 N N . ALA B 1 80 ? 10.43 14.438 1.448 1 98.94 80 ALA B N 1
ATOM 2624 C CA . ALA B 1 80 ? 9.289 14.805 2.279 1 98.94 80 ALA B CA 1
ATOM 2625 C C . ALA B 1 80 ? 8.703 13.586 2.986 1 98.94 80 ALA B C 1
ATOM 2627 O O . ALA B 1 80 ? 8.797 12.461 2.482 1 98.94 80 ALA B O 1
ATOM 2628 N N . VAL B 1 81 ? 8.07 13.805 4.152 1 98.94 81 VAL B N 1
ATOM 2629 C CA . VAL B 1 81 ? 7.52 12.727 4.98 1 98.94 81 VAL B CA 1
ATOM 2630 C C . VAL B 1 81 ? 6.094 13.086 5.406 1 98.94 81 VAL B C 1
ATOM 2632 O O . VAL B 1 81 ? 5.832 14.203 5.852 1 98.94 81 VAL B O 1
ATOM 2635 N N . LYS B 1 82 ? 5.215 12.172 5.18 1 98.94 82 LYS B N 1
ATOM 2636 C CA . LYS B 1 82 ? 3.871 12.242 5.754 1 98.94 82 LYS B CA 1
ATOM 2637 C C . LYS B 1 82 ? 3.75 11.344 6.98 1 98.94 82 LYS B C 1
ATOM 2639 O O . LYS B 1 82 ? 4.098 10.156 6.926 1 98.94 82 LYS B O 1
ATOM 2644 N N . ILE B 1 83 ? 3.293 11.906 8.062 1 98.69 83 ILE B N 1
ATOM 2645 C CA . ILE B 1 83 ? 3.059 11.141 9.281 1 98.69 83 ILE B CA 1
ATOM 2646 C C . ILE B 1 83 ? 1.561 11.062 9.57 1 98.69 83 ILE B C 1
ATOM 2648 O O . ILE B 1 83 ? 0.879 12.094 9.617 1 98.69 83 ILE B O 1
ATOM 2652 N N . GLY B 1 84 ? 1.065 9.836 9.695 1 97.06 84 GLY B N 1
ATOM 2653 C CA . GLY B 1 84 ? -0.329 9.594 10.031 1 97.06 84 GLY B CA 1
ATOM 2654 C C . GLY B 1 84 ? -0.533 9.188 11.477 1 97.06 84 GLY B C 1
ATOM 2655 O O . GLY B 1 84 ? -0.052 9.867 12.391 1 97.06 84 GLY B O 1
ATOM 2656 N N . ILE B 1 85 ? -1.243 8.102 11.711 1 94.62 85 ILE B N 1
ATOM 2657 C CA . ILE B 1 85 ? -1.616 7.684 13.055 1 94.62 85 ILE B CA 1
ATOM 2658 C C . ILE B 1 85 ? -0.369 7.25 13.828 1 94.62 85 ILE B C 1
ATOM 2660 O O . ILE B 1 85 ? 0.517 6.602 13.266 1 94.62 85 ILE B O 1
ATOM 2664 N N . ILE B 1 86 ? -0.281 7.66 15 1 92.94 86 ILE B N 1
ATOM 2665 C CA . ILE B 1 86 ? 0.823 7.363 15.906 1 92.94 86 ILE B CA 1
ATOM 2666 C C . ILE B 1 86 ? 0.275 6.969 17.281 1 92.94 86 ILE B C 1
ATOM 2668 O O . ILE B 1 86 ? -0.827 7.375 17.656 1 92.94 86 ILE B O 1
ATOM 2672 N N . PRO B 1 87 ? 1.084 6.219 18.031 1 90.25 87 PRO B N 1
ATOM 2673 C CA . PRO B 1 87 ? 0.586 5.746 19.328 1 90.25 87 PRO B CA 1
ATOM 2674 C C . PRO B 1 87 ? 0.481 6.863 20.359 1 90.25 87 PRO B C 1
ATOM 2676 O O . PRO B 1 87 ? -0.377 6.812 21.25 1 90.25 87 PRO B O 1
ATOM 2679 N N . SER B 1 88 ? 1.432 7.836 20.281 1 88.62 88 SER B N 1
ATOM 2680 C CA . SER B 1 88 ? 1.463 8.914 21.266 1 88.62 88 SER B CA 1
ATOM 2681 C C . SER B 1 88 ? 2.314 10.086 20.781 1 88.62 88 SER B C 1
ATOM 2683 O O . SER B 1 88 ? 3.094 9.938 19.828 1 88.62 88 SER B O 1
ATOM 2685 N N . LEU B 1 89 ? 2.176 11.172 21.5 1 89.94 89 LEU B N 1
ATOM 2686 C CA . LEU B 1 89 ? 2.99 12.336 21.156 1 89.94 89 LEU B CA 1
ATOM 2687 C C . LEU B 1 89 ? 4.457 12.086 21.5 1 89.94 89 LEU B C 1
ATOM 2689 O O . LEU B 1 89 ? 5.352 12.586 20.812 1 89.94 89 LEU B O 1
ATOM 2693 N N . GLU B 1 90 ? 4.637 11.305 22.531 1 90.5 90 GLU B N 1
ATOM 2694 C CA . GLU B 1 90 ? 6.004 10.93 22.875 1 90.5 90 GLU B CA 1
ATOM 2695 C C . GLU B 1 90 ? 6.664 10.141 21.75 1 90.5 90 GLU B C 1
ATOM 2697 O O . GLU B 1 90 ? 7.809 10.406 21.391 1 90.5 90 GLU B O 1
ATOM 2702 N N . THR B 1 91 ? 5.91 9.203 21.219 1 93.81 91 THR B N 1
ATOM 2703 C CA . THR B 1 91 ? 6.414 8.406 20.109 1 93.81 91 THR B CA 1
ATOM 2704 C C . THR B 1 91 ? 6.609 9.273 18.859 1 93.81 91 THR B C 1
ATOM 2706 O O . THR B 1 91 ? 7.586 9.109 18.125 1 93.81 91 THR B O 1
ATOM 2709 N N . LEU B 1 92 ? 5.691 10.195 18.688 1 95.56 92 LEU B N 1
ATOM 2710 C CA . LEU B 1 92 ? 5.828 11.133 17.578 1 95.56 92 LEU B CA 1
ATOM 2711 C C . LEU B 1 92 ? 7.121 11.93 17.703 1 95.56 92 LEU B C 1
ATOM 2713 O O . LEU B 1 92 ? 7.844 12.102 16.719 1 95.56 92 LEU B O 1
ATOM 2717 N N . ASP B 1 93 ? 7.348 12.398 18.844 1 95.5 93 ASP B N 1
ATOM 2718 C CA . ASP B 1 93 ? 8.57 13.156 19.094 1 95.5 93 ASP B CA 1
ATOM 2719 C C . ASP B 1 93 ? 9.805 12.328 18.734 1 95.5 93 ASP B C 1
ATOM 2721 O O . ASP B 1 93 ? 10.734 12.836 18.109 1 95.5 93 ASP B O 1
ATOM 2725 N N . THR B 1 94 ? 9.781 11.117 19.125 1 97.12 94 THR B N 1
ATOM 2726 C CA . THR B 1 94 ? 10.875 10.203 18.828 1 97.12 94 THR B CA 1
ATOM 2727 C C . THR B 1 94 ? 11.031 10.023 17.312 1 97.12 94 THR B C 1
ATOM 2729 O O . THR B 1 94 ? 12.148 10.086 16.797 1 97.12 94 THR B O 1
ATOM 2732 N N . TYR B 1 95 ? 9.938 9.82 16.625 1 98.44 95 TYR B N 1
ATOM 2733 C CA . TYR B 1 95 ? 9.969 9.656 15.172 1 98.44 95 TYR B CA 1
ATOM 2734 C C . TYR B 1 95 ? 10.477 10.922 14.484 1 98.44 95 TYR B C 1
ATOM 2736 O O . TYR B 1 95 ? 11.297 10.859 13.57 1 98.44 95 TYR B O 1
ATOM 2744 N N . LEU B 1 96 ? 10.031 12.039 14.93 1 98.56 96 LEU B N 1
ATOM 2745 C CA . LEU B 1 96 ? 10.414 13.312 14.328 1 98.56 96 LEU B CA 1
ATOM 2746 C C . LEU B 1 96 ? 11.914 13.562 14.492 1 98.56 96 LEU B C 1
ATOM 2748 O O . LEU B 1 96 ? 12.594 13.93 13.531 1 98.56 96 LEU B O 1
ATOM 2752 N N . LYS B 1 97 ? 12.414 13.336 15.664 1 98.38 97 LYS B N 1
ATOM 2753 C CA . LYS B 1 97 ? 13.844 13.5 15.906 1 98.38 97 LYS B CA 1
ATOM 2754 C C . LYS B 1 97 ? 14.664 12.57 15.023 1 98.38 97 LYS B C 1
ATOM 2756 O O . LYS B 1 97 ? 15.688 12.969 14.469 1 98.38 97 LYS B O 1
ATOM 2761 N N . THR B 1 98 ? 14.211 11.375 14.906 1 98.81 98 THR B N 1
ATOM 2762 C CA . THR B 1 98 ? 14.891 10.391 14.07 1 98.81 98 THR B CA 1
ATOM 2763 C C . THR B 1 98 ? 14.875 10.836 12.609 1 98.81 98 THR B C 1
ATOM 2765 O O . THR B 1 98 ? 15.906 10.828 11.938 1 98.81 98 THR B O 1
ATOM 2768 N N . ILE B 1 99 ? 13.742 11.266 12.133 1 98.88 99 ILE B N 1
ATOM 2769 C CA . ILE B 1 99 ? 13.57 11.664 10.734 1 98.88 99 ILE B CA 1
ATOM 2770 C C . ILE B 1 99 ? 14.461 12.867 10.438 1 98.88 99 ILE B C 1
ATOM 2772 O O . ILE B 1 99 ? 15.125 12.914 9.398 1 98.88 99 ILE B O 1
ATOM 2776 N N . LYS B 1 100 ? 14.5 13.773 11.305 1 98.62 100 LYS B N 1
ATOM 2777 C CA . LYS B 1 100 ? 15.281 14.992 11.102 1 98.62 100 LYS B CA 1
ATOM 2778 C C . LYS B 1 100 ? 16.781 14.688 11.094 1 98.62 100 LYS B C 1
ATOM 2780 O O . LYS B 1 100 ? 17.547 15.336 10.375 1 98.62 100 LYS B O 1
ATOM 2785 N N . LEU B 1 101 ? 17.141 13.758 11.898 1 98.62 101 LEU B N 1
ATOM 2786 C CA . LEU B 1 101 ? 18.547 13.336 11.906 1 98.62 101 LEU B CA 1
ATOM 2787 C C . LEU B 1 101 ? 18.906 12.648 10.594 1 98.62 101 LEU B C 1
ATOM 2789 O O . LEU B 1 101 ? 19.984 12.891 10.039 1 98.62 101 LEU B O 1
ATOM 2793 N N . LEU B 1 102 ? 18.062 11.836 10.078 1 98.81 102 LEU B N 1
ATOM 2794 C CA . LEU B 1 102 ? 18.344 11.016 8.906 1 98.81 102 LEU B CA 1
ATOM 2795 C C . LEU B 1 102 ? 18.203 11.836 7.629 1 98.81 102 LEU B C 1
ATOM 2797 O O . LEU B 1 102 ? 18.953 11.633 6.676 1 98.81 102 LEU B O 1
ATOM 2801 N N . TRP B 1 103 ? 17.188 12.695 7.605 1 98.75 103 TRP B N 1
ATOM 2802 C CA . TRP B 1 103 ? 16.891 13.547 6.461 1 98.75 103 TRP B CA 1
ATOM 2803 C C . TRP B 1 103 ? 16.656 14.992 6.898 1 98.75 103 TRP B C 1
ATOM 2805 O O . TRP B 1 103 ? 15.531 15.477 6.875 1 98.75 103 TRP B O 1
ATOM 2815 N N . PRO B 1 104 ? 17.672 15.727 7.125 1 98.38 104 PRO B N 1
ATOM 2816 C CA . PRO B 1 104 ? 17.562 17.062 7.727 1 98.38 104 PRO B CA 1
ATOM 2817 C C . PRO B 1 104 ? 16.812 18.047 6.836 1 98.38 104 PRO B C 1
ATOM 2819 O O . PRO B 1 104 ? 16.25 19.016 7.336 1 98.38 104 PRO B O 1
ATOM 2822 N N . LYS B 1 105 ? 16.781 17.812 5.57 1 98.12 105 LYS B N 1
ATOM 2823 C CA . LYS B 1 105 ? 16.156 18.766 4.66 1 98.12 105 LYS B CA 1
ATOM 2824 C C . LYS B 1 105 ? 14.734 18.359 4.305 1 98.12 105 LYS B C 1
ATOM 2826 O O . LYS B 1 105 ? 14.023 19.078 3.615 1 98.12 105 LYS B O 1
ATOM 2831 N N . ALA B 1 106 ? 14.273 17.219 4.754 1 98.81 106 ALA B N 1
ATOM 2832 C CA . ALA B 1 106 ? 12.961 16.703 4.383 1 98.81 106 ALA B CA 1
ATOM 2833 C C . ALA B 1 106 ? 11.844 17.562 4.98 1 98.81 106 ALA B C 1
ATOM 2835 O O . ALA B 1 106 ? 11.922 17.969 6.141 1 98.81 106 ALA B O 1
ATOM 2836 N N . LYS B 1 107 ? 10.859 17.891 4.148 1 98.88 107 LYS B N 1
ATOM 2837 C CA . LYS B 1 107 ? 9.641 18.516 4.66 1 98.88 107 LYS B CA 1
ATOM 2838 C C . LYS B 1 107 ? 8.758 17.484 5.371 1 98.88 107 LYS B C 1
ATOM 2840 O O . LYS B 1 107 ? 8.641 16.344 4.922 1 98.88 107 LYS B O 1
ATOM 2845 N N . ILE B 1 108 ? 8.133 17.891 6.465 1 98.94 108 ILE B N 1
ATOM 2846 C CA . ILE B 1 108 ? 7.336 16.953 7.25 1 98.94 108 ILE B CA 1
ATOM 2847 C C . ILE B 1 108 ? 5.898 17.453 7.355 1 98.94 108 ILE B C 1
ATOM 2849 O O . ILE B 1 108 ? 5.656 18.562 7.824 1 98.94 108 ILE B O 1
ATOM 2853 N N . VAL B 1 109 ? 4.965 16.656 6.883 1 98.94 109 VAL B N 1
ATOM 2854 C CA . VAL B 1 109 ? 3.531 16.906 7 1 98.94 109 VAL B CA 1
ATOM 2855 C C . VAL B 1 109 ? 2.928 15.945 8.023 1 98.94 109 VAL B C 1
ATOM 2857 O O . VAL B 1 109 ? 3.027 14.727 7.871 1 98.94 109 VAL B O 1
ATOM 2860 N N . TRP B 1 110 ? 2.318 16.469 9.062 1 98.44 110 TRP B N 1
ATOM 2861 C CA . TRP B 1 110 ? 1.648 15.641 10.062 1 98.44 110 TRP B CA 1
ATOM 2862 C C . TRP B 1 110 ? 0.133 15.727 9.914 1 98.44 110 TRP B C 1
ATOM 2864 O O . TRP B 1 110 ? -0.456 16.797 10.086 1 98.44 110 TRP B O 1
ATOM 2874 N N . ASP B 1 111 ? -0.476 14.648 9.531 1 97.12 111 ASP B N 1
ATOM 2875 C CA . ASP B 1 111 ? -1.926 14.477 9.547 1 97.12 111 ASP B CA 1
ATOM 2876 C C . ASP B 1 111 ? -2.391 13.844 10.859 1 97.12 111 ASP B C 1
ATOM 2878 O O . ASP B 1 111 ? -2.357 12.625 11.008 1 97.12 111 ASP B O 1
ATOM 2882 N N . PRO B 1 112 ? -2.84 14.664 11.773 1 93.25 112 PRO B N 1
ATOM 2883 C CA . PRO B 1 112 ? -3.117 14.164 13.125 1 93.25 112 PRO B CA 1
ATOM 2884 C C . PRO B 1 112 ? -4.379 13.305 13.188 1 93.25 112 PRO B C 1
ATOM 2886 O O . PRO B 1 112 ? -5.426 13.773 13.633 1 93.25 112 PRO B O 1
ATOM 2889 N N . VAL B 1 113 ? -4.285 12.062 12.844 1 84.94 113 VAL B N 1
ATOM 2890 C CA . VAL B 1 113 ? -5.395 11.117 12.945 1 84.94 113 VAL B CA 1
ATOM 2891 C C . VAL B 1 113 ? -5.605 10.719 14.398 1 84.94 113 VAL B C 1
ATOM 2893 O O . VAL B 1 113 ? -5.094 9.688 14.852 1 84.94 113 VAL B O 1
ATOM 2896 N N . LEU B 1 114 ? -6.281 11.492 15.141 1 75.81 114 LEU B N 1
ATOM 2897 C CA . LEU B 1 114 ? -6.387 11.344 16.594 1 75.81 114 LEU B CA 1
ATOM 2898 C C . LEU B 1 114 ? -7.551 10.43 16.953 1 75.81 114 LEU B C 1
ATOM 2900 O O . LEU B 1 114 ? -7.551 9.812 18.031 1 75.81 114 LEU B O 1
ATOM 2904 N N . LYS B 1 115 ? -8.5 10.438 16.188 1 64.81 115 LYS B N 1
ATOM 2905 C CA . LYS B 1 115 ? -9.641 9.547 16.375 1 64.81 115 LYS B CA 1
ATOM 2906 C C . LYS B 1 115 ? -9.953 8.773 15.102 1 64.81 115 LYS B C 1
ATOM 2908 O O . LYS B 1 115 ? -9.797 9.305 13.992 1 64.81 115 LYS B O 1
ATOM 2913 N N . ALA B 1 116 ? -10.078 7.469 15.422 1 56.75 116 ALA B N 1
ATOM 2914 C CA . ALA B 1 116 ? -10.656 6.777 14.273 1 56.75 116 ALA B CA 1
ATOM 2915 C C . ALA B 1 116 ? -12.078 7.258 14.008 1 56.75 116 ALA B C 1
ATOM 2917 O O . ALA B 1 116 ? -12.758 7.742 14.914 1 56.75 116 ALA B O 1
ATOM 2918 N N . THR B 1 117 ? -12.359 7.402 12.727 1 48.09 117 THR B N 1
ATOM 2919 C CA . THR B 1 117 ? -13.742 7.719 12.383 1 48.09 117 THR B CA 1
ATOM 2920 C C . THR B 1 117 ? -14.711 6.945 13.273 1 48.09 117 THR B C 1
ATOM 2922 O O . THR B 1 117 ? -15.781 7.449 13.617 1 48.09 117 THR B O 1
ATOM 2925 N N . ALA B 1 118 ? -14.211 5.75 13.742 1 46.81 118 ALA B N 1
ATOM 2926 C CA . ALA B 1 118 ? -15.148 4.953 14.531 1 46.81 118 ALA B CA 1
ATOM 2927 C C . ALA B 1 118 ? -15.047 5.305 16.016 1 46.81 118 ALA B C 1
ATOM 2929 O O . ALA B 1 118 ? -15.484 4.531 16.875 1 46.81 118 ALA B O 1
ATOM 2930 N N . ASN B 1 119 ? -14.578 6.426 16.375 1 49.91 119 ASN B N 1
ATOM 2931 C CA . ASN B 1 119 ? -14.586 6.992 17.719 1 49.91 119 ASN B CA 1
ATOM 2932 C C . ASN B 1 119 ? -13.547 6.32 18.625 1 49.91 119 ASN B C 1
ATOM 2934 O O . ASN B 1 119 ? -13.727 6.254 19.844 1 49.91 119 ASN B O 1
ATOM 2938 N N . TYR B 1 120 ? -12.648 5.668 18.047 1 48.34 120 TYR B N 1
ATOM 2939 C CA . TYR B 1 120 ? -11.562 5.137 18.875 1 48.34 120 TYR B CA 1
ATOM 2940 C C . TYR B 1 120 ? -10.5 6.199 19.109 1 48.34 120 TYR B C 1
ATOM 2942 O O . TYR B 1 120 ? -10.055 6.863 18.172 1 48.34 120 TYR B O 1
ATOM 2950 N N . GLU B 1 121 ? -10.398 6.527 20.438 1 57.66 121 GLU B N 1
ATOM 2951 C CA . GLU B 1 121 ? -9.398 7.523 20.828 1 57.66 121 GLU B CA 1
ATOM 2952 C C . GLU B 1 121 ? -7.992 6.93 20.812 1 57.66 121 GLU B C 1
ATOM 2954 O O . GLU B 1 121 ? -7.727 5.934 21.484 1 57.66 121 GLU B O 1
ATOM 2959 N N . PHE B 1 122 ? -7.199 7.348 19.844 1 54.62 122 PHE B N 1
ATOM 2960 C CA . PHE B 1 122 ? -5.891 6.727 19.688 1 54.62 122 PHE B CA 1
ATOM 2961 C C . PHE B 1 122 ? -4.887 7.328 20.672 1 54.62 122 PHE B C 1
ATOM 2963 O O . PHE B 1 122 ? -4.125 6.605 21.312 1 54.62 122 PHE B O 1
ATOM 2970 N N . THR B 1 123 ? -4.66 8.719 20.703 1 57.25 123 THR B N 1
ATOM 2971 C CA . THR B 1 123 ? -3.479 9.352 21.281 1 57.25 123 THR B CA 1
ATOM 2972 C C . THR B 1 123 ? -3.865 10.234 22.469 1 57.25 123 THR B C 1
ATOM 2974 O O . THR B 1 123 ? -4.57 11.234 22.297 1 57.25 123 THR B O 1
ATOM 2977 N N . PRO B 1 124 ? -3.625 9.688 23.625 1 57.81 124 PRO B N 1
ATOM 2978 C CA . PRO B 1 124 ? -3.779 10.68 24.703 1 57.81 124 PRO B CA 1
ATOM 2979 C C . PRO B 1 124 ? -2.922 11.93 24.469 1 57.81 124 PRO B C 1
ATOM 2981 O O . PRO B 1 124 ? -1.749 11.812 24.109 1 57.81 124 PRO B O 1
ATOM 2984 N N . LEU B 1 125 ? -3.492 13.117 24.25 1 61.78 125 LEU B N 1
ATOM 2985 C CA . LEU B 1 125 ? -2.73 14.336 24.031 1 61.78 125 LEU B CA 1
ATOM 2986 C C . LEU B 1 125 ? -2.152 14.859 25.344 1 61.78 125 LEU B C 1
ATOM 2988 O O . LEU B 1 125 ? -2.848 14.898 26.359 1 61.78 125 LEU B O 1
ATOM 2992 N N . ILE B 1 126 ? -0.82 14.828 25.297 1 62.47 126 ILE B N 1
ATOM 2993 C CA . ILE B 1 126 ? -0.158 15.602 26.344 1 62.47 126 ILE B CA 1
ATOM 2994 C C . ILE B 1 126 ? 0.107 17.016 25.844 1 62.47 126 ILE B C 1
ATOM 2996 O O . ILE B 1 126 ? 1.026 17.25 25.047 1 62.47 126 ILE B O 1
ATOM 3000 N N . TYR B 1 127 ? -0.565 17.953 26.344 1 70.56 127 TYR B N 1
ATOM 3001 C CA . TYR B 1 127 ? -0.635 19.328 25.859 1 70.56 127 TYR B CA 1
ATOM 3002 C C . TYR B 1 127 ? 0.704 20.047 26.031 1 70.56 127 TYR B C 1
ATOM 3004 O O . TYR B 1 127 ? 1.101 20.844 25.188 1 70.56 127 TYR B O 1
ATOM 3012 N N . ASP B 1 128 ? 1.485 19.562 26.938 1 79.69 128 ASP B N 1
ATOM 3013 C CA . ASP B 1 128 ? 2.701 20.312 27.25 1 79.69 128 ASP B CA 1
ATOM 3014 C C . ASP B 1 128 ? 3.766 20.109 26.172 1 79.69 128 ASP B C 1
ATOM 3016 O O . ASP B 1 128 ? 4.629 20.953 25.984 1 79.69 128 ASP B O 1
ATOM 3020 N N . CYS B 1 129 ? 3.643 19.125 25.469 1 87.06 129 CYS B N 1
ATOM 3021 C CA . CYS B 1 129 ? 4.707 18.828 24.516 1 87.06 129 CYS B CA 1
ATOM 3022 C C . CYS B 1 129 ? 4.293 19.203 23.094 1 87.06 129 CYS B C 1
ATOM 3024 O O . CYS B 1 129 ? 5.109 19.188 22.188 1 87.06 129 CYS B O 1
ATOM 3026 N N . LEU B 1 130 ? 3.123 19.688 22.891 1 91.5 130 LEU B N 1
ATOM 3027 C CA . LEU B 1 130 ? 2.564 19.922 21.562 1 91.5 130 LEU B CA 1
ATOM 3028 C C . LEU B 1 130 ? 3.34 21.016 20.844 1 91.5 130 LEU B C 1
ATOM 3030 O O . LEU B 1 130 ? 3.723 20.859 19.688 1 91.5 130 LEU B O 1
ATOM 3034 N N . PRO B 1 131 ? 3.674 22.141 21.531 1 92.88 131 PRO B N 1
ATOM 3035 C CA . PRO B 1 131 ? 4.406 23.188 20.812 1 92.88 131 PRO B CA 1
ATOM 3036 C C . PRO B 1 131 ? 5.75 22.703 20.281 1 92.88 131 PRO B C 1
ATOM 3038 O O . PRO B 1 131 ? 6.102 23 19.141 1 92.88 131 PRO B O 1
ATOM 3041 N N . SER B 1 132 ? 6.426 21.969 21.094 1 94.44 132 SER B N 1
ATOM 3042 C CA . SER B 1 132 ? 7.723 21.453 20.656 1 94.44 132 SER B CA 1
ATOM 3043 C C . SER B 1 132 ? 7.574 20.5 19.469 1 94.44 132 SER B C 1
ATOM 3045 O O . SER B 1 132 ? 8.43 20.469 18.594 1 94.44 132 SER B O 1
ATOM 3047 N N . ILE B 1 133 ? 6.559 19.75 19.469 1 95.38 133 ILE B N 1
ATOM 3048 C CA . ILE B 1 133 ? 6.27 18.828 18.375 1 95.38 133 ILE B CA 1
ATOM 3049 C C . ILE B 1 133 ? 5.938 19.609 17.109 1 95.38 133 ILE B C 1
ATOM 3051 O O . ILE B 1 133 ? 6.477 19.328 16.031 1 95.38 133 ILE B O 1
ATOM 3055 N N . LEU B 1 134 ? 5.113 20.609 17.281 1 96.62 134 LEU B N 1
ATOM 3056 C CA . LEU B 1 134 ? 4.664 21.406 16.141 1 96.62 134 LEU B C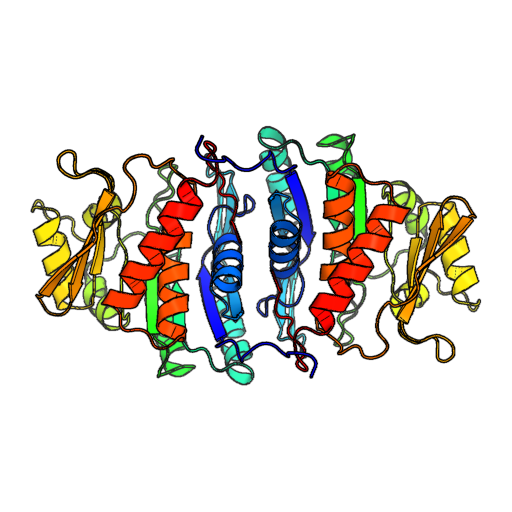A 1
ATOM 3057 C C . LEU B 1 134 ? 5.836 22.125 15.484 1 96.62 134 LEU B C 1
ATOM 3059 O O . LEU B 1 134 ? 5.863 22.281 14.258 1 96.62 134 LEU B O 1
ATOM 3063 N N . GLU B 1 135 ? 6.809 22.469 16.203 1 97.25 135 GLU B N 1
ATOM 3064 C CA . GLU B 1 135 ? 7.969 23.188 15.688 1 97.25 135 GLU B CA 1
ATOM 3065 C C . GLU B 1 135 ? 8.852 22.281 14.836 1 97.25 135 GLU B C 1
ATOM 3067 O O . GLU B 1 135 ? 9.719 22.766 14.102 1 97.25 135 GLU B O 1
ATOM 3072 N N . GLN B 1 136 ? 8.547 21 14.938 1 97.69 136 GLN B N 1
ATOM 3073 C CA . GLN B 1 136 ? 9.367 20.031 14.211 1 97.69 136 GLN B CA 1
ATOM 3074 C C . GLN B 1 136 ? 8.719 19.656 12.883 1 97.69 136 GLN B C 1
ATOM 3076 O O . GLN B 1 136 ? 9.312 18.922 12.086 1 97.69 136 GLN B O 1
ATOM 3081 N N . VAL B 1 137 ? 7.516 20.062 12.625 1 98.38 137 VAL B N 1
ATOM 3082 C CA . VAL B 1 137 ? 6.852 19.719 11.375 1 98.38 137 VAL B CA 1
ATOM 3083 C C . VAL B 1 137 ? 6.652 20.984 10.539 1 98.38 137 VAL B C 1
ATOM 3085 O O . VAL B 1 137 ? 6.672 22.109 11.07 1 98.38 137 VAL B O 1
ATOM 3088 N N . ASP B 1 138 ? 6.484 20.812 9.266 1 98.69 138 ASP B N 1
ATOM 3089 C CA . ASP B 1 138 ? 6.324 21.938 8.352 1 98.69 138 ASP B CA 1
ATOM 3090 C C . ASP B 1 138 ? 4.852 22.266 8.148 1 98.69 138 ASP B C 1
ATOM 3092 O O . ASP B 1 138 ? 4.512 23.391 7.766 1 98.69 138 ASP B O 1
ATOM 3096 N N . LEU B 1 139 ? 4.008 21.266 8.391 1 98.81 139 LEU B N 1
ATOM 3097 C CA . LEU B 1 139 ? 2.57 21.422 8.211 1 98.81 139 LEU B CA 1
ATOM 3098 C C . LEU B 1 139 ? 1.801 20.406 9.047 1 98.81 139 LEU B C 1
ATOM 3100 O O . LEU B 1 139 ? 2.174 19.234 9.109 1 98.81 139 LEU B O 1
ATOM 3104 N N . ILE B 1 140 ? 0.785 20.844 9.695 1 98.19 140 ILE B N 1
ATOM 3105 C CA . ILE B 1 140 ? -0.211 19.969 10.289 1 98.19 140 ILE B CA 1
ATOM 3106 C C . ILE B 1 140 ? -1.562 20.172 9.609 1 98.19 140 ILE B C 1
ATOM 3108 O O . ILE B 1 140 ? -1.916 21.297 9.258 1 98.19 140 ILE B O 1
ATOM 3112 N N . THR B 1 141 ? -2.416 19.078 9.461 1 97.69 141 THR B N 1
ATOM 3113 C CA . THR B 1 141 ? -3.635 19.172 8.664 1 97.69 141 THR B CA 1
ATOM 3114 C C . THR B 1 141 ? -4.844 18.703 9.477 1 97.69 141 THR B C 1
ATOM 3116 O O . THR B 1 141 ? -5.574 17.812 9.047 1 97.69 141 THR B O 1
ATOM 3119 N N . PRO B 1 142 ? -5.191 19.344 10.5 1 94.88 142 PRO B N 1
ATOM 3120 C CA . PRO B 1 142 ? -6.301 18.891 11.352 1 94.88 142 PRO B CA 1
ATOM 3121 C C . PRO B 1 142 ? -7.664 19.188 10.734 1 94.88 142 PRO B C 1
ATOM 3123 O O . PRO B 1 142 ? -7.832 20.203 10.062 1 94.88 142 PRO B O 1
ATOM 3126 N N . ASN B 1 143 ? -8.586 18.266 10.961 1 91.31 143 ASN B N 1
ATOM 3127 C CA . ASN B 1 143 ? -9.984 18.609 10.75 1 91.31 143 ASN B CA 1
ATOM 3128 C C . ASN B 1 143 ? -10.586 19.281 11.984 1 91.31 143 ASN B C 1
ATOM 3130 O O . ASN B 1 143 ? -9.875 19.562 12.945 1 91.31 143 ASN B O 1
ATOM 3134 N N . HIS B 1 144 ? -11.859 19.531 11.891 1 88.62 144 HIS B N 1
ATOM 3135 C CA . HIS B 1 144 ? -12.5 20.281 12.969 1 88.62 144 HIS B CA 1
ATOM 3136 C C . HIS B 1 144 ? -12.414 19.531 14.289 1 88.62 144 HIS B C 1
ATOM 3138 O O . HIS B 1 144 ? -12.055 20.109 15.32 1 88.62 144 HIS B O 1
ATOM 3144 N N . ASN B 1 145 ? -12.727 18.281 14.281 1 87.12 145 ASN B N 1
ATOM 3145 C CA . ASN B 1 145 ? -12.688 17.484 15.5 1 87.12 145 ASN B CA 1
ATOM 3146 C C . ASN B 1 145 ? -11.273 17.391 16.062 1 87.12 145 ASN B C 1
ATOM 3148 O O . ASN B 1 145 ? -11.078 17.484 17.281 1 87.12 145 ASN B O 1
ATOM 3152 N N . GLU B 1 146 ? -10.344 17.234 15.227 1 90.06 146 GLU B N 1
ATOM 3153 C CA . GLU B 1 146 ? -8.938 17.156 15.625 1 90.06 146 GLU B CA 1
ATOM 3154 C C . GLU B 1 146 ? -8.453 18.484 16.188 1 90.06 146 GLU B C 1
ATOM 3156 O O . GLU B 1 146 ? -7.699 18.516 17.156 1 90.06 146 GLU B O 1
ATOM 3161 N N . LEU B 1 147 ? -8.922 19.531 15.578 1 89.69 147 LEU B N 1
ATOM 3162 C CA . LEU B 1 147 ? -8.594 20.875 16.078 1 89.69 147 LEU B CA 1
ATOM 3163 C C . LEU B 1 147 ? -9.094 21.047 17.5 1 89.69 147 LEU B C 1
ATOM 3165 O O . LEU B 1 147 ? -8.391 21.609 18.344 1 89.69 147 LEU B O 1
ATOM 3169 N N . ASP B 1 148 ? -10.289 20.484 17.75 1 88.5 148 ASP B N 1
ATOM 3170 C CA . ASP B 1 148 ? -10.883 20.594 19.078 1 88.5 148 ASP B CA 1
ATOM 3171 C C . ASP B 1 148 ? -10.07 19.797 20.109 1 88.5 148 ASP B C 1
ATOM 3173 O O . ASP B 1 148 ? -9.977 20.188 21.281 1 88.5 148 ASP B O 1
ATOM 3177 N N . ILE B 1 149 ? -9.508 18.75 19.656 1 87.69 149 ILE B N 1
ATOM 3178 C CA . ILE B 1 149 ? -8.711 17.906 20.531 1 87.69 149 ILE B CA 1
ATOM 3179 C C . ILE B 1 149 ? -7.352 18.562 20.797 1 87.69 149 ILE B C 1
ATOM 3181 O O . ILE B 1 149 ? -6.871 18.594 21.922 1 87.69 149 ILE B O 1
ATOM 3185 N N . LEU B 1 150 ? -6.785 19.172 19.812 1 90.31 150 LEU B N 1
ATOM 3186 C CA . LEU B 1 150 ? -5.457 19.766 19.891 1 90.31 150 LEU B CA 1
ATOM 3187 C C . LEU B 1 150 ? -5.492 21.062 20.703 1 90.31 150 LEU B C 1
ATOM 3189 O O . LEU B 1 150 ? -4.527 21.391 21.406 1 90.31 150 LEU B O 1
ATOM 3193 N N . VAL B 1 151 ? -6.531 21.781 20.516 1 90.75 151 VAL B N 1
ATOM 3194 C CA . VAL B 1 151 ? -6.746 23.031 21.219 1 90.75 151 VAL B CA 1
ATOM 3195 C C . VAL B 1 151 ? -8.078 22.984 21.984 1 90.75 151 VAL B C 1
ATOM 3197 O O . VAL B 1 151 ? -9.102 23.438 21.469 1 90.75 151 VAL B O 1
ATOM 3200 N N . PRO B 1 152 ? -8.008 22.547 23.203 1 88.81 152 PRO B N 1
ATOM 3201 C CA . PRO B 1 152 ? -9.25 22.266 23.922 1 88.81 152 PRO B CA 1
ATOM 3202 C C . PRO B 1 152 ? -9.953 23.531 24.406 1 88.81 152 PRO B C 1
ATOM 3204 O O . PRO B 1 152 ? -11.109 23.469 24.828 1 88.81 152 PRO B O 1
ATOM 3207 N N . GLN B 1 153 ? -9.328 24.625 24.344 1 88.56 153 GLN B N 1
ATOM 3208 C CA . GLN B 1 153 ? -9.945 25.875 24.766 1 88.56 153 GLN B CA 1
ATOM 3209 C C . GLN B 1 153 ? -11.227 26.156 23.984 1 88.56 153 GLN B C 1
ATOM 3211 O O . GLN B 1 153 ? -11.344 25.766 22.812 1 88.56 153 GLN B O 1
ATOM 3216 N N . SER B 1 154 ? -12.148 26.781 24.609 1 92.38 154 SER B N 1
ATOM 3217 C CA . SER B 1 154 ? -13.422 27.109 23.984 1 92.38 154 SER B CA 1
ATOM 3218 C C . SER B 1 154 ? -13.336 28.406 23.188 1 92.38 154 SER B C 1
ATOM 3220 O O . SER B 1 154 ? -13.891 29.422 23.578 1 92.38 154 SER B O 1
ATOM 3222 N N . ILE B 1 155 ? -12.656 28.422 22.109 1 94 155 ILE B N 1
ATOM 3223 C CA . ILE B 1 155 ? -12.508 29.531 21.172 1 94 155 ILE B CA 1
ATOM 3224 C C . ILE B 1 155 ? -12.898 29.062 19.766 1 94 155 ILE B C 1
ATOM 3226 O O . ILE B 1 155 ? -13.219 27.891 19.547 1 94 155 ILE B O 1
ATOM 3230 N N . SER B 1 156 ? -13.016 30.016 18.844 1 93.31 156 SER B N 1
ATOM 3231 C CA . SER B 1 156 ? -13.453 29.672 17.5 1 93.31 156 SER B CA 1
ATOM 3232 C C . SER B 1 156 ? -12.422 28.812 16.781 1 93.31 156 SER B C 1
ATOM 3234 O O . SER B 1 156 ? -11.234 28.812 17.141 1 93.31 156 SER B O 1
ATOM 3236 N N . PRO B 1 157 ? -12.828 28.062 15.852 1 91.81 157 PRO B N 1
ATOM 3237 C CA . PRO B 1 157 ? -11.883 27.234 15.094 1 91.81 157 PRO B CA 1
ATOM 3238 C C . PRO B 1 157 ? -10.758 28.047 14.461 1 91.81 157 PRO B C 1
ATOM 3240 O O . PRO B 1 157 ? -9.609 27.594 14.438 1 91.81 157 PRO B O 1
ATOM 3243 N N . LEU B 1 158 ? -11.07 29.172 13.93 1 90.94 158 LEU B N 1
ATOM 3244 C CA . LEU B 1 158 ? -10.039 30.016 13.336 1 90.94 158 LEU B CA 1
ATOM 3245 C C . LEU B 1 158 ? -9.008 30.438 14.383 1 90.94 158 LEU B C 1
ATOM 3247 O O . LEU B 1 158 ? -7.805 30.438 14.102 1 90.94 158 LEU B O 1
ATOM 3251 N N . GLU B 1 159 ? -9.477 30.734 15.547 1 93.12 159 GLU B N 1
ATOM 3252 C CA . GLU B 1 159 ? -8.57 31.094 16.641 1 93.12 159 GLU B CA 1
ATOM 3253 C C . GLU B 1 159 ? -7.695 29.922 17.047 1 93.12 159 GLU B C 1
ATOM 3255 O O . GLU B 1 159 ? -6.512 30.078 17.328 1 93.12 159 GLU B O 1
ATOM 3260 N N . LYS B 1 160 ? -8.359 28.734 17.125 1 93.88 160 LYS B N 1
ATOM 3261 C CA . LYS B 1 160 ? -7.602 27.531 17.438 1 93.88 160 LYS B CA 1
ATOM 3262 C C . LYS B 1 160 ? -6.484 27.312 16.422 1 93.88 160 LYS B C 1
ATOM 3264 O O . LYS B 1 160 ? -5.355 26.984 16.797 1 93.88 160 LYS B O 1
ATOM 3269 N N . THR B 1 161 ? -6.824 27.516 15.164 1 95.12 161 THR B N 1
ATOM 3270 C CA . THR B 1 161 ? -5.867 27.344 14.078 1 95.12 161 THR B CA 1
ATOM 3271 C C . THR B 1 161 ? -4.723 28.344 14.203 1 95.12 161 THR B C 1
ATOM 3273 O O . THR B 1 161 ? -3.559 28 14 1 95.12 161 THR B O 1
ATOM 3276 N N . GLU B 1 162 ? -5.035 29.547 14.523 1 95.06 162 GLU B N 1
ATOM 3277 C CA . GLU B 1 162 ? -4.039 30.594 14.688 1 95.06 162 GLU B CA 1
ATOM 3278 C C . GLU B 1 162 ? -3.082 30.281 15.828 1 95.06 162 GLU B C 1
ATOM 3280 O O . GLU B 1 162 ? -1.89 30.578 15.758 1 95.06 162 GLU B O 1
ATOM 3285 N N . LEU B 1 163 ? -3.646 29.703 16.891 1 94.06 163 LEU B N 1
ATOM 3286 C CA . LEU B 1 163 ? -2.801 29.328 18.016 1 94.06 163 LEU B CA 1
ATOM 3287 C C . LEU B 1 163 ? -1.77 28.281 17.578 1 94.06 163 LEU B C 1
ATOM 3289 O O . LEU B 1 163 ? -0.59 28.391 17.922 1 94.06 163 LEU B O 1
ATOM 3293 N N . LEU B 1 164 ? -2.244 27.297 16.844 1 95.5 164 LEU B N 1
ATOM 3294 C CA . LEU B 1 164 ? -1.325 26.281 16.344 1 95.5 164 LEU B CA 1
ATOM 3295 C C . LEU B 1 164 ? -0.313 26.891 15.383 1 95.5 164 LEU B C 1
ATOM 3297 O O . LEU B 1 164 ? 0.859 26.5 15.383 1 95.5 164 LEU B O 1
ATOM 3301 N N . ALA B 1 165 ? -0.747 27.859 14.609 1 97.12 165 ALA B N 1
ATOM 3302 C CA . ALA B 1 165 ? 0.04 28.453 13.531 1 97.12 165 ALA B CA 1
ATOM 3303 C C . ALA B 1 165 ? 1.183 29.297 14.094 1 97.12 165 ALA B C 1
ATOM 3305 O O . ALA B 1 165 ? 2.086 29.703 13.352 1 97.12 165 ALA B O 1
ATOM 3306 N N . GLN B 1 166 ? 1.149 29.562 15.367 1 96.25 166 GLN B N 1
ATOM 3307 C CA . GLN B 1 166 ? 2.281 30.219 16 1 96.25 166 GLN B CA 1
ATOM 3308 C C . GLN B 1 166 ? 3.529 29.344 15.961 1 96.25 166 GLN B C 1
ATOM 3310 O O . GLN B 1 166 ? 4.648 29.844 16.078 1 96.25 166 GLN B O 1
ATOM 3315 N N . HIS B 1 167 ? 3.332 28.062 15.758 1 96.38 167 HIS B N 1
ATOM 3316 C CA . HIS B 1 167 ? 4.445 27.125 15.875 1 96.38 167 HIS B CA 1
ATOM 3317 C C . HIS B 1 167 ? 4.754 26.469 14.531 1 96.38 167 HIS B C 1
ATOM 3319 O O . HIS B 1 167 ? 5.883 26.031 14.297 1 96.38 167 HIS B O 1
ATOM 3325 N N . THR B 1 168 ? 3.797 26.312 13.648 1 97.94 168 THR B N 1
ATOM 3326 C CA . THR B 1 168 ? 3.947 25.656 12.359 1 97.94 168 THR B CA 1
ATOM 3327 C C . THR B 1 168 ? 2.838 26.078 11.398 1 97.94 168 THR B C 1
ATOM 3329 O O . THR B 1 168 ? 1.881 26.75 11.812 1 97.94 168 THR B O 1
ATOM 3332 N N . ALA B 1 169 ? 2.984 25.828 10.117 1 98.56 169 ALA B N 1
ATOM 3333 C CA . ALA B 1 169 ? 1.869 26.031 9.188 1 98.56 169 ALA B CA 1
ATOM 3334 C C . ALA B 1 169 ? 0.728 25.062 9.492 1 98.56 169 ALA B C 1
ATOM 3336 O O . ALA B 1 169 ? 0.964 23.906 9.844 1 98.56 169 ALA B O 1
ATOM 3337 N N . VAL B 1 170 ? -0.506 25.547 9.367 1 98.06 170 VAL B N 1
ATOM 3338 C CA . VAL B 1 170 ? -1.682 24.734 9.68 1 98.06 170 VAL B CA 1
ATOM 3339 C C . VAL B 1 170 ? -2.672 24.797 8.516 1 98.06 170 VAL B C 1
ATOM 3341 O O . VAL B 1 170 ? -3.043 25.875 8.062 1 98.06 170 VAL B O 1
ATOM 3344 N N . LEU B 1 171 ? -2.969 23.656 7.965 1 97.88 171 LEU B N 1
ATOM 3345 C CA . LEU B 1 171 ? -4.102 23.547 7.055 1 97.88 171 LEU B CA 1
ATOM 3346 C C . LEU B 1 171 ? -5.324 22.984 7.777 1 97.88 171 LEU B C 1
ATOM 3348 O O . LEU B 1 171 ? -5.422 21.781 8.023 1 97.88 171 LEU B O 1
ATOM 3352 N N . TRP B 1 172 ? -6.223 23.891 8.148 1 95.69 172 TRP B N 1
ATOM 3353 C CA . TRP B 1 172 ? -7.484 23.469 8.75 1 95.69 172 TRP B CA 1
ATOM 3354 C C . TRP B 1 172 ? -8.484 23.031 7.688 1 95.69 172 TRP B C 1
ATOM 3356 O O . TRP B 1 172 ? -8.93 23.844 6.875 1 95.69 172 TRP B O 1
ATOM 3366 N N . LYS B 1 173 ? -8.727 21.766 7.609 1 90.94 173 LYS B N 1
ATOM 3367 C CA . LYS B 1 173 ? -9.625 21.188 6.613 1 90.94 173 LYS B CA 1
ATOM 3368 C C . LYS B 1 173 ? -11.078 21.328 7.031 1 90.94 173 LYS B C 1
ATOM 3370 O O . LYS B 1 173 ? -11.469 20.906 8.125 1 90.94 173 LYS B O 1
ATOM 3375 N N . GLY B 1 174 ? -11.836 22.422 6.328 1 70 174 GLY B N 1
ATOM 3376 C CA . GLY B 1 174 ? -13.148 22.969 6.648 1 70 174 GLY B CA 1
ATOM 3377 C C . GLY B 1 174 ? -14.289 22.047 6.246 1 70 174 GLY B C 1
ATOM 3378 O O . GLY B 1 174 ? -14.609 21.938 5.062 1 70 174 GLY B O 1
ATOM 3379 N N . GLY B 1 175 ? -14.406 20.797 6.613 1 53.25 175 GLY B N 1
ATOM 3380 C CA . GLY B 1 175 ? -15.656 20.156 6.254 1 53.25 175 GLY B CA 1
ATOM 3381 C C . GLY B 1 175 ? -16.875 21.016 6.547 1 53.25 175 GLY B C 1
ATOM 3382 O O . GLY B 1 175 ? -17.688 21.281 5.66 1 53.25 175 GLY B O 1
ATOM 3383 N N . HIS B 1 176 ? -17.219 21.172 7.844 1 49.09 176 HIS B N 1
ATOM 3384 C CA . HIS B 1 176 ? -18.547 21.453 8.375 1 49.09 176 HIS B CA 1
ATOM 3385 C C . HIS B 1 176 ? -18.797 22.953 8.477 1 49.09 176 HIS B C 1
ATOM 3387 O O . HIS B 1 176 ? -19.75 23.391 9.125 1 49.09 176 HIS B O 1
ATOM 3393 N N . ASN B 1 177 ? -17.953 23.75 8.047 1 48.38 177 ASN B N 1
ATOM 3394 C CA . ASN B 1 177 ? -18.5 25.109 8.172 1 48.38 177 ASN B CA 1
ATOM 3395 C C . ASN B 1 177 ? -19.766 25.281 7.352 1 48.38 177 ASN B C 1
ATOM 3397 O O . ASN B 1 177 ? -19.75 25.109 6.133 1 48.38 177 ASN B O 1
ATOM 3401 N N . ILE B 1 178 ? -20.828 25.172 8.031 1 47.53 178 ILE B N 1
ATOM 3402 C CA . ILE B 1 178 ? -22.188 25.297 7.52 1 47.53 178 ILE B CA 1
ATOM 3403 C C . ILE B 1 178 ? -22.234 26.344 6.41 1 47.53 178 ILE B C 1
ATOM 3405 O O . ILE B 1 178 ? -22.906 26.156 5.395 1 47.53 178 ILE B O 1
ATOM 3409 N N . SER B 1 179 ? -21.594 27.422 6.676 1 47.41 179 SER B N 1
ATOM 3410 C CA . SER B 1 179 ? -21.812 28.562 5.773 1 47.41 179 SER B CA 1
ATOM 3411 C C . SER B 1 179 ? -20.938 28.438 4.531 1 47.41 179 SER B C 1
ATOM 3413 O O . SER B 1 179 ? -21.203 29.078 3.51 1 47.41 179 SER B O 1
ATOM 3415 N N . GLN B 1 180 ? -19.812 27.641 4.562 1 57.25 180 GLN B N 1
ATOM 3416 C CA . GLN B 1 180 ? -18.953 27.516 3.398 1 57.25 180 GLN B CA 1
ATOM 3417 C C . GLN B 1 180 ? -18.406 26.094 3.264 1 57.25 180 GLN B C 1
ATOM 3419 O O . GLN B 1 180 ? -17.219 25.859 3.486 1 57.25 180 GLN B O 1
ATOM 3424 N N . LEU B 1 181 ? -19.219 25.141 2.877 1 60.53 181 LEU B N 1
ATOM 3425 C CA . LEU B 1 181 ? -18.938 23.703 2.773 1 60.53 181 LEU B CA 1
ATOM 3426 C C . LEU B 1 181 ? -17.75 23.453 1.834 1 60.53 181 LEU B C 1
ATOM 3428 O O . LEU B 1 181 ? -17.703 24.031 0.74 1 60.53 181 LEU B O 1
ATOM 3432 N N . GLY B 1 182 ? -16.672 22.969 2.42 1 75.12 182 GLY B N 1
ATOM 3433 C CA . GLY B 1 182 ? -15.57 22.484 1.596 1 75.12 182 GLY B CA 1
ATOM 3434 C C . GLY B 1 182 ? -14.398 23.453 1.544 1 75.12 182 GLY B C 1
ATOM 3435 O O . GLY B 1 182 ? -13.391 23.188 0.887 1 75.12 182 GLY B O 1
ATOM 3436 N N . THR B 1 183 ? -14.492 24.609 2.24 1 87.06 183 THR B N 1
ATOM 3437 C CA . THR B 1 183 ? -13.391 25.578 2.238 1 87.06 183 THR B CA 1
ATOM 3438 C C . THR B 1 183 ? -12.344 25.188 3.275 1 87.06 183 THR B C 1
ATOM 3440 O O . THR B 1 183 ? -12.672 24.891 4.426 1 87.06 183 THR B O 1
ATOM 3443 N N . ASP B 1 184 ? -11.094 25.141 2.887 1 93.12 184 ASP B N 1
ATOM 3444 C CA . ASP B 1 184 ? -9.961 24.906 3.777 1 93.12 184 ASP B CA 1
ATOM 3445 C C . ASP B 1 184 ? -9.188 26.203 4.027 1 93.12 184 ASP B C 1
ATOM 3447 O O . ASP B 1 184 ? -9.227 27.125 3.209 1 93.12 184 ASP B O 1
ATOM 3451 N N . TYR B 1 185 ? -8.547 26.281 5.176 1 94.56 185 TYR B N 1
ATOM 3452 C CA . TYR B 1 185 ? -7.758 27.453 5.535 1 94.56 185 TYR B CA 1
ATOM 3453 C C . TYR B 1 185 ? -6.316 27.078 5.844 1 94.56 185 TYR B C 1
ATOM 3455 O O . TYR B 1 185 ? -6.062 26.25 6.727 1 94.56 185 TYR B O 1
ATOM 3463 N N . LEU B 1 186 ? -5.441 27.625 5.07 1 97.44 186 LEU B N 1
ATOM 3464 C CA . LEU B 1 186 ? -4.012 27.484 5.32 1 97.44 186 LEU B CA 1
ATOM 3465 C C . LEU B 1 186 ? -3.449 28.719 6.004 1 97.44 186 LEU B C 1
ATOM 3467 O O . LEU B 1 186 ? -3.562 29.828 5.48 1 97.44 186 LEU B O 1
ATOM 3471 N N . ILE B 1 187 ? -2.916 28.531 7.172 1 97.62 187 ILE B N 1
ATOM 3472 C CA . ILE B 1 187 ? -2.309 29.641 7.895 1 97.62 187 ILE B CA 1
ATOM 3473 C C . ILE B 1 187 ? -0.802 29.422 8.008 1 97.62 187 ILE B C 1
ATOM 3475 O O . ILE B 1 187 ? -0.354 28.406 8.523 1 97.62 187 ILE B O 1
ATOM 3479 N N . ILE B 1 188 ? -0.076 30.375 7.453 1 96.19 188 ILE B N 1
ATOM 3480 C CA . ILE B 1 188 ? 1.382 30.406 7.512 1 96.19 188 ILE B CA 1
ATOM 3481 C C . ILE B 1 188 ? 1.847 31.719 8.148 1 96.19 188 ILE B C 1
ATOM 3483 O O . ILE B 1 188 ? 1.597 32.781 7.613 1 96.19 188 ILE B O 1
ATOM 3487 N N . SER B 1 189 ? 2.646 31.672 9.141 1 89.62 189 SER B N 1
ATOM 3488 C CA . SER B 1 189 ? 3.199 32.875 9.773 1 89.62 189 SER B CA 1
ATOM 3489 C C . SER B 1 189 ? 2.156 33.969 9.859 1 89.62 189 SER B C 1
ATOM 3491 O O . SER B 1 189 ? 2.412 35.094 9.438 1 89.62 189 SER B O 1
ATOM 3493 N N . HIS B 1 190 ? 0.951 33.812 10.195 1 85.88 190 HIS B N 1
ATOM 3494 C CA . HIS B 1 190 ? -0.129 34.75 10.461 1 85.88 190 HIS B CA 1
ATOM 3495 C C . HIS B 1 190 ? -0.851 35.156 9.18 1 85.88 190 HIS B C 1
ATOM 3497 O O . HIS B 1 190 ? -1.693 36.062 9.18 1 85.88 190 HIS B O 1
ATOM 3503 N N . GLU B 1 191 ? -0.413 34.625 8.039 1 94 191 GLU B N 1
ATOM 3504 C CA . GLU B 1 191 ? -1.137 34.844 6.793 1 94 191 GLU B CA 1
ATOM 3505 C C . GLU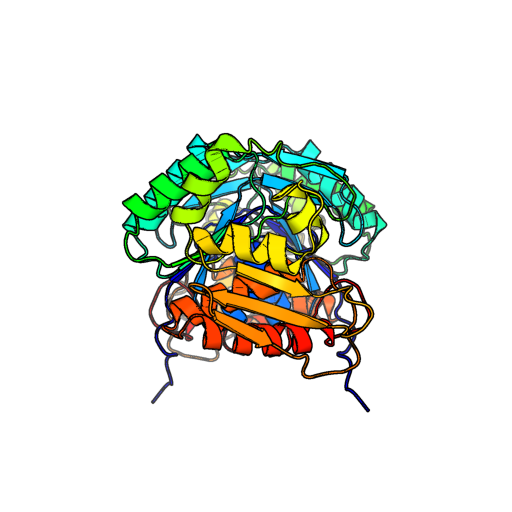 B 1 191 ? -2.111 33.688 6.52 1 94 191 GLU B C 1
ATOM 3507 O O . GLU B 1 191 ? -1.745 32.5 6.621 1 94 191 GLU B O 1
ATOM 3512 N N . THR B 1 192 ? -3.283 34.094 6.172 1 94.5 192 THR B N 1
ATOM 3513 C CA . THR B 1 192 ? -4.324 33.094 5.914 1 94.5 192 THR B CA 1
ATOM 3514 C C . THR B 1 192 ? -4.578 32.969 4.414 1 94.5 192 THR B C 1
ATOM 3516 O O . THR B 1 192 ? -4.805 33.969 3.723 1 94.5 192 THR B O 1
ATOM 3519 N N . HIS B 1 193 ? -4.426 31.781 3.906 1 94.75 193 HIS B N 1
ATOM 3520 C CA . HIS B 1 193 ? -4.809 31.406 2.547 1 94.75 193 HIS B CA 1
ATOM 3521 C C . HIS B 1 193 ? -6.094 30.594 2.537 1 94.75 193 HIS B C 1
ATOM 3523 O O . HIS B 1 193 ? -6.152 29.516 3.127 1 94.75 193 HIS B O 1
ATOM 3529 N N . THR B 1 194 ? -7.105 31.141 1.856 1 93.25 194 THR B N 1
ATOM 3530 C CA . THR B 1 194 ? -8.375 30.422 1.737 1 93.25 194 THR B CA 1
ATOM 3531 C C . THR B 1 194 ? -8.383 29.547 0.492 1 93.25 194 THR B C 1
ATOM 3533 O O . THR B 1 194 ? -8.125 30.016 -0.615 1 93.25 194 THR B O 1
ATOM 3536 N N . LEU B 1 195 ? -8.594 28.297 0.726 1 94.06 195 LEU B N 1
ATOM 3537 C CA . LEU B 1 195 ? -8.703 27.344 -0.376 1 94.06 195 LEU B CA 1
ATOM 3538 C C . LEU B 1 195 ? -10.148 26.938 -0.602 1 94.06 195 LEU B C 1
ATOM 3540 O O . LEU B 1 195 ? -10.672 26.062 0.103 1 94.06 195 LEU B O 1
ATOM 3544 N N . LYS B 1 196 ? -10.805 27.453 -1.602 1 89.25 196 LYS B N 1
ATOM 3545 C CA . LYS B 1 196 ? -12.211 27.172 -1.907 1 89.25 196 LYS B CA 1
ATOM 3546 C C . LYS B 1 196 ? -12.359 25.875 -2.688 1 89.25 196 LYS B C 1
ATOM 3548 O O . LYS B 1 196 ? -11.453 25.469 -3.418 1 89.25 196 LYS B O 1
ATOM 3553 N N . PRO B 1 197 ? -13.484 25.281 -2.531 1 87.19 197 PRO B N 1
ATOM 3554 C CA . PRO B 1 197 ? -13.719 24.078 -3.33 1 87.19 197 PRO B CA 1
ATOM 3555 C C . PRO B 1 197 ? -13.93 24.391 -4.812 1 87.19 197 PRO B C 1
ATOM 3557 O O . PRO B 1 197 ? -14.43 25.453 -5.16 1 87.19 197 PRO B O 1
ATOM 3560 N N . SER B 1 198 ? -13.492 23.453 -5.586 1 83.44 198 SER B N 1
ATOM 3561 C CA . SER B 1 198 ? -13.688 23.594 -7.023 1 83.44 198 SER B CA 1
ATOM 3562 C C . SER B 1 198 ? -15 22.953 -7.473 1 83.44 198 SER B C 1
ATOM 3564 O O . SER B 1 198 ? -15.43 23.141 -8.617 1 83.44 198 SER B O 1
ATOM 3566 N N . THR B 1 199 ? -15.578 22.156 -6.645 1 79.25 199 THR B N 1
ATOM 3567 C CA . THR B 1 199 ? -16.828 21.484 -6.973 1 79.25 199 THR B CA 1
ATOM 3568 C C . THR B 1 199 ? -17.844 21.625 -5.832 1 79.25 199 THR B C 1
ATOM 3570 O O . THR B 1 199 ? -17.453 21.859 -4.684 1 79.25 199 THR B O 1
ATOM 3573 N N . ASN B 1 200 ? -19.109 21.578 -6.176 1 73.81 200 ASN B N 1
ATOM 3574 C CA . ASN B 1 200 ? -20.172 21.75 -5.188 1 73.81 200 ASN B CA 1
ATOM 3575 C C . ASN B 1 200 ? -20.594 20.406 -4.586 1 73.81 200 ASN B C 1
ATOM 3577 O O . ASN B 1 200 ? -21.219 20.375 -3.529 1 73.81 200 ASN B O 1
ATOM 3581 N N . LYS B 1 201 ? -20.359 19.359 -5.32 1 79.62 201 LYS B N 1
ATOM 3582 C CA . LYS B 1 201 ? -20.75 18.062 -4.809 1 79.62 201 LYS B CA 1
ATOM 3583 C C . LYS B 1 201 ? -19.531 17.203 -4.492 1 79.62 201 LYS B C 1
ATOM 3585 O O . LYS B 1 201 ? -18.625 17.078 -5.309 1 79.62 201 LYS B O 1
ATOM 3590 N N . ILE B 1 202 ? -19.484 16.828 -3.211 1 82 202 ILE B N 1
ATOM 3591 C CA . ILE B 1 202 ? -18.406 15.953 -2.787 1 82 202 ILE B CA 1
ATOM 3592 C C . ILE B 1 202 ? -18.969 14.75 -2.043 1 82 202 ILE B C 1
ATOM 3594 O O . ILE B 1 202 ? -19.906 14.883 -1.244 1 82 202 ILE B O 1
ATOM 3598 N N . TYR B 1 203 ? -18.469 13.609 -2.396 1 87.38 203 TYR B N 1
ATOM 3599 C CA . TYR B 1 203 ? -18.828 12.383 -1.703 1 87.38 203 TYR B CA 1
ATOM 3600 C C . TYR B 1 203 ? -17.766 12 -0.68 1 87.38 203 TYR B C 1
ATOM 3602 O O . TYR B 1 203 ? -16.594 11.875 -1.017 1 87.38 203 TYR B O 1
ATOM 3610 N N . PRO B 1 204 ? -18.172 11.805 0.489 1 87.56 204 PRO B N 1
ATOM 3611 C CA . PRO B 1 204 ? -17.203 11.461 1.526 1 87.56 204 PRO B CA 1
ATOM 3612 C C . PRO B 1 204 ? -16.453 10.164 1.22 1 87.56 204 PRO B C 1
ATOM 3614 O O . PRO B 1 204 ? -17.016 9.25 0.624 1 87.56 204 PRO B O 1
ATOM 3617 N N . LYS B 1 205 ? -15.234 10.172 1.585 1 90.88 205 LYS B N 1
ATOM 3618 C CA . LYS B 1 205 ? -14.398 8.984 1.448 1 90.88 205 LYS B CA 1
ATOM 3619 C C . LYS B 1 205 ? -13.695 8.656 2.76 1 90.88 205 LYS B C 1
ATOM 3621 O O . LYS B 1 205 ? -13.25 9.555 3.477 1 90.88 205 LYS B O 1
ATOM 3626 N N . HIS B 1 206 ? -13.633 7.383 3.041 1 91.62 206 HIS B N 1
ATOM 3627 C CA . HIS B 1 206 ? -12.695 6.887 4.047 1 91.62 206 HIS B CA 1
ATOM 3628 C C . HIS B 1 206 ? -11.258 7.227 3.674 1 91.62 206 HIS B C 1
ATOM 3630 O O . HIS B 1 206 ? -10.82 6.957 2.551 1 91.62 206 HIS B O 1
ATOM 3636 N N . GLY B 1 207 ? -10.578 7.949 4.539 1 92.5 207 GLY B N 1
ATOM 3637 C CA . GLY B 1 207 ? -9.172 8.234 4.309 1 92.5 207 GLY B CA 1
ATOM 3638 C C . GLY B 1 207 ? -8.945 9.5 3.504 1 92.5 207 GLY B C 1
ATOM 3639 O O . GLY B 1 207 ? -7.848 9.727 2.994 1 92.5 207 GLY B O 1
ATOM 3640 N N . SER B 1 208 ? -9.977 10.336 3.375 1 93 208 SER B N 1
ATOM 3641 C CA . SER B 1 208 ? -9.828 11.57 2.609 1 93 208 SER B CA 1
ATOM 3642 C C . SER B 1 208 ? -8.688 12.422 3.148 1 93 208 SER B C 1
ATOM 3644 O O . SER B 1 208 ? -7.949 13.047 2.377 1 93 208 SER B O 1
ATOM 3646 N N . GLY B 1 209 ? -8.5 12.461 4.465 1 93.81 209 GLY B N 1
ATOM 3647 C CA . GLY B 1 209 ? -7.398 13.188 5.07 1 93.81 209 GLY B CA 1
ATOM 3648 C C . GLY B 1 209 ? -6.043 12.609 4.719 1 93.81 209 GLY B C 1
ATOM 3649 O O . GLY B 1 209 ? -5.09 13.352 4.477 1 93.81 209 GLY B O 1
ATOM 3650 N N . CYS B 1 210 ? -5.98 11.273 4.695 1 96.25 210 CYS B N 1
ATOM 3651 C CA . CYS B 1 210 ? -4.742 10.602 4.324 1 96.25 210 CYS B CA 1
ATOM 3652 C C . CYS B 1 210 ? -4.363 10.914 2.881 1 96.25 210 CYS B C 1
ATOM 3654 O O . CYS B 1 210 ? -3.203 11.203 2.59 1 96.25 210 CYS B O 1
ATOM 3656 N N . ILE B 1 211 ? -5.328 10.914 1.981 1 97 211 ILE B N 1
ATOM 3657 C CA . ILE B 1 211 ? -5.086 11.195 0.569 1 97 211 ILE B CA 1
ATOM 3658 C C . ILE B 1 211 ? -4.637 12.641 0.395 1 97 211 ILE B C 1
ATOM 3660 O O . ILE B 1 211 ? -3.652 12.914 -0.299 1 97 211 ILE B O 1
ATOM 3664 N N . LEU B 1 212 ? -5.277 13.539 1.068 1 96.94 212 LEU B N 1
ATOM 3665 C CA . LEU B 1 212 ? -4.949 14.953 0.972 1 96.94 212 LEU B CA 1
ATOM 3666 C C . LEU B 1 212 ? -3.533 15.219 1.472 1 96.94 212 LEU B C 1
ATOM 3668 O O . LEU B 1 212 ? -2.732 15.844 0.774 1 96.94 212 LEU B O 1
ATOM 3672 N N . SER B 1 213 ? -3.236 14.758 2.686 1 98.56 213 SER B N 1
ATOM 3673 C CA . SER B 1 213 ? -1.93 15.016 3.281 1 98.56 213 SER B CA 1
ATOM 3674 C C . SER B 1 213 ? -0.814 14.359 2.475 1 98.56 213 SER B C 1
ATOM 3676 O O . SER B 1 213 ? 0.284 14.906 2.363 1 98.56 213 SER B O 1
ATOM 3678 N N . SER B 1 214 ? -1.097 13.203 1.9 1 98.81 214 SER B N 1
ATOM 3679 C CA . SER B 1 214 ? -0.115 12.547 1.043 1 98.81 214 SER B CA 1
ATOM 3680 C C . SER B 1 214 ? 0.119 13.336 -0.238 1 98.81 214 SER B C 1
ATOM 3682 O O . SER B 1 214 ? 1.256 13.469 -0.697 1 98.81 214 SER B O 1
ATOM 3684 N N . ALA B 1 215 ? -0.948 13.859 -0.824 1 98.69 215 ALA B N 1
ATOM 3685 C CA . ALA B 1 215 ? -0.808 14.68 -2.023 1 98.69 215 ALA B CA 1
ATOM 3686 C C . ALA B 1 215 ? 0.005 15.945 -1.733 1 98.69 215 ALA B C 1
ATOM 3688 O O . ALA B 1 215 ? 0.857 16.328 -2.533 1 98.69 215 ALA B O 1
ATOM 3689 N N . ILE B 1 216 ? -0.235 16.562 -0.598 1 98.88 216 ILE B N 1
ATOM 3690 C CA . ILE B 1 216 ? 0.537 17.734 -0.203 1 98.88 216 ILE B CA 1
ATOM 3691 C C . ILE B 1 216 ? 2.014 17.375 -0.084 1 98.88 216 ILE B C 1
ATOM 3693 O O . ILE B 1 216 ? 2.881 18.062 -0.612 1 98.88 216 ILE B O 1
ATOM 3697 N N . THR B 1 217 ? 2.25 16.25 0.588 1 98.94 217 THR B N 1
ATOM 3698 C CA . THR B 1 217 ? 3.609 15.758 0.776 1 98.94 217 THR B CA 1
ATOM 3699 C C . THR B 1 217 ? 4.301 15.555 -0.568 1 98.94 217 THR B C 1
ATOM 3701 O O . THR B 1 217 ? 5.461 15.938 -0.74 1 98.94 217 THR B O 1
ATOM 3704 N N . ALA B 1 218 ? 3.582 14.992 -1.512 1 98.88 218 ALA B N 1
ATOM 3705 C CA . ALA B 1 218 ? 4.125 14.758 -2.846 1 98.88 218 ALA B CA 1
ATOM 3706 C C . ALA B 1 218 ? 4.523 16.062 -3.518 1 98.88 218 ALA B C 1
ATOM 3708 O O . ALA B 1 218 ? 5.621 16.188 -4.07 1 98.88 218 ALA B O 1
ATOM 3709 N N . HIS B 1 219 ? 3.707 17.047 -3.475 1 98.88 219 HIS B N 1
ATOM 3710 C CA . HIS B 1 219 ? 3.971 18.312 -4.148 1 98.88 219 HIS B CA 1
ATOM 3711 C C . HIS B 1 219 ? 5.117 19.062 -3.475 1 98.88 219 HIS B C 1
ATOM 3713 O O . HIS B 1 219 ? 5.887 19.766 -4.145 1 98.88 219 HIS B O 1
ATOM 3719 N N . LEU B 1 220 ? 5.211 18.922 -2.123 1 98.88 220 LEU B N 1
ATOM 3720 C CA . LEU B 1 220 ? 6.367 19.5 -1.441 1 98.88 220 LEU B CA 1
ATOM 3721 C C . LEU B 1 220 ? 7.66 18.859 -1.938 1 98.88 220 LEU B C 1
ATOM 3723 O O . LEU B 1 220 ? 8.656 19.562 -2.148 1 98.88 220 LEU B O 1
ATOM 3727 N N . ALA B 1 221 ? 7.602 17.562 -2.105 1 98.75 221 ALA B N 1
ATOM 3728 C CA . ALA B 1 221 ? 8.773 16.844 -2.596 1 98.75 221 ALA B CA 1
ATOM 3729 C C . ALA B 1 221 ? 9.125 17.281 -4.02 1 98.75 221 ALA B C 1
ATOM 3731 O O . ALA B 1 221 ? 10.266 17.109 -4.461 1 98.75 221 ALA B O 1
ATOM 3732 N N . LEU B 1 222 ? 8.156 17.781 -4.742 1 98.31 222 LEU B N 1
ATOM 3733 C CA . LEU B 1 222 ? 8.352 18.281 -6.098 1 98.31 222 LEU B CA 1
ATOM 3734 C C . LEU B 1 222 ? 8.758 19.75 -6.078 1 98.31 222 LEU B C 1
ATOM 3736 O O . LEU B 1 222 ? 8.672 20.438 -7.102 1 98.31 222 LEU B O 1
ATOM 3740 N N . ASP B 1 223 ? 9.047 20.234 -4.965 1 97.75 223 ASP B N 1
ATOM 3741 C CA . ASP B 1 223 ? 9.617 21.562 -4.734 1 97.75 223 ASP B CA 1
ATOM 3742 C C . ASP B 1 223 ? 8.57 22.656 -4.949 1 97.75 223 ASP B C 1
ATOM 3744 O O . ASP B 1 223 ? 8.898 23.766 -5.387 1 97.75 223 ASP B O 1
ATOM 3748 N N . LYS B 1 224 ? 7.355 22.375 -4.777 1 98.38 224 LYS B N 1
ATOM 3749 C CA . LYS B 1 224 ? 6.309 23.391 -4.773 1 98.38 224 LYS B CA 1
ATOM 3750 C C . LYS B 1 224 ? 6.23 24.094 -3.422 1 98.38 224 LYS B C 1
ATOM 3752 O O . LYS B 1 224 ? 6.566 23.516 -2.391 1 98.38 224 LYS B O 1
ATOM 3757 N N . SER B 1 225 ? 5.816 25.359 -3.486 1 98.31 225 SER B N 1
ATOM 3758 C CA . SER B 1 225 ? 5.59 26.062 -2.232 1 98.31 225 SER B CA 1
ATOM 3759 C C . SER B 1 225 ? 4.453 25.438 -1.437 1 98.31 225 SER B C 1
ATOM 3761 O O . SER B 1 225 ? 3.627 24.703 -1.992 1 98.31 225 SER B O 1
ATOM 3763 N N . LEU B 1 226 ? 4.43 25.734 -0.167 1 98.38 226 LEU B N 1
ATOM 3764 C CA . LEU B 1 226 ? 3.41 25.141 0.695 1 98.38 226 LEU B CA 1
ATOM 3765 C C . LEU B 1 226 ? 2.012 25.531 0.23 1 98.38 226 LEU B C 1
ATOM 3767 O O . LEU B 1 226 ? 1.143 24.672 0.073 1 98.38 226 LEU B O 1
ATOM 3771 N N . PRO B 1 227 ? 1.711 26.844 -0.125 1 98 227 PRO B N 1
ATOM 3772 C CA . PRO B 1 227 ? 0.386 27.203 -0.639 1 98 227 PRO B CA 1
ATOM 3773 C C . PRO B 1 227 ? 0.046 26.484 -1.941 1 98 227 PRO B C 1
ATOM 3775 O O . PRO B 1 227 ? -1.073 25.984 -2.105 1 98 227 PRO B O 1
ATOM 3778 N N . GLU B 1 228 ? 0.976 26.375 -2.824 1 98.25 228 GLU B N 1
ATOM 3779 C CA . GLU B 1 228 ? 0.752 25.688 -4.09 1 98.25 228 GLU B CA 1
ATOM 3780 C C . GLU B 1 228 ? 0.505 24.203 -3.873 1 98.25 228 GLU B C 1
ATOM 3782 O O . GLU B 1 228 ? -0.356 23.609 -4.523 1 98.25 228 GLU B O 1
ATOM 3787 N N . SER B 1 229 ? 1.326 23.609 -2.957 1 98.69 229 SER B N 1
ATOM 3788 C CA . SER B 1 229 ? 1.154 22.203 -2.641 1 98.69 229 SER B CA 1
ATOM 3789 C C . SER B 1 229 ? -0.245 21.922 -2.105 1 98.69 229 SER B C 1
ATOM 3791 O O . SER B 1 229 ? -0.888 20.938 -2.512 1 98.69 229 SER B O 1
ATOM 3793 N N . CYS B 1 230 ? -0.725 22.766 -1.253 1 98.19 230 CYS B N 1
ATOM 3794 C CA . CYS B 1 230 ? -2.055 22.609 -0.677 1 98.19 230 CYS B CA 1
ATOM 3795 C C . CYS B 1 230 ? -3.135 22.797 -1.732 1 98.19 230 CYS B C 1
ATOM 3797 O O . CYS B 1 230 ? -4.121 22.062 -1.762 1 98.19 230 CYS B O 1
ATOM 3799 N N . LYS B 1 231 ? -2.951 23.75 -2.594 1 96.94 231 LYS B N 1
ATOM 3800 C CA . LYS B 1 231 ? -3.918 24.016 -3.656 1 96.94 231 LYS B CA 1
ATOM 3801 C C . LYS B 1 231 ? -4.023 22.828 -4.609 1 96.94 231 LYS B C 1
ATOM 3803 O O . LYS B 1 231 ? -5.125 22.359 -4.91 1 96.94 231 LYS B O 1
ATOM 3808 N N . LYS B 1 232 ? -2.912 22.328 -5.074 1 97.38 232 LYS B N 1
ATOM 3809 C CA . LYS B 1 232 ? -2.887 21.203 -6.004 1 97.38 232 LYS B CA 1
ATOM 3810 C C . LYS B 1 232 ? -3.447 19.938 -5.352 1 97.38 232 LYS B C 1
ATOM 3812 O O . LYS B 1 232 ? -4.164 19.172 -5.992 1 97.38 232 LYS B O 1
ATOM 3817 N N . ALA B 1 233 ? -3.078 19.75 -4.074 1 97.5 233 ALA B N 1
ATOM 3818 C CA . ALA B 1 233 ? -3.594 18.609 -3.34 1 97.5 233 ALA B CA 1
ATOM 3819 C C . ALA B 1 233 ? -5.113 18.672 -3.203 1 97.5 233 ALA B C 1
ATOM 3821 O O . ALA B 1 233 ? -5.801 17.656 -3.311 1 97.5 233 ALA B O 1
ATOM 3822 N N . LYS B 1 234 ? -5.633 19.828 -2.939 1 94.19 234 LYS B N 1
ATOM 3823 C CA . LYS B 1 234 ? -7.078 20 -2.832 1 94.19 234 LYS B CA 1
ATOM 3824 C C . LYS B 1 234 ? -7.773 19.656 -4.145 1 94.19 234 LYS B C 1
ATOM 3826 O O . LYS B 1 234 ? -8.805 18.984 -4.148 1 94.19 234 LYS B O 1
ATOM 3831 N N . GLN B 1 235 ? -7.23 20.094 -5.27 1 93.19 235 GLN B N 1
ATOM 3832 C CA . GLN B 1 235 ? -7.789 19.766 -6.574 1 93.19 235 GLN B CA 1
ATOM 3833 C C . GLN B 1 235 ? -7.805 18.25 -6.793 1 93.19 235 GLN B C 1
ATOM 3835 O O . GLN B 1 235 ? -8.797 17.688 -7.266 1 93.19 235 GLN B O 1
ATOM 3840 N N . PHE B 1 236 ? -6.758 17.656 -6.41 1 94.06 236 PHE B N 1
ATOM 3841 C CA . PHE B 1 236 ? -6.629 16.219 -6.574 1 94.06 236 PHE B CA 1
ATOM 3842 C C . PHE B 1 236 ? -7.664 15.484 -5.727 1 94.06 236 PHE B C 1
ATOM 3844 O O . PHE B 1 236 ? -8.352 14.586 -6.215 1 94.06 236 PHE B O 1
ATOM 3851 N N . ILE B 1 237 ? -7.723 15.852 -4.445 1 92.75 237 ILE B N 1
ATOM 3852 C CA . ILE B 1 237 ? -8.609 15.133 -3.535 1 92.75 237 ILE B CA 1
ATOM 3853 C C . ILE B 1 237 ? -10.062 15.336 -3.951 1 92.75 237 ILE B C 1
ATOM 3855 O O . ILE B 1 237 ? -10.891 14.438 -3.807 1 92.75 237 ILE B O 1
ATOM 3859 N N . GLU B 1 238 ? -10.367 16.5 -4.457 1 90.75 238 GLU B N 1
ATOM 3860 C CA . GLU B 1 238 ? -11.734 16.734 -4.914 1 90.75 238 GLU B CA 1
ATOM 3861 C C . GLU B 1 238 ? -12.102 15.836 -6.086 1 90.75 238 GLU B C 1
ATOM 3863 O O . GLU B 1 238 ? -13.203 15.297 -6.145 1 90.75 238 GLU B O 1
ATOM 3868 N N . GLN B 1 239 ? -11.164 15.641 -6.953 1 90.75 239 GLN B N 1
ATOM 3869 C CA . GLN B 1 239 ? -11.383 14.711 -8.055 1 90.75 239 GLN B CA 1
ATOM 3870 C C . GLN B 1 239 ? -11.523 13.281 -7.551 1 90.75 239 GLN B C 1
ATOM 3872 O O . GLN B 1 239 ? -12.383 12.531 -8.023 1 90.75 239 GLN B O 1
ATOM 3877 N N . THR B 1 240 ? -10.703 12.969 -6.648 1 91.75 240 THR B N 1
ATOM 3878 C CA . THR B 1 240 ? -10.688 11.617 -6.102 1 91.75 240 THR B CA 1
ATOM 3879 C C . THR B 1 240 ? -11.977 11.328 -5.336 1 91.75 240 THR B C 1
ATOM 3881 O O . THR B 1 240 ? -12.547 10.242 -5.461 1 91.75 240 THR B O 1
ATOM 3884 N N . LEU B 1 241 ? -12.453 12.312 -4.566 1 89.31 241 LEU B N 1
ATOM 3885 C CA . LEU B 1 241 ? -13.688 12.172 -3.803 1 89.31 241 LEU B CA 1
ATOM 3886 C C . LEU B 1 241 ? -14.883 11.984 -4.73 1 89.31 241 LEU B C 1
ATOM 3888 O O . LEU B 1 241 ? -15.859 11.32 -4.363 1 89.31 241 LEU B O 1
ATOM 3892 N N . ASN B 1 242 ? -14.773 12.453 -5.926 1 88.81 242 ASN B N 1
ATOM 3893 C CA . ASN B 1 242 ? -15.883 12.375 -6.871 1 88.81 242 ASN B CA 1
ATOM 3894 C C . ASN B 1 242 ? -15.719 11.203 -7.84 1 88.81 242 ASN B C 1
ATOM 3896 O O . ASN B 1 242 ? -16.438 11.117 -8.836 1 88.81 242 ASN B O 1
ATOM 3900 N N . SER B 1 243 ? -14.797 10.367 -7.582 1 89.5 243 SER B N 1
ATOM 3901 C CA . SER B 1 243 ? -14.555 9.219 -8.445 1 89.5 243 SER B CA 1
ATOM 3902 C C . SER B 1 243 ? -15.75 8.273 -8.469 1 89.5 243 SER B C 1
ATOM 3904 O O . SER B 1 243 ? -15.969 7.562 -9.445 1 89.5 243 SER B O 1
ATOM 3906 N N . ASN B 1 244 ? -16.5 8.172 -7.375 1 90.69 244 ASN B N 1
ATOM 3907 C CA . ASN B 1 244 ? -17.719 7.387 -7.203 1 90.69 244 ASN B CA 1
ATOM 3908 C C . ASN B 1 244 ? -18.5 7.832 -5.973 1 90.69 244 ASN B C 1
ATOM 3910 O O . ASN B 1 244 ? -18.094 8.758 -5.273 1 90.69 244 ASN B O 1
ATOM 3914 N N . LYS B 1 245 ? -19.578 7.168 -5.691 1 89.88 245 LYS B N 1
ATOM 3915 C CA . LYS B 1 245 ? -20.438 7.609 -4.598 1 89.88 245 LYS B CA 1
ATOM 3916 C C . LYS B 1 245 ? -20.188 6.797 -3.332 1 89.88 245 LYS B C 1
ATOM 3918 O O . LYS B 1 245 ? -20.828 7.02 -2.305 1 89.88 245 LYS B O 1
ATOM 3923 N N . LYS B 1 246 ? -19.281 5.844 -3.398 1 92.25 246 LYS B N 1
ATOM 3924 C CA . LYS B 1 246 ? -19.016 4.957 -2.273 1 92.25 246 LYS B CA 1
ATOM 3925 C C . LYS B 1 246 ? -17.922 5.527 -1.368 1 92.25 246 LYS B C 1
ATOM 3927 O O . LYS B 1 246 ? -17.375 6.594 -1.652 1 92.25 246 LYS B O 1
ATOM 3932 N N . LEU B 1 247 ? -17.578 4.863 -0.294 1 93.44 247 LEU B N 1
ATOM 3933 C CA . LEU B 1 247 ? -16.641 5.363 0.712 1 93.44 247 LEU B CA 1
ATOM 3934 C C . LEU B 1 247 ? -15.203 5.09 0.304 1 93.44 247 LEU B C 1
ATOM 3936 O O . LEU B 1 247 ? -14.273 5.66 0.878 1 93.44 247 LEU B O 1
ATOM 3940 N N . LEU B 1 248 ? -15.062 4.238 -0.659 1 94.31 248 LEU B N 1
ATOM 3941 C CA . LEU B 1 248 ? -13.719 3.918 -1.121 1 94.31 248 LEU B CA 1
ATOM 3942 C C . LEU B 1 248 ? -13.43 4.582 -2.463 1 94.31 248 LEU B C 1
ATOM 3944 O O . LEU B 1 248 ? -14.141 4.34 -3.443 1 94.31 248 LEU B O 1
ATOM 3948 N N . ALA B 1 249 ? -12.375 5.277 -2.498 1 92.62 249 ALA B N 1
ATOM 3949 C CA . ALA B 1 249 ? -12.078 6.105 -3.664 1 92.62 249 ALA B CA 1
ATOM 3950 C C . ALA B 1 249 ? -11.43 5.281 -4.773 1 92.62 249 ALA B C 1
ATOM 3952 O O . ALA B 1 249 ? -10.695 4.332 -4.504 1 92.62 249 ALA B O 1
ATOM 3953 N N . TYR B 1 250 ? -11.812 5.633 -6.012 1 92.69 250 TYR B N 1
ATOM 3954 C CA . TYR B 1 250 ? -11.055 5.223 -7.191 1 92.69 250 TYR B CA 1
ATOM 3955 C C . TYR B 1 250 ? -10.078 6.312 -7.621 1 92.69 250 TYR B C 1
ATOM 3957 O O . TYR B 1 250 ? -10.477 7.465 -7.812 1 92.69 250 TYR B O 1
ATOM 3965 N N . TYR B 1 251 ? -8.805 5.918 -7.668 1 90.31 251 TYR B N 1
ATOM 3966 C CA . TYR B 1 251 ? -7.84 6.922 -8.102 1 90.31 251 TYR B CA 1
ATOM 3967 C C . TYR B 1 251 ? -7.855 7.074 -9.617 1 90.31 251 TYR B C 1
ATOM 3969 O O . TYR B 1 251 ? -7.887 6.082 -10.344 1 90.31 251 TYR B O 1
ATOM 3977 N N . VAL B 1 252 ? -8.227 8.227 -10.125 1 70.69 252 VAL B N 1
ATOM 3978 C CA . VAL B 1 252 ? -8.43 8.469 -11.547 1 70.69 252 VAL B CA 1
ATOM 3979 C C . VAL B 1 252 ? -7.156 9.039 -12.164 1 70.69 252 VAL B C 1
ATOM 3981 O O . VAL B 1 252 ? -6.504 9.906 -11.57 1 70.69 252 VAL B O 1
ATOM 3984 N N . THR B 1 253 ? -6.504 8.195 -13 1 58.38 253 THR B N 1
ATOM 3985 C CA . THR B 1 253 ? -5.367 8.703 -13.758 1 58.38 253 THR B CA 1
ATOM 3986 C C . THR B 1 253 ? -5.844 9.539 -14.945 1 58.38 253 THR B C 1
ATOM 3988 O O . THR B 1 253 ? -6.93 9.297 -15.484 1 58.38 253 THR B O 1
#

Organism: Flavobacterium columnare (strain ATCC 49512 / CIP 103533 / TG 44/87) (NCBI:txid1041826)

pLDDT: mean 90.41, std 13.5, range [33.22, 98.94]

Secondary structure (DSSP, 8-state):
---PPPP--EEEEEEEE-TTSSSHHHHHHHHHHHTTSEEEEEEEEEEEE-SS-EEEEEEPPHHHHHHHHHHHHTT--EEEEEE---S-HHHHHHHHHHHHHH-TT-EEEE----B-TT--B-----GGGHHHHHTT-SEE---HHHHHHH--SSS-HHHHHHHHHTTSEEEE--S--TTSTT-EEEEETTEEEEE--S-S-----TTHHHHHHHHHHHHHHTT--HHHHHHHHHHHHHHHHTS-SSSS-----/---PPPP--EEEEEEEE-TTSSSHHHHHHHHHHHTTSEEEEEEEEEEEE-SS-EEEEEEPPHHHHHHHHHHHHTT--EEEEEE---S-HHHHHHHHHHHHHH-TT-EEEE----B-TT--B-----GGGHHHHHTT-SEE---HHHHHHH--SSS-HHHHHHHHHTTSEEEE--S--TTSTT-EEEEETTEEEEE--S-S-----TTHHHHHHHHHHHHHHTT--HHHHHHHHHHHHHHHHTT-SSSSPPP--

Foldseek 3Di:
DPDDDDDAAEEEEEEADDPQCQATPSVLQVLLVLLRHHYHYDHQWYFDAHLQGGDDIDGDDLVVRLVVLVVCLVPHAHAEYEYEDHQEVVSLVVVLVSCCVSHVNYAYEYEYCQADPNGDGRYDDDLVCLLVSLLSHAEYEDEPVRLCNNPVDPDDSVVSLVVSQVRHWYWYQDCPPVVAHGWIWIDHPNDIDIAHAPDDDFAAARHLSRSLSSQLRSVVSVVDDSVVSNNVSRVQSRCQRVCDNDRGTDRDD/DPDDDDDAAEEEEEEADDPQCQATPSLLQVLLVLLRHHYHYDHQWYFDAHLQGGDDIDGDDLVVRLVVLVVCLVPHAHAEYEYEDHQEVVSLVVVLVSCCVSHVNHAYEYEYCQADPNGDGRYDDDLVCLLVSLLSHAEYEDEPVRLCNNPVDPDDSVVSLVVSQVRHWYWYQDCPPVVAHGWIWIDHPNDIDIAHAPDDDFAAARHLSRSLSSQLRSVVSVVDDSVVSNNVSRVQSRCQRVCDNDRGTDRDD

Nearest PDB structures (foldseek):
  8g1h-assembly1_A-2  TM=8.871E-01  e=5.009E-22  synthetic construct
  3rm5-assembly1_B  TM=8.331E-01  e=2.714E-19  Saccharomyces cerevisiae
  1jxi-assembly1_B  TM=8.600E-01  e=1.805E-18  Salmonella enterica subsp. enterica serovar Typhimurium
  3rm5-assembly1_A  TM=8.173E-01  e=2.714E-19  Saccharomyces cerevisiae
  1jxh-assembly1_B  TM=8.375E-01  e=5.651E-19  Salmonella enterica subsp. enterica serovar Typhimurium

Sequence (506 aa):
MEKMSKHRPFVLSLAGFDPSAGAGVLADVKTFEMQKVYGLAVITGNTIQTEDRFLKMEWMNTSWVIDSLNHLAKQYEVQAVKIGIIPSLETLDTYLKTIKLLWPKAKIVWDPVLKATANYEFTPLIYDCLPSILEQVDLITPNHNELDILVPQSISPLEKTELLAQHTAVLWKGGHNISQLGTDYLIISHETHTLKPSTNKIYPKHGSGCILSSAITAHLALDKSLPESCKKAKQFIEQTLNSNKKLLAYYVTMEKMSKHRPFVLSLAGFDPSAGAGVLADVKTFEMQKVYGLAVITGNTIQTEDRFLKMEWMNTSWVIDSLNHLAKQYEVQAVKIGIIPSLETLDTYLKTIKLLWPKAKIVWDPVLKATANYEFTPLIYDCLPSILEQVDLITPNHNELDILVPQSISPLEKTELLAQHTAVLWKGGHNISQLGTDYLIISHETHTLKPSTNKIYPKHGSGCILSSAITAHLALDKSLPESCKKAKQFIEQTLNSNKKLLAYYVT

InterPro domains:
  IPR004399 Hydroxymethylpyrimidine kinase/phosphomethylpyrimidine kinase domain [cd01169] (11-241)
  IPR013749 Pyridoxamine kinase/Phosphomethylpyrimidine kinase [PF08543] (18-246)
  IPR029056 Ribokinase-like [G3DSA:3.40.1190.20] (1-251)
  IPR029056 Ribokinase-like [SSF53613] (8-241)

Radius of gyration: 22.86 Å; Cα contacts (8 Å, |Δi|>4): 1138; chains: 2; bounding box: 44×69×55 Å

Solvent-accessible surface area (backbone atoms only — not comparable to full-atom values): 26047 Å² total; per-residue (Å²): 129,85,75,55,59,74,89,48,52,33,29,35,32,40,10,26,40,38,30,52,33,32,23,35,39,50,24,29,39,44,36,17,48,75,67,59,25,40,37,28,40,47,59,41,23,46,45,33,44,50,75,82,42,69,77,47,78,47,72,50,55,66,67,57,47,51,50,38,52,55,57,45,47,76,76,47,77,48,38,14,30,27,35,40,39,55,75,29,62,68,55,44,46,53,52,49,55,51,46,43,70,70,34,71,81,36,46,32,35,37,35,60,54,47,52,45,93,66,70,43,80,55,40,73,81,58,75,86,52,44,60,67,49,37,57,70,32,58,30,36,48,31,39,66,70,42,41,46,67,75,38,69,65,96,63,54,69,68,55,46,46,52,60,54,19,74,47,22,29,29,37,42,44,30,61,74,43,81,91,48,67,48,33,27,41,35,29,45,86,88,41,76,44,79,43,69,55,92,63,93,75,77,34,67,41,34,32,53,65,43,41,30,47,27,32,25,29,41,31,44,41,68,70,38,52,71,69,55,12,49,52,54,16,51,55,49,42,53,53,28,29,48,27,39,85,51,44,61,66,45,81,78,128,130,84,77,54,61,75,88,48,52,33,29,37,33,42,10,25,40,36,29,51,32,33,24,36,38,49,24,28,38,44,37,17,47,74,66,61,25,39,37,28,40,47,60,42,23,45,45,35,44,52,75,82,44,71,75,47,78,46,73,48,55,66,67,57,48,52,52,39,51,56,57,46,48,76,76,45,78,47,38,16,30,28,34,40,39,55,75,28,62,70,55,44,46,52,50,52,55,50,46,43,70,68,31,70,82,36,44,32,35,37,36,60,54,45,51,46,95,67,69,43,78,55,39,72,81,60,74,84,52,44,62,68,49,37,56,72,32,58,30,36,47,30,38,66,71,42,42,46,66,76,39,68,65,96,64,55,69,69,56,46,47,52,60,53,20,74,43,22,29,30,37,41,44,30,60,75,44,82,91,48,67,48,31,29,40,34,30,44,86,87,42,78,44,78,43,69,56,93,64,92,74,77,33,68,40,34,32,52,66,42,39,31,48,27,32,25,29,39,31,43,42,68,70,39,53,70,71,56,12,50,52,55,16,50,56,49,42,54,52,28,30,48,25,39,85,51,44,61,66,46,81,78,126